Protein AF-A0A074LZW5-F1 (afdb_monomer_lite)

Organism: Erythrobacter longus (NCBI:txid1044)

Secondary structure (DSSP, 8-state):
-----PPPPPS-EEEEPPSEEEE--S-EEE-SSSEEEE-SSSSTTSEEEE--S-GGGS--TTTTHHHHHHHHHTT-EEEEGGGTEEEEPPGGGTS--SEEE--TT-------GGGPPP--EEEEEEEE-TT-SEEEEE-SS-S--S---S-----S---SS-----EEEEETTEEEESS--SS-B-TTS-EEEE----B-SEEEESEEEE-------STT-------EEE-SBSSTTTBS-EEES-EE-S--SSSEEE-TT-BS-EEES-EE-SS--EEE-SSS-BS-EEES-EEEE---EE-TTS-EEEE-----S-GGG-SS--TT-EEES-EEEE-SSS-TT--EEEEETT--TT-EEE--EESS-EEEEESSPPEEESTTS---S-S-HHHHHHHHHT--

InterPro domains:
  IPR011050 Pectin lyase fold/virulence factor [SSF51126] (14-275)

Foldseek 3Di:
DDDDPDDPDPAADEQEDEWDEDEQAAAAEDAAARYEDEKAAEDNRIYEYEHEAAPLVYDPVCLLVVVQVLQVVVVQFDDDVVLPGTGGFDSLVVDDASHEYDHVVDNFDDRDPVPDDQFAFQFKWAWDDAQAQKTFTDFRDPDDPDDDDDDDDDDVDDPLADDQWDFPDDDGRITGTPGGHRDIDHNVDTDTDTDAQAHEHYYYYGYYYHYPDDDDDGPRRDRHNHHYGYGRHRCPPAECAEAEAAEAEDADPADAEQAANYANYEDENYEYEHNAAHELAFHAHAHYEDALYEYEDAQPDADPVGAGEDARHDYHYDPVRDQSYDAEYEYAQYEYEYPYNDPQAGEYEHENPRHYPAYYYENYAYSYQYHYHHPPDYHYYNRNGGDDVCSTPVVVVVVVVPPD

Structure (mmCIF, N/CA/C/O backbone):
data_AF-A0A074LZW5-F1
#
_entry.id   AF-A0A074LZW5-F1
#
loop_
_atom_site.group_PDB
_atom_site.id
_atom_site.type_symbol
_atom_site.label_atom_id
_atom_site.label_alt_id
_atom_site.label_comp_id
_atom_site.label_asym_id
_atom_site.label_entity_id
_atom_site.label_seq_id
_atom_site.pdbx_PDB_ins_code
_atom_site.Cartn_x
_atom_site.Cartn_y
_atom_site.Cartn_z
_atom_site.occupancy
_atom_site.B_iso_or_equiv
_atom_site.auth_seq_id
_atom_site.auth_comp_id
_atom_site.auth_asym_id
_atom_site.auth_atom_id
_atom_site.pdbx_PDB_model_num
ATOM 1 N N . MET A 1 1 ? -43.902 -8.654 -2.406 1.00 32.91 1 MET A N 1
ATOM 2 C CA . MET A 1 1 ? -43.987 -9.533 -1.221 1.00 32.91 1 MET A CA 1
ATOM 3 C C . MET A 1 1 ? -42.985 -8.981 -0.218 1.00 32.91 1 MET A C 1
ATOM 5 O O . MET A 1 1 ? -41.806 -8.960 -0.538 1.00 32.91 1 MET A O 1
ATOM 9 N N . MET A 1 2 ? -43.452 -8.388 0.886 1.00 36.75 2 MET A N 1
ATOM 10 C CA . MET A 1 2 ? -42.592 -7.821 1.935 1.00 36.75 2 MET A CA 1
ATOM 11 C C . MET A 1 2 ? -41.733 -8.941 2.533 1.00 36.75 2 MET A C 1
ATOM 13 O O . MET A 1 2 ? -42.260 -9.843 3.181 1.00 36.75 2 MET A O 1
ATOM 17 N N . GLY A 1 3 ? -40.432 -8.914 2.248 1.00 31.94 3 GLY A N 1
ATOM 18 C CA . GLY A 1 3 ? -39.454 -9.830 2.820 1.00 31.94 3 GLY A CA 1
ATOM 19 C C . GLY A 1 3 ? -39.078 -9.373 4.223 1.00 31.94 3 GLY A C 1
ATOM 20 O O . GLY A 1 3 ? -38.677 -8.230 4.415 1.00 31.94 3 GLY A O 1
ATOM 21 N N . LEU A 1 4 ? -39.255 -10.276 5.184 1.00 36.34 4 LEU A N 1
ATOM 22 C CA . LEU A 1 4 ? -38.858 -10.165 6.584 1.00 36.34 4 LEU A CA 1
ATOM 23 C C . LEU A 1 4 ? -37.493 -9.474 6.747 1.00 36.34 4 LEU A C 1
ATOM 25 O O . LEU A 1 4 ? -36.463 -10.047 6.398 1.00 36.34 4 LEU A O 1
ATOM 29 N N . MET A 1 5 ? -37.479 -8.278 7.342 1.00 33.94 5 MET A N 1
ATOM 30 C CA . MET A 1 5 ? -36.272 -7.720 7.951 1.00 33.94 5 MET A CA 1
ATOM 31 C C . MET A 1 5 ? -35.935 -8.574 9.175 1.00 33.94 5 MET A C 1
ATOM 33 O O . MET A 1 5 ? -36.451 -8.364 10.271 1.00 33.94 5 MET A O 1
ATOM 37 N N . THR A 1 6 ? -35.112 -9.601 8.980 1.00 44.69 6 THR A N 1
ATOM 38 C CA . THR A 1 6 ? -34.459 -10.296 10.089 1.00 44.69 6 THR A CA 1
ATOM 39 C C . THR A 1 6 ? -33.512 -9.317 10.770 1.00 44.69 6 THR A C 1
ATOM 41 O O . THR A 1 6 ? -32.698 -8.694 10.089 1.00 44.69 6 THR A O 1
ATOM 44 N N . ALA A 1 7 ? -33.613 -9.185 12.096 1.00 48.31 7 ALA A N 1
ATOM 45 C CA . ALA A 1 7 ? -32.676 -8.402 12.899 1.00 48.31 7 ALA A CA 1
ATOM 46 C C . ALA A 1 7 ? -31.216 -8.741 12.525 1.00 48.31 7 ALA A C 1
ATOM 48 O O . ALA A 1 7 ? -30.933 -9.909 12.223 1.00 48.31 7 ALA A O 1
ATOM 49 N N . PRO A 1 8 ? -30.292 -7.761 12.529 1.00 56.81 8 PRO A N 1
ATOM 50 C CA . PRO A 1 8 ? -28.895 -8.014 12.198 1.00 56.81 8 PRO A CA 1
ATOM 51 C C . PRO A 1 8 ? -28.351 -9.122 13.103 1.00 56.81 8 PRO A C 1
ATOM 53 O O . PRO A 1 8 ? -28.420 -9.029 14.329 1.00 56.81 8 PRO A O 1
ATOM 56 N N . ARG A 1 9 ? -27.849 -10.207 12.497 1.00 59.66 9 ARG A N 1
ATOM 57 C CA . ARG A 1 9 ? -27.218 -11.297 13.248 1.00 59.66 9 ARG A CA 1
ATOM 58 C C . ARG A 1 9 ? -26.000 -10.742 13.990 1.00 59.66 9 ARG A C 1
ATOM 60 O O . ARG A 1 9 ? -25.120 -10.134 13.373 1.00 59.66 9 ARG A O 1
ATOM 67 N N . SER A 1 10 ? -25.958 -10.962 15.301 1.00 72.12 10 SER A N 1
ATOM 68 C CA . SER A 1 10 ? -24.770 -10.728 16.116 1.00 72.12 10 SER A CA 1
ATOM 69 C C . SER A 1 10 ? -23.725 -11.819 15.851 1.00 72.12 10 SER A C 1
ATOM 71 O O . SER A 1 10 ? -24.071 -12.984 15.647 1.00 72.12 10 SER A O 1
ATOM 73 N N . GLY A 1 11 ? -22.447 -11.433 15.848 1.00 79.81 11 GLY A N 1
ATOM 74 C CA . GLY A 1 11 ? -21.304 -12.334 15.660 1.00 79.81 11 GLY A CA 1
ATOM 75 C C . GLY A 1 11 ? -20.789 -12.455 14.216 1.00 79.81 11 GLY A C 1
ATOM 76 O O . GLY A 1 11 ? -21.341 -11.828 13.304 1.00 79.81 11 GLY A O 1
ATOM 77 N N . PRO A 1 12 ? -19.721 -13.248 13.999 1.00 83.31 12 PRO A N 1
ATOM 78 C CA . PRO A 1 12 ? -19.076 -13.380 12.697 1.00 83.31 12 PRO A CA 1
ATOM 79 C C . PRO A 1 12 ? -19.983 -13.963 11.614 1.00 83.31 12 PRO A C 1
ATOM 81 O O . PRO A 1 12 ? -20.728 -14.916 11.847 1.00 83.31 12 PRO A O 1
ATOM 84 N N . VAL A 1 13 ? -19.900 -13.402 10.407 1.00 89.88 13 VAL A N 1
ATOM 85 C CA . VAL A 1 13 ? -20.683 -13.820 9.239 1.00 89.88 13 VAL A CA 1
ATOM 86 C C . VAL A 1 13 ? -19.755 -14.100 8.067 1.00 89.88 13 VAL A C 1
ATOM 88 O O . VAL A 1 13 ? -18.948 -13.260 7.686 1.00 89.88 13 VAL A O 1
ATOM 91 N N . ARG A 1 14 ? -19.929 -15.260 7.434 1.00 83.31 14 ARG A N 1
ATOM 92 C CA . ARG A 1 14 ? -19.335 -15.569 6.132 1.00 83.31 14 ARG A CA 1
ATOM 93 C C . ARG A 1 14 ? -20.429 -15.552 5.070 1.00 83.31 14 ARG A C 1
ATOM 95 O O . ARG A 1 14 ? -21.386 -16.320 5.160 1.00 83.31 14 ARG A O 1
ATOM 102 N N . VAL A 1 15 ? -20.288 -14.685 4.076 1.00 90.56 15 VAL A N 1
ATOM 103 C CA . VAL A 1 15 ? -21.114 -14.665 2.867 1.00 90.56 15 VAL A CA 1
ATOM 104 C C . VAL A 1 15 ? -20.390 -15.496 1.816 1.00 90.56 15 VAL A C 1
ATOM 106 O O . VAL A 1 15 ? -19.391 -15.055 1.263 1.00 90.56 15 VAL A O 1
ATOM 109 N N . GLN A 1 16 ? -20.871 -16.715 1.577 1.00 91.81 16 GLN A N 1
ATOM 110 C CA . GLN A 1 16 ? -20.246 -17.668 0.661 1.00 91.81 16 GLN A CA 1
ATOM 111 C C . GLN A 1 16 ? -20.964 -17.668 -0.693 1.00 91.81 16 GLN A C 1
ATOM 113 O O . GLN A 1 16 ? -22.129 -18.059 -0.783 1.00 91.81 16 GLN A O 1
ATOM 118 N N . LEU A 1 17 ? -20.257 -17.276 -1.748 1.00 92.69 17 LEU A N 1
ATOM 119 C CA . LEU A 1 17 ? -20.680 -17.442 -3.133 1.00 92.69 17 LEU A CA 1
ATOM 120 C C . LEU A 1 17 ? -20.307 -18.843 -3.631 1.00 92.69 17 LEU A C 1
ATOM 122 O O . LEU A 1 17 ? -19.322 -19.436 -3.192 1.00 92.69 17 LEU A O 1
ATOM 126 N N . GLY A 1 18 ? -21.116 -19.386 -4.539 1.00 95.38 18 GLY A N 1
ATOM 127 C CA . GLY A 1 18 ? -20.812 -20.640 -5.222 1.00 95.38 18 GLY A CA 1
ATOM 128 C C . GLY A 1 18 ? -19.803 -20.435 -6.352 1.00 95.38 18 GLY A C 1
ATOM 129 O O . GLY A 1 18 ? -19.461 -19.308 -6.708 1.00 95.38 18 GLY A O 1
ATOM 130 N N . LYS A 1 19 ? -19.341 -21.535 -6.951 1.00 94.88 19 LYS A N 1
ATOM 131 C CA . LYS A 1 19 ? -18.593 -21.474 -8.215 1.00 94.88 19 LYS A CA 1
ATOM 132 C C . LYS A 1 19 ? -19.475 -20.925 -9.334 1.00 94.88 19 LYS A C 1
ATOM 134 O O . LYS A 1 19 ? -20.687 -21.144 -9.331 1.00 94.88 19 LYS A O 1
ATOM 139 N N . GLY A 1 20 ? -18.850 -20.291 -10.318 1.00 94.44 20 GLY A N 1
ATOM 140 C CA . GLY A 1 20 ? -19.522 -19.749 -11.493 1.00 94.44 20 GLY A CA 1
ATOM 141 C C . GLY A 1 20 ? -19.362 -18.239 -11.617 1.00 94.44 20 GLY A C 1
ATOM 142 O O . GLY A 1 20 ? -18.690 -17.596 -10.811 1.00 94.44 20 GLY A O 1
ATOM 143 N N . ARG A 1 21 ? -19.973 -17.678 -12.663 1.00 95.00 21 ARG A N 1
ATOM 144 C CA . ARG A 1 21 ? -19.861 -16.260 -13.006 1.00 95.00 21 ARG A CA 1
ATOM 145 C C . ARG A 1 21 ? -21.092 -15.483 -12.559 1.00 95.00 21 ARG A C 1
ATOM 147 O O . ARG A 1 21 ? -22.202 -15.749 -13.013 1.00 95.00 21 ARG A O 1
ATOM 154 N N . TYR A 1 22 ? -20.860 -14.492 -11.715 1.00 95.69 22 TYR A N 1
ATOM 155 C CA . TYR A 1 22 ? -21.834 -13.516 -11.253 1.00 95.69 22 TYR A CA 1
ATOM 156 C C . TYR A 1 22 ? -21.615 -12.202 -11.995 1.00 95.69 22 TYR A C 1
ATOM 158 O O . TYR A 1 22 ? -20.483 -11.853 -12.327 1.00 95.69 22 TYR A O 1
ATOM 166 N N . ILE A 1 23 ? -22.695 -11.471 -12.252 1.00 96.25 23 ILE A N 1
ATOM 167 C CA . ILE A 1 23 ? -22.624 -10.117 -12.801 1.00 96.25 23 ILE A CA 1
ATOM 168 C C . ILE A 1 23 ? -22.866 -9.152 -11.645 1.00 96.25 23 ILE A C 1
ATOM 170 O O . ILE A 1 23 ? -23.934 -9.191 -11.035 1.00 96.25 23 ILE A O 1
ATOM 174 N N . LEU A 1 24 ? -21.879 -8.311 -11.348 1.00 94.50 24 LEU A N 1
ATOM 175 C CA . LEU A 1 24 ? -21.976 -7.274 -10.330 1.00 94.50 24 LEU A CA 1
ATOM 176 C C . LEU A 1 24 ? -22.172 -5.926 -11.028 1.00 94.50 24 LEU A C 1
ATOM 178 O O . LEU A 1 24 ? -21.266 -5.425 -11.689 1.00 94.50 24 LEU A O 1
ATOM 182 N N . THR A 1 25 ? -23.384 -5.379 -10.945 1.00 92.56 25 THR A N 1
ATOM 183 C CA . THR A 1 25 ? -23.767 -4.144 -11.655 1.00 92.56 25 THR A CA 1
ATOM 184 C C . THR A 1 25 ? -23.784 -2.900 -10.778 1.00 92.56 25 THR A C 1
ATOM 186 O O . THR A 1 25 ? -23.898 -1.813 -11.335 1.00 92.56 25 THR A O 1
ATOM 189 N N . GLU A 1 26 ? -23.678 -3.080 -9.460 1.00 92.38 26 GLU A N 1
ATOM 190 C CA . GLU A 1 26 ? -23.765 -2.055 -8.414 1.00 92.38 26 GLU A CA 1
ATOM 191 C C . GLU A 1 26 ? -22.654 -2.276 -7.375 1.00 92.38 26 GLU A C 1
ATOM 193 O O . GLU A 1 26 ? -22.053 -3.355 -7.327 1.00 92.38 26 GLU A O 1
ATOM 198 N N . ILE A 1 27 ? -22.402 -1.281 -6.521 1.00 92.56 27 ILE A N 1
ATOM 199 C CA . ILE A 1 27 ? -21.432 -1.397 -5.424 1.00 92.56 27 ILE A CA 1
ATOM 200 C C . ILE A 1 27 ? -21.960 -2.365 -4.355 1.00 92.56 27 ILE A C 1
ATOM 202 O O . ILE A 1 27 ? -23.070 -2.227 -3.839 1.00 92.56 27 ILE A O 1
ATOM 206 N N . LEU A 1 28 ? -21.134 -3.343 -3.986 1.00 92.88 28 LEU A N 1
ATOM 207 C CA . LEU A 1 28 ? -21.349 -4.233 -2.855 1.00 92.88 28 LEU A CA 1
ATOM 208 C C . LEU A 1 28 ? -20.710 -3.637 -1.597 1.00 92.88 28 LEU A C 1
ATOM 210 O O . LEU A 1 28 ? -19.502 -3.749 -1.375 1.00 92.88 28 LEU A O 1
ATOM 214 N N . TRP A 1 29 ? -21.541 -3.028 -0.756 1.00 91.69 29 TRP A N 1
ATOM 215 C CA . TRP A 1 29 ? -21.117 -2.424 0.504 1.00 91.69 29 TRP A CA 1
ATOM 216 C C . TRP A 1 29 ? -20.843 -3.475 1.592 1.00 91.69 29 TRP A C 1
ATOM 218 O O . TRP A 1 29 ? -21.698 -4.308 1.903 1.00 91.69 29 TRP A O 1
ATOM 228 N N . LEU A 1 30 ? -19.664 -3.411 2.219 1.00 89.19 30 LEU A N 1
ATOM 229 C CA . LEU A 1 30 ? -19.320 -4.155 3.434 1.00 89.19 30 LEU A CA 1
ATOM 230 C C . LEU A 1 30 ? -19.331 -3.188 4.626 1.00 89.19 30 LEU A C 1
ATOM 232 O O . LEU A 1 30 ? -18.380 -2.455 4.872 1.00 89.19 30 LEU A O 1
ATOM 236 N N . GLU A 1 31 ? -20.442 -3.174 5.355 1.00 90.94 31 GLU A N 1
ATOM 237 C CA . GLU A 1 31 ? -20.785 -2.111 6.314 1.00 90.94 31 GLU A CA 1
ATOM 238 C C . GLU A 1 31 ? -20.842 -2.575 7.778 1.00 90.94 31 GLU A C 1
ATOM 240 O O . GLU A 1 31 ? -21.374 -1.891 8.652 1.00 90.94 31 GLU A O 1
ATOM 245 N N . ARG A 1 32 ? -20.304 -3.762 8.069 1.00 87.94 32 ARG A N 1
ATOM 246 C CA . ARG A 1 32 ? -20.282 -4.331 9.421 1.00 87.94 32 ARG A CA 1
ATOM 247 C C . ARG A 1 32 ? -18.949 -4.993 9.724 1.00 87.94 32 ARG A C 1
ATOM 249 O O . ARG A 1 32 ? -18.315 -5.543 8.829 1.00 87.94 32 ARG A O 1
ATOM 256 N N . SER A 1 33 ? -18.586 -4.990 11.000 1.00 83.75 33 SER A N 1
ATOM 257 C CA . SER A 1 33 ? -17.494 -5.809 11.515 1.00 83.75 33 SER A CA 1
ATOM 258 C C . SER A 1 33 ? -17.821 -7.304 11.429 1.00 83.75 33 SER A C 1
ATOM 260 O O . SER A 1 33 ? -18.984 -7.697 11.277 1.00 83.75 33 SER A O 1
ATOM 262 N N . ASP A 1 34 ? -16.788 -8.133 11.560 1.00 82.06 34 ASP A N 1
ATOM 263 C CA . ASP A 1 34 ? -16.869 -9.594 11.600 1.00 82.06 34 ASP A CA 1
ATOM 264 C C . ASP A 1 34 ? -17.602 -10.166 10.378 1.00 82.06 34 ASP A C 1
ATOM 266 O O . ASP A 1 34 ? -18.593 -10.899 10.498 1.00 82.06 34 ASP A O 1
ATOM 270 N N . ILE A 1 35 ? -17.153 -9.783 9.181 1.00 85.00 35 ILE A N 1
ATOM 271 C CA . ILE A 1 35 ? -17.719 -10.244 7.913 1.00 85.00 35 ILE A CA 1
ATOM 272 C C . ILE A 1 35 ? -16.629 -10.703 6.949 1.00 85.00 35 ILE A C 1
ATOM 274 O O . ILE A 1 35 ? -15.635 -10.017 6.753 1.00 85.00 35 ILE A O 1
ATOM 278 N N . VAL A 1 36 ? -16.850 -11.843 6.300 1.00 80.62 36 VAL A N 1
ATOM 279 C CA . VAL A 1 36 ? -16.022 -12.314 5.186 1.00 80.62 36 VAL A CA 1
ATOM 280 C C . VAL A 1 36 ? -16.906 -12.549 3.971 1.00 80.62 36 VAL A C 1
ATOM 282 O O . VAL A 1 36 ? -17.854 -13.332 4.043 1.00 80.62 36 VAL A O 1
ATOM 285 N N . LEU A 1 37 ? -16.600 -11.887 2.857 1.00 86.19 37 LEU A N 1
ATOM 286 C CA . LEU A 1 37 ? -17.139 -12.221 1.543 1.00 86.19 37 LEU A CA 1
ATOM 287 C C . LEU A 1 37 ? -16.208 -13.240 0.881 1.00 86.19 37 LEU A C 1
ATOM 289 O O . LEU A 1 37 ? -15.062 -12.921 0.587 1.00 86.19 37 LEU A O 1
ATOM 293 N N . ALA A 1 38 ? -16.700 -14.451 0.648 1.00 81.50 38 ALA A N 1
ATOM 294 C CA . ALA A 1 38 ? -15.903 -15.558 0.138 1.00 81.50 38 ALA A CA 1
ATOM 295 C C . ALA A 1 38 ? -16.478 -16.124 -1.162 1.00 81.50 38 ALA A C 1
ATOM 297 O O . ALA A 1 38 ? -17.690 -16.320 -1.275 1.00 81.50 38 ALA A O 1
ATOM 298 N N . GLY A 1 39 ? -15.611 -16.441 -2.120 1.00 84.62 39 GLY A N 1
ATOM 299 C CA . GLY A 1 39 ? -15.927 -17.303 -3.257 1.00 84.62 39 GLY A CA 1
ATOM 300 C C . GLY A 1 39 ? -15.381 -18.723 -3.094 1.00 84.62 39 GLY A C 1
ATOM 301 O O . GLY A 1 39 ? -15.131 -19.184 -1.982 1.00 84.62 39 GLY A O 1
ATOM 302 N N . MET A 1 40 ? -15.264 -19.455 -4.200 1.00 83.50 40 MET A N 1
ATOM 303 C CA . MET A 1 40 ? -14.874 -20.867 -4.245 1.00 83.50 40 MET A CA 1
ATOM 304 C C . MET A 1 40 ? -13.724 -21.075 -5.236 1.00 83.50 40 MET A C 1
ATOM 306 O O . MET A 1 40 ? -13.937 -21.580 -6.339 1.00 83.50 40 MET A O 1
ATOM 310 N N . GLY A 1 41 ? -12.502 -20.738 -4.816 1.00 66.69 41 GLY A N 1
ATOM 311 C CA . GLY A 1 41 ? -11.273 -20.886 -5.602 1.00 66.69 41 GLY A CA 1
ATOM 312 C C . GLY A 1 41 ? -11.018 -19.751 -6.604 1.00 66.69 41 GLY A C 1
ATOM 313 O O . GLY A 1 41 ? -11.890 -18.933 -6.886 1.00 66.69 41 GLY A O 1
ATOM 314 N N . MET A 1 42 ? -9.800 -19.717 -7.154 1.00 61.41 42 MET A N 1
ATOM 315 C CA . MET A 1 42 ? -9.327 -18.672 -8.073 1.00 61.41 42 MET A CA 1
ATOM 316 C C . MET A 1 42 ? -9.497 -19.044 -9.556 1.00 61.41 42 MET A C 1
ATOM 318 O O . MET A 1 42 ? -9.494 -20.219 -9.924 1.00 61.41 42 MET A O 1
ATOM 322 N N . GLY A 1 43 ? -9.552 -18.026 -10.420 1.00 66.44 43 GLY A N 1
ATOM 323 C CA . GLY A 1 43 ? -9.562 -18.177 -11.879 1.00 66.44 43 GLY A CA 1
ATOM 324 C C . GLY A 1 43 ? -10.922 -18.561 -12.468 1.00 66.44 43 GLY A C 1
ATOM 325 O O . GLY A 1 43 ? -11.962 -18.435 -11.823 1.00 66.44 43 GLY A O 1
ATOM 326 N N . GLU A 1 44 ? -10.914 -19.024 -13.722 1.00 76.75 44 GLU A N 1
ATOM 327 C CA . GLU A 1 44 ? -12.140 -19.272 -14.498 1.00 76.75 44 GLU A CA 1
ATOM 328 C C . GLU A 1 44 ? -13.027 -20.391 -13.914 1.00 76.75 44 GLU A C 1
ATOM 330 O O . GLU A 1 44 ? -14.250 -20.336 -14.023 1.00 76.75 44 GLU A O 1
ATOM 335 N N . GLU A 1 45 ? -12.433 -21.360 -13.218 1.00 82.94 45 GLU A N 1
ATOM 336 C CA . GLU A 1 45 ? -13.142 -22.479 -12.572 1.00 82.94 45 GLU A CA 1
ATOM 337 C C . GLU A 1 45 ? -13.643 -22.150 -11.148 1.00 82.94 45 GLU A C 1
ATOM 339 O O . GLU A 1 45 ? -14.229 -23.002 -10.464 1.00 82.94 45 GLU A O 1
ATOM 344 N N . GLY A 1 46 ? -13.364 -20.929 -10.681 1.00 87.75 46 GLY A N 1
ATOM 345 C CA . GLY A 1 46 ? -13.701 -20.436 -9.351 1.00 87.75 46 GLY A CA 1
ATOM 346 C C . GLY A 1 46 ? -14.996 -19.622 -9.294 1.00 87.75 46 GLY A C 1
ATOM 347 O O . GLY A 1 46 ? -15.923 -19.803 -10.091 1.00 87.75 46 GLY A O 1
ATOM 348 N N . THR A 1 47 ? -15.074 -18.704 -8.331 1.00 89.00 47 THR A N 1
ATOM 349 C CA . THR A 1 47 ? -16.135 -17.686 -8.281 1.00 89.00 47 THR A CA 1
ATOM 350 C C . THR A 1 47 ? -15.685 -16.454 -9.050 1.00 89.00 47 THR A C 1
ATOM 352 O O . THR A 1 47 ? -14.797 -15.734 -8.600 1.00 89.00 47 THR A O 1
ATOM 355 N N . GLN A 1 48 ? -16.323 -16.178 -10.186 1.00 92.00 48 GLN A N 1
ATOM 356 C CA . GLN A 1 48 ? -16.029 -14.994 -10.985 1.00 92.00 48 GLN A CA 1
ATOM 357 C C . GLN A 1 48 ? -17.036 -13.882 -10.688 1.00 92.00 48 GLN A C 1
ATOM 359 O O . GLN A 1 48 ? -18.243 -14.102 -10.800 1.00 92.00 48 GLN A O 1
ATOM 364 N N . LEU A 1 49 ? -16.556 -12.680 -10.379 1.00 91.50 49 LEU A N 1
ATOM 365 C CA . LEU A 1 49 ? -17.368 -11.465 -10.361 1.00 91.50 49 LEU A CA 1
ATOM 366 C C . LEU A 1 49 ? -17.040 -10.653 -11.606 1.00 91.50 49 LEU A C 1
ATOM 368 O O . LEU A 1 49 ? -15.931 -10.149 -11.750 1.00 91.50 49 LEU A O 1
ATOM 372 N N . PHE A 1 50 ? -17.999 -10.559 -12.520 1.00 94.12 50 PHE A N 1
ATOM 373 C CA . PHE A 1 50 ? -17.874 -9.762 -13.727 1.00 94.12 50 PHE A CA 1
ATOM 374 C C . PHE A 1 50 ? -18.578 -8.420 -13.559 1.00 94.12 50 PHE A C 1
ATOM 376 O O . PHE A 1 50 ? -19.794 -8.384 -13.364 1.00 94.12 50 PHE A O 1
ATOM 383 N N . MET A 1 51 ? -17.822 -7.335 -13.690 1.00 95.75 51 MET A N 1
ATOM 384 C CA . MET A 1 51 ? -18.314 -5.963 -13.602 1.00 95.75 51 MET A CA 1
ATOM 385 C C . MET A 1 51 ? -18.409 -5.374 -15.016 1.00 95.75 51 MET A C 1
ATOM 387 O O . MET A 1 51 ? -17.387 -4.980 -15.577 1.00 95.75 51 MET A O 1
ATOM 391 N N . PRO A 1 52 ? -19.604 -5.347 -15.642 1.00 93.81 52 PRO A N 1
ATOM 392 C CA . PRO A 1 52 ? -19.744 -5.025 -17.065 1.00 93.81 52 PRO A CA 1
ATOM 393 C C . PRO A 1 52 ? -19.669 -3.526 -17.366 1.00 93.81 52 PRO A C 1
ATOM 395 O O . PRO A 1 52 ? -19.506 -3.145 -18.523 1.00 93.81 52 PRO A O 1
ATOM 398 N N . ARG A 1 53 ? -19.843 -2.680 -16.348 1.00 93.75 53 ARG A N 1
ATOM 399 C CA . ARG A 1 53 ? -19.830 -1.220 -16.448 1.00 93.75 53 ARG A CA 1
ATOM 400 C C . ARG A 1 53 ? -18.857 -0.657 -15.415 1.00 93.75 53 ARG A C 1
ATOM 402 O O . ARG A 1 53 ? -18.688 -1.305 -14.389 1.00 93.75 53 ARG A O 1
ATOM 409 N N . PRO A 1 54 ? -18.225 0.491 -15.680 1.00 93.75 54 PRO A N 1
ATOM 410 C CA . PRO A 1 54 ? -17.334 1.165 -14.736 1.00 93.75 54 PRO A CA 1
ATOM 411 C C . PRO A 1 54 ? -18.084 1.893 -13.603 1.00 93.75 54 PRO A C 1
ATOM 413 O O . PRO A 1 54 ? -19.272 2.187 -13.737 1.00 93.75 54 PRO A O 1
ATOM 416 N N . LEU A 1 55 ? -17.380 2.218 -12.508 1.00 93.31 55 LEU A N 1
ATOM 417 C CA . LEU A 1 55 ? -17.934 2.929 -11.343 1.00 93.31 55 LEU A CA 1
ATOM 418 C C . LEU A 1 55 ? -18.468 4.326 -11.681 1.00 93.31 55 LEU A C 1
ATOM 420 O O . LEU A 1 55 ? -19.456 4.735 -11.086 1.00 93.31 55 LEU A O 1
ATOM 424 N N . ASN A 1 56 ? -17.917 5.020 -12.682 1.00 91.88 56 ASN A N 1
ATOM 425 C CA . ASN A 1 56 ? -18.432 6.332 -13.091 1.00 91.88 56 ASN A CA 1
ATOM 426 C C . ASN A 1 56 ? -19.834 6.288 -13.745 1.00 91.88 56 ASN A C 1
ATOM 428 O O . ASN A 1 56 ? -20.393 7.329 -14.086 1.00 91.88 56 ASN A O 1
ATOM 432 N N . GLN A 1 57 ? -20.400 5.092 -13.949 1.00 93.00 57 GLN A N 1
ATOM 433 C CA . GLN A 1 57 ? -21.778 4.865 -14.405 1.00 93.00 57 GLN A CA 1
ATOM 434 C C . GLN A 1 57 ? -22.691 4.317 -13.296 1.00 93.00 57 GLN A C 1
ATOM 436 O O . GLN A 1 57 ? -23.803 3.868 -13.588 1.00 93.00 57 GLN A O 1
ATOM 441 N N . ILE A 1 58 ? -22.209 4.291 -12.055 1.00 90.50 58 ILE A N 1
ATOM 442 C CA . ILE A 1 58 ? -22.900 3.739 -10.893 1.00 90.50 58 ILE A CA 1
ATOM 443 C C . ILE A 1 58 ? -23.112 4.874 -9.894 1.00 90.50 58 ILE A C 1
ATOM 445 O O . ILE A 1 58 ? -22.226 5.698 -9.684 1.00 90.50 58 ILE A O 1
ATOM 449 N N . GLU A 1 59 ? -24.303 4.938 -9.304 1.00 85.69 59 GLU A N 1
ATOM 450 C CA . GLU A 1 59 ? -24.589 5.922 -8.262 1.00 85.69 59 GLU A CA 1
ATOM 451 C C . GLU A 1 59 ? -23.825 5.556 -6.982 1.00 85.69 59 GLU A C 1
ATOM 453 O O . GLU A 1 59 ? -23.819 4.407 -6.541 1.00 85.69 59 GLU A O 1
ATOM 458 N N . ASP A 1 60 ? -23.162 6.545 -6.388 1.00 83.62 60 ASP A N 1
ATOM 459 C CA . ASP A 1 60 ? -22.338 6.392 -5.187 1.00 83.62 60 ASP A CA 1
ATOM 460 C C . ASP A 1 60 ? -22.988 7.015 -3.939 1.00 83.62 60 ASP A C 1
ATOM 462 O O . ASP A 1 60 ? -22.337 7.143 -2.903 1.00 83.62 60 ASP A O 1
ATOM 466 N N . ASP A 1 61 ? -24.249 7.448 -4.044 1.00 83.19 61 ASP A N 1
ATOM 467 C CA . ASP A 1 61 ? -24.992 8.201 -3.026 1.00 83.19 61 ASP A CA 1
ATOM 468 C C . ASP A 1 61 ? -24.274 9.479 -2.534 1.00 83.19 61 ASP A C 1
ATOM 470 O O . ASP A 1 61 ? -24.447 9.916 -1.393 1.00 83.19 61 ASP A O 1
ATOM 474 N N . GLY A 1 62 ? -23.453 10.100 -3.389 1.00 85.44 62 GLY A N 1
ATOM 475 C CA . GLY A 1 62 ? -22.730 11.338 -3.096 1.00 85.44 62 GLY A CA 1
ATOM 476 C C . GLY A 1 62 ? -21.463 11.150 -2.261 1.00 85.44 62 GLY A C 1
ATOM 477 O O . GLY A 1 62 ? -20.874 12.141 -1.819 1.00 85.44 62 GLY A O 1
ATOM 478 N N . VAL A 1 63 ? -21.015 9.911 -2.046 1.00 84.94 63 VAL A N 1
ATOM 479 C CA . VAL A 1 63 ? -19.830 9.589 -1.234 1.00 84.94 63 VAL A CA 1
ATOM 480 C C . VAL A 1 63 ? -18.548 10.214 -1.789 1.00 84.94 63 VAL A C 1
ATOM 482 O O . VAL A 1 63 ? -17.674 10.595 -1.009 1.00 84.94 63 VAL A O 1
ATOM 485 N N . LEU A 1 64 ? -18.428 10.357 -3.111 1.00 89.12 64 LEU A N 1
ATOM 486 C CA . LEU A 1 64 ? -17.250 10.923 -3.770 1.00 89.12 64 LEU A CA 1
ATOM 487 C C . LEU A 1 64 ? -17.318 12.448 -3.941 1.00 89.12 64 LEU A C 1
ATOM 489 O O . LEU A 1 64 ? -16.368 13.038 -4.455 1.00 89.12 64 LEU A O 1
ATOM 493 N N . THR A 1 65 ? -18.380 13.113 -3.462 1.00 90.25 65 THR A N 1
ATOM 494 C CA . THR A 1 65 ? -18.554 14.575 -3.600 1.00 90.25 65 THR A CA 1
ATOM 495 C C . THR A 1 65 ? -17.354 15.349 -3.054 1.00 90.25 65 THR A C 1
ATOM 497 O O . THR A 1 65 ? -16.829 16.230 -3.730 1.00 90.25 65 THR A O 1
ATOM 500 N N . GLU A 1 66 ? -16.871 14.988 -1.859 1.00 89.19 66 GLU A N 1
ATOM 501 C CA . GLU A 1 66 ? -15.712 15.651 -1.250 1.00 89.19 66 GLU A CA 1
ATOM 502 C C . GLU A 1 66 ? -14.448 15.503 -2.115 1.00 89.19 66 GLU A C 1
ATOM 504 O O . GLU A 1 66 ? -13.692 16.460 -2.272 1.00 89.19 66 GLU A O 1
ATOM 509 N N . ILE A 1 67 ? -14.215 14.323 -2.699 1.00 89.94 67 ILE A N 1
ATOM 510 C CA . ILE A 1 67 ? -13.051 14.083 -3.566 1.00 89.94 67 ILE A CA 1
ATOM 511 C C . ILE A 1 67 ? -13.166 14.919 -4.836 1.00 89.94 67 ILE A C 1
ATOM 513 O O . ILE A 1 67 ? -12.206 15.587 -5.206 1.00 89.94 67 ILE A O 1
ATOM 517 N N . CYS A 1 68 ? -14.338 14.932 -5.471 1.00 91.19 68 CYS A N 1
ATOM 518 C CA . CYS A 1 68 ? -14.584 15.728 -6.672 1.00 91.19 68 CYS A CA 1
ATOM 519 C C . CYS A 1 68 ? -14.295 17.221 -6.432 1.00 91.19 68 CYS A C 1
ATOM 521 O O . CYS A 1 68 ? -13.674 17.889 -7.261 1.00 91.19 68 CYS A O 1
ATOM 523 N N . GLU A 1 69 ? -14.723 17.753 -5.283 1.00 92.75 69 GLU A N 1
ATOM 524 C CA . GLU A 1 69 ? -14.433 19.131 -4.874 1.00 92.75 69 GLU A CA 1
ATOM 525 C C . GLU A 1 69 ? -12.935 19.359 -4.656 1.00 92.75 69 GLU A C 1
ATOM 527 O O . GLU A 1 69 ? -12.379 20.312 -5.199 1.00 92.75 69 GLU A O 1
ATOM 532 N N . TYR A 1 70 ? -12.272 18.465 -3.920 1.00 88.50 70 TYR A N 1
ATOM 533 C CA . TYR A 1 70 ? -10.831 18.526 -3.677 1.00 88.50 70 TYR A CA 1
ATOM 534 C C . TYR A 1 70 ? -10.020 18.534 -4.977 1.00 88.50 70 TYR A C 1
ATOM 536 O O . TYR A 1 70 ? -9.138 19.374 -5.145 1.00 88.50 70 TYR A O 1
ATOM 544 N N . LEU A 1 71 ? -10.331 17.637 -5.918 1.00 90.81 71 LEU A N 1
ATOM 545 C CA . LEU A 1 71 ? -9.619 17.547 -7.193 1.00 90.81 71 LEU A CA 1
ATOM 546 C C . LEU A 1 71 ? -9.747 18.849 -7.997 1.00 90.81 71 LEU A C 1
ATOM 548 O O . LEU A 1 71 ? -8.774 19.300 -8.600 1.00 90.81 71 LEU A O 1
ATOM 552 N N . LYS A 1 72 ? -10.921 19.490 -7.971 1.00 92.69 72 LYS A N 1
ATOM 553 C CA . LYS A 1 72 ? -11.138 20.786 -8.632 1.00 92.69 72 LYS A CA 1
ATOM 554 C C . LYS A 1 72 ? -10.388 21.921 -7.938 1.00 92.69 72 LYS A C 1
ATOM 556 O O . LYS A 1 72 ? -9.781 22.738 -8.623 1.00 92.69 72 LYS A O 1
ATOM 561 N N . GLU A 1 73 ? -10.445 21.985 -6.608 1.00 90.25 73 GLU A N 1
ATOM 562 C CA . GLU A 1 73 ? -9.802 23.041 -5.811 1.00 90.25 73 GLU A CA 1
ATOM 563 C C . GLU A 1 73 ? -8.275 23.002 -5.912 1.00 90.25 73 GLU A C 1
ATOM 565 O O . GLU A 1 73 ? -7.637 24.050 -5.985 1.00 90.25 73 GLU A O 1
ATOM 570 N N . GLU A 1 74 ? -7.697 21.805 -5.981 1.00 84.56 74 GLU A N 1
ATOM 571 C CA . GLU A 1 74 ? -6.249 21.587 -6.063 1.00 84.56 74 GLU A CA 1
ATOM 572 C C . GLU A 1 74 ? -5.719 21.494 -7.506 1.00 84.56 74 GLU A C 1
ATOM 574 O O . GLU A 1 74 ? -4.600 21.020 -7.724 1.00 84.56 74 GLU A O 1
ATOM 579 N N . ASP A 1 75 ? -6.524 21.912 -8.489 1.00 89.62 75 ASP A N 1
ATOM 580 C CA . ASP A 1 75 ? -6.193 21.921 -9.919 1.00 89.62 75 ASP A CA 1
ATOM 581 C C . ASP A 1 75 ? -5.628 20.579 -10.433 1.00 89.62 75 ASP A C 1
ATOM 583 O O . ASP A 1 75 ? -4.642 20.507 -11.172 1.00 89.62 75 ASP A O 1
ATOM 587 N N . LYS A 1 76 ? -6.268 19.478 -10.030 1.00 88.44 76 LYS A N 1
ATOM 588 C CA . LYS A 1 76 ? -5.858 18.108 -10.351 1.00 88.44 76 LYS A CA 1
ATOM 589 C C . LYS A 1 76 ? -6.403 17.672 -11.710 1.00 88.44 76 LYS A C 1
ATOM 591 O O . LYS A 1 76 ? -7.424 16.992 -11.794 1.00 88.44 76 LYS A O 1
ATOM 596 N N . TYR A 1 77 ? -5.714 18.084 -12.768 1.00 92.38 77 TYR A N 1
ATOM 597 C CA . TYR A 1 77 ? -6.079 17.782 -14.152 1.00 92.38 77 TYR A CA 1
ATOM 598 C C . TYR A 1 77 ? -4.968 17.041 -14.884 1.00 92.38 77 TYR A C 1
ATOM 600 O O . TYR A 1 77 ? -3.786 17.367 -14.744 1.00 92.38 77 TYR A O 1
ATOM 608 N N . GLU A 1 78 ? -5.375 16.116 -15.747 1.00 91.81 78 GLU A N 1
ATOM 609 C CA . GLU A 1 78 ? -4.499 15.531 -16.748 1.00 91.81 78 GLU A CA 1
ATOM 610 C C . GLU A 1 78 ? -4.423 16.475 -17.941 1.00 91.81 78 GLU A C 1
ATOM 612 O O . GLU A 1 78 ? -5.419 16.715 -18.632 1.00 91.81 78 GLU A O 1
ATOM 617 N N . ARG A 1 79 ? -3.224 17.009 -18.179 1.00 92.88 79 ARG A N 1
ATOM 618 C CA . ARG A 1 79 ? -2.970 17.975 -19.248 1.00 92.88 79 ARG A CA 1
ATOM 619 C C . ARG A 1 79 ? -1.917 17.445 -20.201 1.00 92.88 79 ARG A C 1
ATOM 621 O O . ARG A 1 79 ? -0.725 17.482 -19.906 1.00 92.88 79 ARG A O 1
ATOM 628 N N . GLN A 1 80 ? -2.367 16.991 -21.366 1.00 90.38 80 GLN A N 1
ATOM 629 C CA . GLN A 1 80 ? -1.507 16.548 -22.466 1.00 90.38 80 GLN A CA 1
ATOM 630 C C . GLN A 1 80 ? -1.891 17.339 -23.729 1.00 90.38 80 GLN A C 1
ATOM 632 O O . GLN A 1 80 ? -2.798 16.927 -24.461 1.00 90.38 80 GLN A O 1
ATOM 637 N N . PRO A 1 81 ? -1.262 18.507 -23.986 1.00 89.19 81 PRO A N 1
ATOM 638 C CA . PRO A 1 81 ? -1.628 19.382 -25.104 1.00 89.19 81 PRO A CA 1
ATOM 639 C C . PRO A 1 81 ? -1.504 18.714 -26.478 1.00 89.19 81 PRO A C 1
ATOM 641 O O . PRO A 1 81 ? -2.319 18.950 -27.365 1.00 89.19 81 PRO A O 1
ATOM 644 N N . ASP A 1 82 ? -0.510 17.844 -26.642 1.00 91.00 82 ASP A N 1
ATOM 645 C CA . ASP A 1 82 ? -0.257 17.043 -27.844 1.00 91.00 82 ASP A CA 1
ATOM 646 C C . ASP A 1 82 ? -1.366 16.019 -28.130 1.00 91.00 82 ASP A C 1
ATOM 648 O O . ASP A 1 82 ? -1.558 15.605 -29.274 1.00 91.00 82 ASP A O 1
ATOM 652 N N . ARG A 1 83 ? -2.134 15.653 -27.100 1.00 85.69 83 ARG A N 1
ATOM 653 C CA . ARG A 1 83 ? -3.292 14.754 -27.178 1.00 85.69 83 ARG A CA 1
ATOM 654 C C . ARG A 1 83 ? -4.625 15.465 -26.980 1.00 85.69 83 ARG A C 1
ATOM 656 O O . ARG A 1 83 ? -5.659 14.803 -26.967 1.00 85.69 83 ARG A O 1
ATOM 663 N N . ASN A 1 84 ? -4.608 16.796 -26.871 1.00 87.81 84 ASN A N 1
ATOM 664 C CA . ASN A 1 84 ? -5.786 17.614 -26.597 1.00 87.81 84 ASN A CA 1
ATOM 665 C C . ASN A 1 84 ? -6.550 17.144 -25.339 1.00 87.81 84 ASN A C 1
ATOM 667 O O . ASN A 1 84 ? -7.780 17.077 -25.337 1.00 87.81 84 ASN A O 1
ATOM 671 N N . LEU A 1 85 ? -5.809 16.783 -24.286 1.00 89.44 85 LEU A N 1
ATOM 672 C CA . LEU A 1 85 ? -6.362 16.425 -22.981 1.00 89.44 85 LEU A CA 1
ATOM 673 C C . LEU A 1 85 ? -6.221 17.604 -22.015 1.00 89.44 85 LEU A C 1
ATOM 675 O O . LEU A 1 85 ? -5.114 18.100 -21.806 1.00 89.44 85 LEU A O 1
ATOM 679 N N . ASP A 1 86 ? -7.348 18.016 -21.441 1.00 92.62 86 ASP A N 1
ATOM 680 C CA . ASP A 1 86 ? -7.465 18.889 -20.268 1.00 92.62 86 ASP A CA 1
ATOM 681 C C . ASP A 1 86 ? -8.700 18.412 -19.495 1.00 92.62 86 ASP A C 1
ATOM 683 O O . ASP A 1 86 ? -9.824 18.876 -19.705 1.00 92.62 86 ASP A O 1
ATOM 687 N N . VAL A 1 87 ? -8.511 17.341 -18.723 1.00 93.06 87 VAL A N 1
ATOM 688 C CA . VAL A 1 87 ? -9.595 16.591 -18.074 1.00 93.06 87 VAL A CA 1
ATOM 689 C C . VAL A 1 87 ? -9.290 16.480 -16.589 1.00 93.06 87 VAL A C 1
ATOM 691 O O . VAL A 1 87 ? -8.155 16.205 -16.208 1.00 93.06 87 VAL A O 1
ATOM 694 N N . LEU A 1 88 ? -10.298 16.714 -15.748 1.00 93.69 88 LEU A N 1
ATOM 695 C CA . LEU A 1 88 ? -10.172 16.525 -14.305 1.00 93.69 88 LEU A CA 1
ATOM 696 C C . LEU A 1 88 ? -9.797 15.066 -14.017 1.00 93.69 88 LEU A C 1
ATOM 698 O O . LEU A 1 88 ? -10.327 14.158 -14.659 1.00 93.69 88 LEU A O 1
ATOM 702 N N . PHE A 1 89 ? -8.913 14.840 -13.051 1.00 93.75 89 PHE A N 1
ATOM 703 C CA . PHE A 1 89 ? -8.659 13.490 -12.567 1.00 93.75 89 PHE A CA 1
ATOM 704 C C . PHE A 1 89 ? -9.953 12.828 -12.068 1.00 93.75 89 PHE A C 1
ATOM 706 O O . PHE A 1 89 ? -10.850 13.479 -11.534 1.00 93.75 89 PHE A O 1
ATOM 713 N N . SER A 1 90 ? -10.038 11.518 -12.257 1.00 92.12 90 SER A N 1
ATOM 714 C CA . SER A 1 90 ? -11.132 10.663 -11.821 1.00 92.12 90 SER A CA 1
ATOM 715 C C . SER A 1 90 ? -11.123 10.525 -10.303 1.00 92.12 90 SER A C 1
ATOM 717 O O . SER A 1 90 ? -10.089 10.235 -9.698 1.00 92.12 90 SER A O 1
ATOM 719 N N . GLU A 1 91 ? -12.285 10.650 -9.664 1.00 91.12 91 GLU A N 1
ATOM 720 C CA . GLU A 1 91 ? -12.438 10.381 -8.231 1.00 91.12 91 GLU A CA 1
ATOM 721 C C . GLU A 1 91 ? -12.079 8.926 -7.893 1.00 91.12 91 GLU A C 1
ATOM 723 O O . GLU A 1 91 ? -11.634 8.624 -6.781 1.00 91.12 91 GLU A O 1
ATOM 728 N N . HIS A 1 92 ? -12.216 8.030 -8.874 1.00 90.31 92 HIS A N 1
ATOM 729 C CA . HIS A 1 92 ? -11.897 6.615 -8.744 1.00 90.31 92 HIS A CA 1
ATOM 730 C C . HIS A 1 92 ? -10.391 6.332 -8.646 1.00 90.31 92 HIS A C 1
ATOM 732 O O . HIS A 1 92 ? -10.005 5.250 -8.211 1.00 90.31 92 HIS A O 1
ATOM 738 N N . SER A 1 93 ? -9.530 7.308 -8.936 1.00 85.69 93 SER A N 1
ATOM 739 C CA . SER A 1 93 ? -8.090 7.186 -8.672 1.00 85.69 93 SER A CA 1
ATOM 740 C C . SER A 1 93 ? -7.762 7.353 -7.193 1.00 85.69 93 SER A C 1
ATOM 742 O O . SER A 1 93 ? -6.720 6.900 -6.728 1.00 85.69 93 SER A O 1
ATOM 744 N N . TRP A 1 94 ? -8.655 8.006 -6.446 1.00 80.56 94 TRP A N 1
ATOM 745 C CA . TRP A 1 94 ? -8.495 8.288 -5.022 1.00 80.56 94 TRP A CA 1
ATOM 746 C C . TRP A 1 94 ? -9.341 7.363 -4.142 1.00 80.56 94 TRP A C 1
ATOM 748 O O . TRP A 1 94 ? -9.003 7.139 -2.976 1.00 80.56 94 TRP A O 1
ATOM 758 N N . SER A 1 95 ? -10.461 6.842 -4.654 1.00 85.69 95 SER A N 1
ATOM 759 C CA . SER A 1 95 ? -11.411 6.083 -3.841 1.00 85.69 95 SER A CA 1
ATOM 760 C C . SER A 1 95 ? -12.320 5.156 -4.651 1.00 85.69 95 SER A C 1
ATOM 762 O O . SER A 1 95 ? -12.243 5.078 -5.871 1.00 85.69 95 SER A O 1
ATOM 764 N N . ALA A 1 96 ? -13.218 4.475 -3.944 1.00 88.88 96 ALA A N 1
ATOM 765 C CA . ALA A 1 96 ? -14.212 3.538 -4.453 1.00 88.88 96 ALA A CA 1
ATOM 766 C C . ALA A 1 96 ? -13.679 2.210 -5.011 1.00 88.88 96 ALA A C 1
ATOM 768 O O . ALA A 1 96 ? -12.583 2.086 -5.557 1.00 88.88 96 ALA A O 1
ATOM 769 N N . GLY A 1 97 ? -14.530 1.196 -4.878 1.00 90.69 97 GLY A N 1
ATOM 770 C CA . GLY A 1 97 ? -14.358 -0.147 -5.410 1.00 90.69 97 GLY A CA 1
ATOM 771 C C . GLY A 1 97 ? -15.718 -0.821 -5.551 1.00 90.69 97 GLY A C 1
ATOM 772 O O . GLY A 1 97 ? -16.670 -0.448 -4.870 1.00 90.69 97 GLY A O 1
ATOM 773 N N . PHE A 1 98 ? -15.823 -1.816 -6.426 1.00 92.50 98 PHE A N 1
ATOM 774 C CA . PHE A 1 98 ? -17.045 -2.607 -6.579 1.00 92.50 98 PHE A CA 1
ATOM 775 C C . PHE A 1 98 ? -17.399 -3.388 -5.317 1.00 92.50 98 PHE A C 1
ATOM 777 O O . PHE A 1 98 ? -18.573 -3.556 -5.013 1.00 92.50 98 PHE A O 1
ATOM 784 N N . ILE A 1 99 ? -16.397 -3.846 -4.572 1.00 91.50 99 ILE A N 1
ATOM 785 C CA . ILE A 1 99 ? -16.552 -4.331 -3.204 1.00 91.50 99 ILE A CA 1
ATOM 786 C C . ILE A 1 99 ? -15.974 -3.256 -2.294 1.00 91.50 99 ILE A C 1
ATOM 788 O O . ILE A 1 99 ? -14.762 -3.044 -2.283 1.00 91.50 99 ILE A O 1
ATOM 792 N N . TRP A 1 100 ? -16.829 -2.565 -1.546 1.00 89.75 100 TRP A N 1
ATOM 793 C CA . TRP A 1 100 ? -16.416 -1.403 -0.767 1.00 89.75 100 TRP A CA 1
ATOM 794 C C . TRP A 1 100 ? -16.735 -1.584 0.713 1.00 89.75 100 TRP A C 1
ATOM 796 O O . TRP A 1 100 ? -17.891 -1.513 1.126 1.00 89.75 100 TRP A O 1
ATOM 806 N N . ALA A 1 101 ? -15.700 -1.775 1.532 1.00 87.00 101 ALA A N 1
ATOM 807 C CA . ALA A 1 101 ? -15.843 -1.739 2.981 1.00 87.00 101 ALA A CA 1
ATOM 808 C C . ALA A 1 101 ? -15.833 -0.311 3.517 1.00 87.00 101 ALA A C 1
ATOM 810 O O . ALA A 1 101 ? -14.891 0.432 3.242 1.00 87.00 101 ALA A O 1
ATOM 811 N N . ARG A 1 102 ? -16.859 0.062 4.289 1.00 86.00 102 ARG A N 1
ATOM 812 C CA . ARG A 1 102 ? -16.970 1.395 4.885 1.00 86.00 102 ARG A CA 1
ATOM 813 C C . ARG A 1 102 ? -17.693 1.375 6.224 1.00 86.00 102 ARG A C 1
ATOM 815 O O . ARG A 1 102 ? -18.682 0.668 6.378 1.00 86.00 102 ARG A O 1
ATOM 822 N N . TYR A 1 103 ? -17.267 2.210 7.169 1.00 84.56 103 TYR A N 1
ATOM 823 C CA . TYR A 1 103 ? -18.082 2.476 8.355 1.00 84.56 103 TYR A CA 1
ATOM 824 C C . TYR A 1 103 ? -19.360 3.236 7.946 1.00 84.56 103 TYR A C 1
ATOM 826 O O . TYR A 1 103 ? -19.232 4.307 7.346 1.00 84.56 103 TYR A O 1
ATOM 834 N N . PRO A 1 104 ? -20.577 2.740 8.235 1.00 83.12 104 PRO A N 1
ATOM 835 C CA . PRO A 1 104 ? -21.819 3.422 7.866 1.00 83.12 104 PRO A CA 1
ATOM 836 C C . PRO A 1 104 ? -21.898 4.839 8.428 1.00 83.12 104 PRO A C 1
ATOM 838 O O . PRO A 1 104 ? -21.687 5.061 9.618 1.00 83.12 104 PRO A O 1
ATOM 841 N N . GLY A 1 105 ? -22.187 5.819 7.569 1.00 79.00 105 GLY A N 1
ATOM 842 C CA . GLY A 1 105 ? -22.172 7.232 7.962 1.00 79.00 105 GLY A CA 1
ATOM 843 C C . GLY A 1 105 ? -20.782 7.746 8.355 1.00 79.00 105 GLY A C 1
ATOM 844 O O . GLY A 1 105 ? -20.665 8.826 8.937 1.00 79.00 105 GLY A O 1
ATOM 845 N N . GLY A 1 106 ? -19.719 6.994 8.062 1.00 76.56 106 GLY A N 1
ATOM 846 C CA . GLY A 1 106 ? -18.334 7.431 8.168 1.00 76.56 106 GLY A CA 1
ATOM 847 C C . GLY A 1 106 ? -18.012 8.534 7.162 1.00 76.56 106 GLY A C 1
ATOM 848 O O . GLY A 1 106 ? -18.793 8.845 6.268 1.00 76.56 106 GLY A O 1
ATOM 849 N N . ARG A 1 107 ? -16.854 9.168 7.329 1.00 77.00 107 ARG A N 1
ATOM 850 C CA . ARG A 1 107 ? -16.294 10.060 6.312 1.00 77.00 107 ARG A CA 1
ATOM 851 C C . ARG A 1 107 ? -15.219 9.284 5.560 1.00 77.00 107 ARG A C 1
ATOM 853 O O . ARG A 1 107 ? -14.285 8.791 6.181 1.00 77.00 107 ARG A O 1
ATOM 860 N N . HIS A 1 108 ? -15.391 9.139 4.251 1.00 70.25 108 HIS A N 1
ATOM 861 C CA . HIS A 1 108 ? -14.654 8.157 3.443 1.00 70.25 108 HIS A CA 1
ATOM 862 C C . HIS A 1 108 ? -13.411 8.725 2.755 1.00 70.25 108 HIS A C 1
ATOM 864 O O . HIS A 1 108 ? -12.532 7.964 2.359 1.00 70.25 108 HIS A O 1
ATOM 870 N N . ALA A 1 109 ? -13.330 10.052 2.672 1.00 68.38 109 ALA A N 1
ATOM 871 C CA . ALA A 1 109 ? -12.236 10.815 2.106 1.00 68.38 109 ALA A CA 1
ATOM 872 C C . ALA A 1 109 ? -12.004 12.027 3.013 1.00 68.38 109 ALA A C 1
ATOM 874 O O . ALA A 1 109 ? -12.943 12.770 3.271 1.00 68.38 109 ALA A O 1
ATOM 875 N N . THR A 1 110 ? -10.807 12.197 3.575 1.00 71.38 110 THR A N 1
ATOM 876 C CA . THR A 1 110 ? -10.516 13.288 4.524 1.00 71.38 110 THR A CA 1
ATOM 877 C C . THR A 1 110 ? -9.576 14.319 3.912 1.00 71.38 110 THR A C 1
ATOM 879 O O . THR A 1 110 ? -8.504 14.595 4.458 1.00 71.38 110 THR A O 1
ATOM 882 N N . TYR A 1 111 ? -9.941 14.858 2.749 1.00 72.50 111 TYR A N 1
ATOM 883 C CA . TYR A 1 111 ? -9.074 15.776 2.010 1.00 72.50 111 TYR A CA 1
ATOM 884 C C . TYR A 1 111 ? -9.283 17.219 2.454 1.00 72.50 111 TYR A C 1
ATOM 886 O O . TYR A 1 111 ? -8.314 17.927 2.728 1.00 72.50 111 TYR A O 1
ATOM 894 N N . LEU A 1 112 ? -10.533 17.639 2.638 1.00 78.62 112 LEU A N 1
ATOM 895 C CA . LEU A 1 112 ? -10.864 19.047 2.827 1.00 78.62 112 LEU A CA 1
ATOM 896 C C . LEU A 1 112 ? -11.129 19.372 4.307 1.00 78.62 112 LEU A C 1
ATOM 898 O O . LEU A 1 112 ? -12.030 18.785 4.909 1.00 78.62 112 LEU A O 1
ATOM 902 N N . PRO A 1 113 ? -10.390 20.317 4.924 1.00 74.56 113 PRO A N 1
ATOM 903 C CA . PRO A 1 113 ? -10.534 20.641 6.350 1.00 74.56 113 PRO A CA 1
ATOM 904 C C . PRO A 1 113 ? -11.947 21.043 6.776 1.00 74.56 113 PRO A C 1
ATOM 906 O O . PRO A 1 113 ? -12.370 20.748 7.887 1.00 74.56 113 PRO A O 1
ATOM 909 N N . ARG A 1 114 ? -12.718 21.666 5.880 1.00 83.19 114 ARG A N 1
ATOM 910 C CA . ARG A 1 114 ? -14.101 22.094 6.153 1.00 83.19 114 ARG A CA 1
ATOM 911 C C . ARG A 1 114 ? -15.073 20.949 6.464 1.00 83.19 114 ARG A C 1
ATOM 913 O O . ARG A 1 114 ? -16.122 21.208 7.042 1.00 83.19 114 ARG A O 1
ATOM 920 N N . TYR A 1 115 ? -14.740 19.712 6.091 1.00 80.94 115 TYR A N 1
ATOM 921 C CA . TYR A 1 115 ? -15.540 18.524 6.402 1.00 80.94 115 TYR A CA 1
ATOM 922 C C . TYR A 1 115 ? -15.001 17.739 7.610 1.00 80.94 115 TYR A C 1
ATOM 924 O O . TYR A 1 115 ? -15.487 16.645 7.913 1.00 80.94 115 TYR A O 1
ATOM 932 N N . ASP A 1 116 ? -13.982 18.262 8.305 1.00 74.75 116 ASP A N 1
ATOM 933 C CA . ASP A 1 116 ? -13.445 17.641 9.514 1.00 74.75 116 ASP A CA 1
ATOM 934 C C . ASP A 1 116 ? -14.524 17.551 10.598 1.00 74.75 116 ASP A C 1
ATOM 936 O O . ASP A 1 116 ? -15.200 18.522 10.938 1.00 74.75 116 ASP A O 1
ATOM 940 N N . ARG A 1 117 ? -14.702 16.333 11.121 1.00 74.31 117 ARG A N 1
ATOM 941 C CA . ARG A 1 117 ? -15.517 16.085 12.311 1.00 74.31 117 ARG A CA 1
ATOM 942 C C . ARG A 1 117 ? -14.682 16.434 13.536 1.00 74.31 117 ARG A C 1
ATOM 944 O O . ARG A 1 117 ? -13.458 16.313 13.505 1.00 74.31 117 ARG A O 1
ATOM 951 N N . GLU A 1 118 ? -15.347 16.836 14.611 1.00 72.56 118 GLU A N 1
ATOM 952 C CA . GLU A 1 118 ? -14.686 17.042 15.898 1.00 72.56 118 GLU A CA 1
ATOM 953 C C . GLU A 1 118 ? -13.991 15.742 16.335 1.00 72.56 118 GLU A C 1
ATOM 955 O O . GLU A 1 118 ? -14.602 14.671 16.337 1.00 72.56 118 GLU A O 1
ATOM 960 N N . ILE A 1 119 ? -12.695 15.826 16.652 1.00 68.88 119 ILE A N 1
ATOM 961 C CA . ILE A 1 119 ? -11.931 14.697 17.189 1.00 68.88 119 ILE A CA 1
ATOM 962 C C . ILE A 1 119 ? -12.343 14.531 18.651 1.00 68.88 119 ILE A C 1
ATOM 964 O O . ILE A 1 119 ? -12.023 15.370 19.493 1.00 68.88 119 ILE A O 1
ATOM 968 N N . GLU A 1 120 ? -13.022 13.429 18.963 1.00 70.44 120 GLU A N 1
ATOM 969 C CA . GLU A 1 120 ? -13.368 13.064 20.337 1.00 70.44 120 GLU A CA 1
ATOM 970 C C . GLU A 1 120 ? -12.104 12.583 21.072 1.00 70.44 120 GLU A C 1
ATOM 972 O O . GLU A 1 120 ? -11.776 11.394 21.084 1.00 70.44 120 GLU A O 1
ATOM 977 N N . THR A 1 121 ? -11.349 13.535 21.629 1.00 69.75 121 THR A N 1
ATOM 978 C CA . THR A 1 121 ? -10.147 13.259 22.426 1.00 69.75 121 THR A CA 1
ATOM 979 C C . THR A 1 121 ? -10.538 12.604 23.747 1.00 69.75 121 THR A C 1
ATOM 981 O O . THR A 1 121 ? -11.328 13.148 24.512 1.00 69.75 121 THR A O 1
ATOM 984 N N . ILE A 1 122 ? -9.960 11.434 24.009 1.00 68.81 122 ILE A N 1
ATOM 985 C CA . ILE A 1 122 ? -10.192 10.625 25.208 1.00 68.81 122 ILE A CA 1
ATOM 986 C C . ILE A 1 122 ? -9.200 11.009 26.313 1.00 68.81 122 ILE A C 1
ATOM 988 O O . ILE A 1 122 ? -9.594 11.114 27.468 1.00 68.81 122 ILE A O 1
ATOM 992 N N . ALA A 1 123 ? -7.921 11.208 25.970 1.00 70.12 123 ALA A N 1
ATOM 993 C CA . ALA A 1 123 ? -6.874 11.620 26.910 1.00 70.12 123 ALA A CA 1
ATOM 994 C C . ALA A 1 123 ? -5.661 12.208 26.174 1.00 70.12 123 ALA A C 1
ATOM 996 O O . ALA A 1 123 ? -5.368 11.815 25.042 1.00 70.12 123 ALA A O 1
ATOM 997 N N . HIS A 1 124 ? -4.913 13.099 26.828 1.00 78.88 124 HIS A N 1
ATOM 998 C CA . HIS A 1 124 ? -3.636 13.601 26.317 1.00 78.88 124 HIS A CA 1
ATOM 999 C C . HIS A 1 124 ? -2.481 12.690 26.739 1.00 78.88 124 HIS A C 1
ATOM 1001 O O . HIS A 1 124 ? -2.404 12.246 27.882 1.00 78.88 124 HIS A O 1
ATOM 1007 N N . ILE A 1 125 ? -1.558 12.426 25.820 1.00 77.19 125 ILE A N 1
ATOM 1008 C CA . ILE A 1 125 ? -0.375 11.604 26.065 1.00 77.19 125 ILE A CA 1
ATOM 1009 C C . ILE A 1 125 ? 0.782 12.520 26.475 1.00 77.19 125 ILE A C 1
ATOM 1011 O O . ILE A 1 125 ? 1.093 13.481 25.774 1.00 77.19 125 ILE A O 1
ATOM 1015 N N . SER A 1 126 ? 1.437 12.216 27.596 1.00 80.81 126 SER A N 1
ATOM 1016 C CA . SER A 1 126 ? 2.601 12.961 28.081 1.00 80.81 126 SER A CA 1
ATOM 1017 C C . SER A 1 126 ? 3.924 12.402 27.554 1.00 80.81 126 SER A C 1
ATOM 1019 O O . SER A 1 126 ? 4.839 13.175 27.269 1.00 80.81 126 SER A O 1
ATOM 1021 N N . SER A 1 127 ? 4.055 11.074 27.448 1.00 82.94 127 SER A N 1
ATOM 1022 C CA . SER A 1 127 ? 5.280 10.417 26.972 1.00 82.94 127 SER A CA 1
ATOM 1023 C C . SER A 1 127 ? 5.068 8.959 26.561 1.00 82.94 127 SER A C 1
ATOM 1025 O O . SER A 1 127 ? 4.154 8.299 27.051 1.00 82.94 127 SER A O 1
ATOM 1027 N N . GLY A 1 128 ? 5.965 8.437 25.724 1.00 83.75 128 GLY A N 1
ATOM 1028 C CA . GLY A 1 128 ? 6.038 7.020 25.367 1.00 83.75 128 GLY A CA 1
ATOM 1029 C C . GLY A 1 128 ? 7.273 6.702 24.523 1.00 83.75 128 GLY A C 1
ATOM 1030 O O . GLY A 1 128 ? 7.745 7.551 23.762 1.00 83.75 128 GLY A O 1
ATOM 1031 N N . THR A 1 129 ? 7.804 5.489 24.655 1.00 85.81 129 THR A N 1
ATOM 1032 C CA . THR A 1 129 ? 9.005 5.052 23.930 1.00 85.81 129 THR A CA 1
ATOM 1033 C C . THR A 1 129 ? 8.624 4.197 22.728 1.00 85.81 129 THR A C 1
ATOM 1035 O O . THR A 1 129 ? 7.822 3.272 22.833 1.00 85.81 129 THR A O 1
ATOM 1038 N N . GLN A 1 130 ? 9.234 4.468 21.576 1.00 81.44 130 GLN A N 1
ATOM 1039 C CA . GLN A 1 130 ? 9.124 3.638 20.382 1.00 81.44 130 GLN A CA 1
ATOM 1040 C C . GLN A 1 130 ? 9.443 2.173 20.721 1.00 81.44 130 GLN A C 1
ATOM 1042 O O . GLN A 1 130 ? 10.419 1.882 21.408 1.00 81.44 130 GLN A O 1
ATOM 1047 N N . PHE A 1 131 ? 8.633 1.261 20.188 1.00 79.19 131 PHE A N 1
ATOM 1048 C CA . PHE A 1 131 ? 8.676 -0.188 20.402 1.00 79.19 131 PHE A CA 1
ATOM 1049 C C . PHE A 1 131 ? 8.296 -0.679 21.811 1.00 79.19 131 PHE A C 1
ATOM 1051 O O . PHE A 1 131 ? 8.269 -1.890 22.032 1.00 79.19 131 PHE A O 1
ATOM 1058 N N . GLU A 1 132 ? 7.909 0.209 22.726 1.00 85.75 132 GLU A N 1
ATOM 1059 C CA . GLU A 1 132 ? 7.283 -0.157 24.002 1.00 85.75 132 GLU A CA 1
ATOM 1060 C C . GLU A 1 132 ? 5.753 -0.083 23.912 1.00 85.75 132 GLU A C 1
ATOM 1062 O O . GLU A 1 132 ? 5.194 0.514 22.993 1.00 85.75 132 GLU A O 1
ATOM 1067 N N . ARG A 1 133 ? 5.062 -0.725 24.859 1.00 86.44 133 ARG A N 1
ATOM 1068 C CA . ARG A 1 133 ? 3.588 -0.823 24.904 1.00 86.44 133 ARG A CA 1
ATOM 1069 C C . ARG A 1 133 ? 2.960 0.026 26.007 1.00 86.44 133 ARG A C 1
ATOM 1071 O O . ARG A 1 133 ? 1.747 -0.019 26.197 1.00 86.44 133 ARG A O 1
ATOM 1078 N N . GLU A 1 134 ? 3.781 0.764 26.742 1.00 82.00 134 GLU A N 1
ATOM 1079 C CA . GLU A 1 134 ? 3.347 1.623 27.834 1.00 82.00 134 GLU A CA 1
ATOM 1080 C C . GLU A 1 134 ? 3.386 3.084 27.396 1.00 82.00 134 GLU A C 1
ATOM 1082 O O . GLU A 1 134 ? 4.350 3.561 26.793 1.00 82.00 134 GLU A O 1
ATOM 1087 N N . VAL A 1 135 ? 2.303 3.788 27.700 1.00 80.69 135 VAL A N 1
ATOM 1088 C CA . VAL A 1 135 ? 2.119 5.201 27.394 1.00 80.69 135 VAL A CA 1
ATOM 1089 C C . VAL A 1 135 ? 1.748 5.920 28.681 1.00 80.69 135 VAL A C 1
ATOM 1091 O O . VAL A 1 135 ? 0.812 5.513 29.370 1.00 80.69 135 VAL A O 1
ATOM 1094 N N . THR A 1 136 ? 2.444 7.009 28.993 1.00 78.50 136 THR A N 1
ATOM 1095 C CA . THR A 1 136 ? 2.068 7.881 30.108 1.00 78.50 136 THR A CA 1
ATOM 1096 C C . THR A 1 136 ? 1.114 8.948 29.597 1.00 78.50 136 THR A C 1
ATOM 1098 O O . THR A 1 136 ? 1.394 9.608 28.594 1.00 78.50 136 THR A O 1
ATOM 1101 N N . VAL A 1 137 ? -0.006 9.135 30.282 1.00 71.50 137 VAL A N 1
ATOM 1102 C CA . VAL A 1 137 ? -1.009 10.155 29.960 1.00 71.50 137 VAL A CA 1
ATOM 1103 C C . VAL A 1 137 ? -0.932 11.318 30.944 1.00 71.50 137 VAL A C 1
ATOM 1105 O O . VAL A 1 137 ? -0.685 11.128 32.137 1.00 71.50 137 VAL A O 1
ATOM 1108 N N . ALA A 1 138 ? -1.131 12.537 30.442 1.00 63.50 138 ALA A N 1
ATOM 1109 C CA . ALA A 1 138 ? -1.353 13.695 31.297 1.00 63.50 138 ALA A CA 1
ATOM 1110 C C . ALA A 1 138 ? -2.739 13.518 31.928 1.00 63.50 138 ALA A C 1
ATOM 1112 O O . ALA A 1 138 ? -3.702 13.427 31.175 1.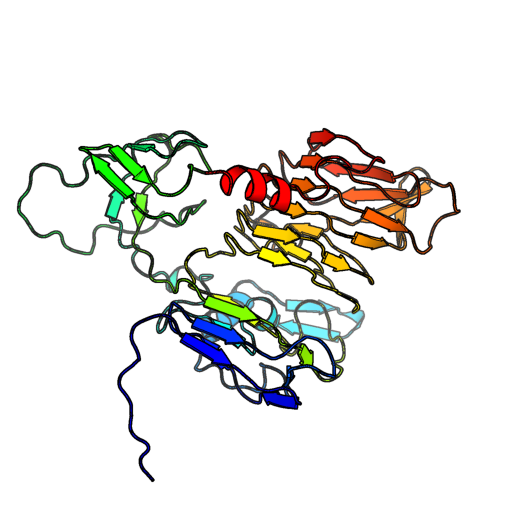00 63.50 138 ALA A O 1
ATOM 1113 N N . GLU A 1 139 ? -2.781 13.361 33.261 1.00 55.81 139 GLU A N 1
ATOM 1114 C CA . GLU A 1 139 ? -3.958 13.130 34.125 1.00 55.81 139 GLU A CA 1
ATOM 1115 C C . GLU A 1 139 ? -5.282 12.925 33.374 1.00 55.81 139 GLU A C 1
ATOM 1117 O O . GLU A 1 139 ? -5.867 13.875 32.862 1.00 55.81 139 GLU A O 1
ATOM 1122 N N . ILE A 1 140 ? -5.773 11.680 33.342 1.00 43.69 140 ILE A N 1
ATOM 1123 C CA . ILE A 1 140 ? -6.897 11.278 32.476 1.00 43.69 140 ILE A CA 1
ATOM 1124 C C . ILE A 1 140 ? -8.155 12.133 32.723 1.00 43.69 140 ILE A C 1
ATOM 1126 O O . ILE A 1 140 ? -8.864 12.432 31.767 1.00 43.69 140 ILE A O 1
ATOM 1130 N N . TYR A 1 141 ? -8.397 12.577 33.965 1.00 42.22 141 TYR A N 1
ATOM 1131 C CA . TYR A 1 141 ? -9.517 13.468 34.312 1.00 42.22 141 TYR A CA 1
ATOM 1132 C C . TYR A 1 141 ? -9.223 14.514 35.410 1.00 42.22 141 TYR A C 1
ATOM 1134 O O . TYR A 1 141 ? -10.077 15.357 35.682 1.00 42.22 141 TYR A O 1
ATOM 1142 N N . GLY A 1 142 ? -8.060 14.483 36.073 1.00 50.75 142 GLY A N 1
ATOM 1143 C CA . GLY A 1 142 ? -7.941 15.058 37.423 1.00 50.75 142 GLY A CA 1
ATOM 1144 C C . GLY A 1 142 ? -8.946 14.422 38.409 1.00 50.75 142 GLY A C 1
ATOM 1145 O O . GLY A 1 142 ? -9.629 13.456 38.070 1.00 50.75 142 GLY A O 1
ATOM 1146 N N . ASP A 1 143 ? -9.042 14.941 39.636 1.00 34.66 143 ASP A N 1
ATOM 1147 C CA . ASP A 1 143 ? -10.035 14.494 40.632 1.00 34.66 143 ASP A CA 1
ATOM 1148 C C . ASP A 1 143 ? -11.383 15.204 40.364 1.00 34.66 143 ASP A C 1
ATOM 1150 O O . ASP A 1 143 ? -11.563 16.373 40.718 1.00 34.66 143 ASP A O 1
ATOM 1154 N N . THR A 1 144 ? -12.328 14.543 39.683 1.00 41.12 144 THR A N 1
ATOM 1155 C CA . THR A 1 144 ? -13.696 15.063 39.492 1.00 41.12 144 THR A CA 1
ATOM 1156 C C . THR A 1 144 ? -14.730 13.958 39.251 1.00 41.12 144 THR A C 1
ATOM 1158 O O . THR A 1 144 ? -14.473 12.996 38.534 1.00 41.12 144 THR A O 1
ATOM 1161 N N . ASP A 1 145 ? -15.928 14.146 39.814 1.00 38.81 145 ASP A N 1
ATOM 1162 C CA . ASP A 1 145 ? -17.110 13.292 39.625 1.00 38.81 145 ASP A CA 1
ATOM 1163 C C . ASP A 1 145 ? -18.117 13.875 38.594 1.00 38.81 145 ASP A C 1
ATOM 1165 O O . ASP A 1 145 ? -19.278 13.463 38.554 1.00 38.81 145 ASP A O 1
ATOM 1169 N N . GLU A 1 146 ? -17.718 14.844 37.755 1.00 37.84 146 GLU A N 1
ATOM 1170 C CA . GLU A 1 146 ? -18.630 15.578 36.854 1.00 37.84 146 GLU A CA 1
ATOM 1171 C C . GLU A 1 146 ? -18.526 15.201 35.362 1.00 37.84 146 GLU A C 1
ATOM 1173 O O . GLU A 1 146 ? -17.494 14.772 34.847 1.00 37.84 146 GLU A O 1
ATOM 1178 N N . LYS A 1 147 ? -19.631 15.406 34.626 1.00 35.16 147 LYS A N 1
ATOM 1179 C CA . LYS A 1 147 ? -19.762 15.062 33.197 1.00 35.16 147 LYS A CA 1
ATOM 1180 C C . LYS A 1 147 ? -19.207 16.166 32.280 1.00 35.16 147 LYS A C 1
ATOM 1182 O O . LYS A 1 147 ? -19.717 17.285 32.277 1.00 35.16 147 LYS A O 1
ATOM 1187 N N . ILE A 1 148 ? -18.225 15.831 31.437 1.00 35.03 148 ILE A N 1
ATOM 1188 C CA . ILE A 1 148 ? -17.508 16.780 30.559 1.00 35.03 148 ILE A CA 1
ATOM 1189 C C . ILE A 1 148 ? -18.200 16.951 29.186 1.00 35.03 148 ILE A C 1
ATOM 1191 O O . ILE A 1 148 ? -18.698 15.987 28.604 1.00 35.03 148 ILE A O 1
ATOM 1195 N N . GLY A 1 149 ? -18.251 18.199 28.685 1.00 32.19 149 GLY A N 1
ATOM 1196 C CA . GLY A 1 149 ? -18.990 18.637 27.488 1.00 32.19 149 GLY A CA 1
ATOM 1197 C C . GLY A 1 149 ? -18.140 19.161 26.311 1.00 32.19 149 GLY A C 1
ATOM 1198 O O . GLY A 1 149 ? -17.008 19.620 26.454 1.00 32.19 149 GLY A O 1
ATOM 1199 N N . SER A 1 150 ? -18.753 19.130 25.126 1.00 32.53 150 SER A N 1
ATOM 1200 C CA . SER A 1 150 ? -18.164 18.825 23.812 1.00 32.53 150 SER A CA 1
ATOM 1201 C C . SER A 1 150 ? -17.764 20.016 22.918 1.00 32.53 150 SER A C 1
ATOM 1203 O O . SER A 1 150 ? -18.262 20.099 21.801 1.00 32.53 150 SER A O 1
ATOM 1205 N N . ARG A 1 151 ? -16.972 20.997 23.379 1.00 38.00 151 ARG A N 1
ATOM 1206 C CA . ARG A 1 151 ? -16.550 22.130 22.505 1.00 38.00 151 ARG A CA 1
ATOM 1207 C C . ARG A 1 151 ? -15.164 22.727 22.767 1.00 38.00 151 ARG A C 1
ATOM 1209 O O . ARG A 1 151 ? -14.931 23.887 22.435 1.00 38.00 151 ARG A O 1
ATOM 1216 N N . HIS A 1 152 ? -14.227 21.976 23.333 1.00 28.70 152 HIS A N 1
ATOM 1217 C CA . HIS A 1 152 ? -12.973 22.559 23.820 1.00 28.70 152 HIS A CA 1
ATOM 1218 C C . HIS A 1 152 ? -11.855 22.694 22.747 1.00 28.70 152 HIS A C 1
ATOM 1220 O O . HIS A 1 152 ? -10.725 22.285 22.971 1.00 28.70 152 HIS A O 1
ATOM 1226 N N . TRP A 1 153 ? -12.188 23.416 21.658 1.00 42.47 153 TRP A N 1
ATOM 1227 C CA . TRP A 1 153 ? -11.323 24.284 20.811 1.00 42.47 153 TRP A CA 1
ATOM 1228 C C . TRP A 1 153 ? -10.210 23.616 19.965 1.00 42.47 153 TRP A C 1
ATOM 1230 O O . TRP A 1 153 ? -9.238 23.119 20.510 1.00 42.47 153 TRP A O 1
ATOM 1240 N N . GLN A 1 154 ? -10.314 23.512 18.628 1.00 36.06 154 GLN A N 1
ATOM 1241 C CA . GLN A 1 154 ? -10.348 24.519 17.527 1.00 36.06 154 GLN A CA 1
ATOM 1242 C C . GLN A 1 154 ? -9.005 24.716 16.763 1.00 36.06 154 GLN A C 1
ATOM 1244 O O . GLN A 1 154 ? -8.554 25.830 16.512 1.00 36.06 154 GLN A O 1
ATOM 1249 N N . PHE A 1 155 ? -8.443 23.584 16.325 1.00 51.06 155 PHE A N 1
ATOM 1250 C CA . PHE A 1 155 ? -7.835 23.240 15.023 1.00 51.06 155 PHE A CA 1
ATOM 1251 C C . PHE A 1 155 ? -6.450 23.784 14.602 1.00 51.06 155 PHE A C 1
ATOM 1253 O O . PHE A 1 155 ? -6.323 24.414 13.551 1.00 51.06 155 PHE A O 1
ATOM 1260 N N . PRO A 1 156 ? -5.380 23.356 15.299 1.00 48.78 156 PRO A N 1
ATOM 1261 C CA . PRO A 1 156 ? -4.099 22.889 14.727 1.00 48.78 156 PRO A CA 1
ATOM 1262 C C . PRO A 1 156 ? -4.028 21.346 14.537 1.00 48.78 156 PRO A C 1
ATOM 1264 O O . PRO A 1 156 ? -2.961 20.770 14.331 1.00 48.78 156 PRO A O 1
ATOM 1267 N N . ASP A 1 157 ? -5.182 20.673 14.590 1.00 51.72 157 ASP A N 1
ATOM 1268 C CA . ASP A 1 157 ? -5.373 19.367 15.247 1.00 51.72 157 ASP A CA 1
ATOM 1269 C C . ASP A 1 157 ? -5.342 18.124 14.342 1.00 51.72 157 ASP A C 1
ATOM 1271 O O . ASP A 1 157 ? -5.897 17.081 14.698 1.00 51.72 157 ASP A O 1
ATOM 1275 N N . ARG A 1 158 ? -4.714 18.175 13.161 1.00 58.44 158 ARG A N 1
ATOM 1276 C CA . ARG A 1 158 ? -4.518 16.941 12.380 1.00 58.44 158 ARG A CA 1
ATOM 1277 C C . ARG A 1 158 ? -3.259 16.232 12.885 1.00 58.44 158 ARG A C 1
ATOM 1279 O O . ARG A 1 158 ? -2.166 16.760 12.684 1.00 58.44 158 ARG A O 1
ATOM 1286 N N . PRO A 1 159 ? -3.364 15.037 13.498 1.00 58.94 159 PRO A N 1
ATOM 1287 C CA . PRO A 1 159 ? -2.170 14.302 13.892 1.00 58.94 159 PRO A CA 1
ATOM 1288 C C . PRO A 1 159 ? -1.369 13.940 12.634 1.00 58.94 159 PRO A C 1
ATOM 1290 O O . PRO A 1 159 ? -1.908 13.327 11.708 1.00 58.94 159 PRO A O 1
ATOM 1293 N N . LEU A 1 160 ? -0.094 14.346 12.604 1.00 58.38 160 LEU A N 1
ATOM 1294 C CA . LEU A 1 160 ? 0.843 14.095 11.499 1.00 58.38 160 LEU A CA 1
ATOM 1295 C C . LEU A 1 160 ? 1.120 12.595 11.318 1.00 58.38 160 LEU A C 1
ATOM 1297 O O . LEU A 1 160 ? 1.335 12.124 10.205 1.00 58.38 160 LEU A O 1
ATOM 1301 N N . ALA A 1 161 ? 1.088 11.856 12.425 1.00 64.38 161 ALA A N 1
ATOM 1302 C CA . ALA A 1 161 ? 1.160 10.408 12.468 1.00 64.38 161 ALA A CA 1
ATOM 1303 C C . ALA A 1 161 ? 0.007 9.878 13.322 1.00 64.38 161 ALA A C 1
ATOM 1305 O O . ALA A 1 161 ? -0.303 10.437 14.375 1.00 64.38 161 ALA A O 1
ATOM 1306 N N . ARG A 1 162 ? -0.624 8.797 12.866 1.00 74.31 162 ARG A N 1
ATOM 1307 C CA . ARG A 1 162 ? -1.695 8.098 13.579 1.00 74.31 162 ARG A CA 1
ATOM 1308 C C . ARG A 1 162 ? -1.266 6.658 13.811 1.00 74.31 162 ARG A C 1
ATOM 1310 O O . ARG A 1 162 ? -0.635 6.052 12.951 1.00 74.31 162 ARG A O 1
ATOM 1317 N N . GLN A 1 163 ? -1.632 6.119 14.965 1.00 76.00 163 GLN A N 1
ATOM 1318 C CA . GLN A 1 163 ? -1.499 4.703 15.271 1.00 76.00 163 GLN A CA 1
ATOM 1319 C C . GLN A 1 163 ? -2.818 4.237 15.875 1.00 76.00 163 GLN A C 1
ATOM 1321 O O . GLN A 1 163 ? -3.179 4.648 16.977 1.00 76.00 163 GLN A O 1
ATOM 1326 N N . ALA A 1 164 ? -3.533 3.381 15.152 1.00 76.25 164 ALA A N 1
ATOM 1327 C CA . ALA A 1 164 ? -4.645 2.649 15.730 1.00 76.25 164 ALA A CA 1
ATOM 1328 C C . ALA A 1 164 ? -4.105 1.615 16.723 1.00 76.25 164 ALA A C 1
ATOM 1330 O O . ALA A 1 164 ? -3.138 0.908 16.434 1.00 76.25 164 ALA A O 1
ATOM 1331 N N . THR A 1 165 ? -4.703 1.552 17.909 1.00 72.31 165 THR A N 1
ATOM 1332 C CA . THR A 1 165 ? -4.406 0.515 18.895 1.00 72.31 165 THR A CA 1
ATOM 1333 C C . THR A 1 165 ? -5.569 0.370 19.869 1.00 72.31 165 THR A C 1
ATOM 1335 O O . THR A 1 165 ? -6.420 1.255 19.990 1.00 72.31 165 THR A O 1
ATOM 1338 N N . ARG A 1 166 ? -5.596 -0.751 20.587 1.00 74.56 166 ARG A N 1
ATOM 1339 C CA . ARG A 1 166 ? -6.560 -1.015 21.655 1.00 74.56 166 ARG A CA 1
ATOM 1340 C C . ARG A 1 166 ? -5.905 -0.758 23.008 1.00 74.56 166 ARG A C 1
ATOM 1342 O O . ARG A 1 166 ? -4.800 -1.233 23.252 1.00 74.56 166 ARG A O 1
ATOM 1349 N N . ILE A 1 167 ? -6.607 -0.067 23.902 1.00 72.44 167 ILE A N 1
ATOM 1350 C CA . ILE A 1 167 ? -6.215 0.028 25.313 1.00 72.44 167 ILE A CA 1
ATOM 1351 C C . ILE A 1 167 ? -6.473 -1.330 25.974 1.00 72.44 167 ILE A C 1
ATOM 1353 O O . ILE A 1 167 ? -7.599 -1.825 25.950 1.00 72.44 167 ILE A O 1
ATOM 1357 N N . GLU A 1 168 ? -5.438 -1.943 26.543 1.00 75.44 168 GLU A N 1
ATOM 1358 C CA . GLU A 1 168 ? -5.541 -3.224 27.253 1.00 75.44 168 GLU A CA 1
ATOM 1359 C C . GLU A 1 168 ? -5.766 -3.042 28.747 1.00 75.44 168 GLU A C 1
ATOM 1361 O O . GLU A 1 168 ? -6.551 -3.769 29.352 1.00 75.44 168 GLU A O 1
ATOM 1366 N N . SER A 1 169 ? -5.077 -2.075 29.349 1.00 70.56 169 SER A N 1
ATOM 1367 C CA . SER A 1 169 ? -5.253 -1.752 30.758 1.00 70.56 169 SER A CA 1
ATOM 1368 C C . SER A 1 169 ? -4.901 -0.299 31.044 1.00 70.56 169 SER A C 1
ATOM 1370 O O . SER A 1 169 ? -4.148 0.340 30.304 1.00 70.56 169 SER A O 1
ATOM 1372 N N . ILE A 1 170 ? -5.465 0.213 32.133 1.00 74.44 170 ILE A N 1
ATOM 1373 C CA . ILE A 1 170 ? -5.174 1.534 32.679 1.00 74.44 170 ILE A CA 1
ATOM 1374 C C . ILE A 1 170 ? -4.803 1.324 34.145 1.00 74.44 170 ILE A C 1
ATOM 1376 O O . ILE A 1 170 ? -5.586 0.750 34.904 1.00 74.44 170 ILE A O 1
ATOM 1380 N N . ASN A 1 171 ? -3.610 1.768 34.535 1.00 70.69 171 ASN A N 1
ATOM 1381 C CA . ASN A 1 171 ? -3.135 1.738 35.914 1.00 70.69 171 ASN A CA 1
ATOM 1382 C C . ASN A 1 171 ? -2.575 3.115 36.288 1.00 70.69 171 ASN A C 1
ATOM 1384 O O . ASN A 1 171 ? -1.464 3.478 35.898 1.00 70.69 171 ASN A O 1
ATOM 1388 N N . GLY A 1 172 ? -3.372 3.903 37.011 1.00 76.50 172 GLY A N 1
ATOM 1389 C CA . GLY A 1 172 ? -3.070 5.312 37.256 1.00 76.50 172 GLY A CA 1
ATOM 1390 C C . GLY A 1 172 ? -2.934 6.078 35.938 1.00 76.50 172 GLY A C 1
ATOM 1391 O O . GLY A 1 172 ? -3.822 6.021 35.091 1.00 76.50 172 GLY A O 1
ATOM 1392 N N . ASN A 1 173 ? -1.795 6.747 35.755 1.00 74.31 173 ASN A N 1
ATOM 1393 C CA . ASN A 1 173 ? -1.483 7.511 34.542 1.00 74.31 173 ASN A CA 1
ATOM 1394 C C . ASN A 1 173 ? -0.703 6.694 33.496 1.00 74.31 173 ASN A C 1
ATOM 1396 O O . ASN A 1 173 ? -0.172 7.272 32.548 1.00 74.31 173 ASN A O 1
ATOM 1400 N N . THR A 1 174 ? -0.616 5.372 33.657 1.00 75.25 174 THR A N 1
ATOM 1401 C CA . THR A 1 174 ? 0.005 4.478 32.676 1.00 75.25 174 THR A CA 1
ATOM 1402 C C . THR A 1 174 ? -1.074 3.694 31.940 1.00 75.25 174 THR A C 1
ATOM 1404 O O . THR A 1 174 ? -1.870 2.972 32.543 1.00 75.25 174 THR A O 1
ATOM 1407 N N . VAL A 1 175 ? -1.080 3.819 30.617 1.00 76.31 175 VAL A N 1
ATOM 1408 C CA . VAL A 1 175 ? -1.944 3.070 29.706 1.00 76.31 175 VAL A CA 1
ATOM 1409 C C . VAL A 1 175 ? -1.100 2.010 29.010 1.00 76.31 175 VAL A C 1
ATOM 1411 O O . VAL A 1 175 ? -0.094 2.332 28.380 1.00 76.31 175 VAL A O 1
ATOM 1414 N N . THR A 1 176 ? -1.516 0.746 29.100 1.00 75.38 176 THR A N 1
ATOM 1415 C CA . THR A 1 176 ? -0.938 -0.330 28.281 1.00 75.38 176 THR A CA 1
ATOM 1416 C C . THR A 1 176 ? -1.759 -0.482 27.011 1.00 75.38 176 THR A C 1
ATOM 1418 O O . THR A 1 176 ? -2.979 -0.659 27.079 1.00 75.38 176 THR A O 1
ATOM 1421 N N . ILE A 1 177 ? -1.101 -0.439 25.857 1.00 79.62 177 ILE A N 1
ATOM 1422 C CA . ILE A 1 177 ? -1.728 -0.597 24.542 1.00 79.62 177 ILE A CA 1
ATOM 1423 C C . ILE A 1 177 ? -1.389 -1.951 23.904 1.00 79.62 177 ILE A C 1
ATOM 1425 O O . ILE A 1 177 ? -0.384 -2.599 24.215 1.00 79.62 177 ILE A O 1
ATOM 1429 N N . ALA A 1 178 ? -2.258 -2.411 23.005 1.00 77.88 178 ALA A N 1
ATOM 1430 C CA . ALA A 1 178 ? -2.124 -3.696 22.320 1.00 77.88 178 ALA A CA 1
ATOM 1431 C C . ALA A 1 178 ? -0.859 -3.765 21.448 1.00 77.88 178 ALA A C 1
ATOM 1433 O O . ALA A 1 178 ? -0.243 -4.822 21.319 1.00 77.88 178 ALA A O 1
ATOM 1434 N N . ASP A 1 179 ? -0.438 -2.627 20.900 1.00 80.50 179 ASP A N 1
ATOM 1435 C CA . ASP A 1 179 ? 0.656 -2.532 19.941 1.00 80.50 179 ASP A CA 1
ATOM 1436 C C . ASP A 1 179 ? 1.835 -1.740 20.499 1.00 80.50 179 ASP A C 1
ATOM 1438 O O . ASP A 1 179 ? 1.622 -0.712 21.137 1.00 80.50 179 ASP A O 1
ATOM 1442 N N . PRO A 1 180 ? 3.083 -2.126 20.191 1.00 83.31 180 PRO A N 1
ATOM 1443 C CA . PRO A 1 180 ? 4.224 -1.257 20.425 1.00 83.31 180 PRO A CA 1
ATOM 1444 C C . PRO A 1 180 ? 4.064 0.097 19.719 1.00 83.31 180 PRO A C 1
ATOM 1446 O O . PRO A 1 180 ? 3.558 0.160 18.593 1.00 83.31 180 PRO A O 1
ATOM 1449 N N . LEU A 1 181 ? 4.513 1.179 20.351 1.00 82.25 181 LEU A N 1
ATOM 1450 C CA . LEU A 1 181 ? 4.517 2.513 19.757 1.00 82.25 181 LEU A CA 1
ATOM 1451 C C . LEU A 1 181 ? 5.400 2.560 18.504 1.00 82.25 181 LEU A C 1
ATOM 1453 O O . LEU A 1 181 ? 6.549 2.114 18.517 1.00 82.25 181 LEU A O 1
ATOM 1457 N N . LEU A 1 182 ? 4.895 3.156 17.424 1.00 77.31 182 LEU A N 1
ATOM 1458 C CA . LEU A 1 182 ? 5.660 3.318 16.183 1.00 77.31 182 LEU A CA 1
ATOM 1459 C C . LEU A 1 182 ? 6.634 4.493 16.239 1.00 77.31 182 LEU A C 1
ATOM 1461 O O . LEU A 1 182 ? 7.605 4.514 15.482 1.00 77.31 182 LEU A O 1
ATOM 1465 N N . LEU A 1 183 ? 6.397 5.451 17.135 1.00 76.62 183 LEU A N 1
ATOM 1466 C CA . LEU A 1 183 ? 7.176 6.673 17.302 1.00 76.62 183 LEU A CA 1
ATOM 1467 C C . LEU A 1 183 ? 7.351 6.978 18.792 1.00 76.62 183 LEU A C 1
ATOM 1469 O O . LEU A 1 183 ? 6.489 6.648 19.603 1.00 76.62 183 LEU A O 1
ATOM 1473 N N . ASN A 1 184 ? 8.452 7.645 19.140 1.00 81.75 184 ASN A N 1
ATOM 1474 C CA . ASN A 1 184 ? 8.590 8.239 20.467 1.00 81.75 184 ASN A CA 1
ATOM 1475 C C . ASN A 1 184 ? 7.553 9.352 20.632 1.00 81.75 184 ASN A C 1
ATOM 1477 O O . ASN A 1 184 ? 7.367 10.166 19.725 1.00 81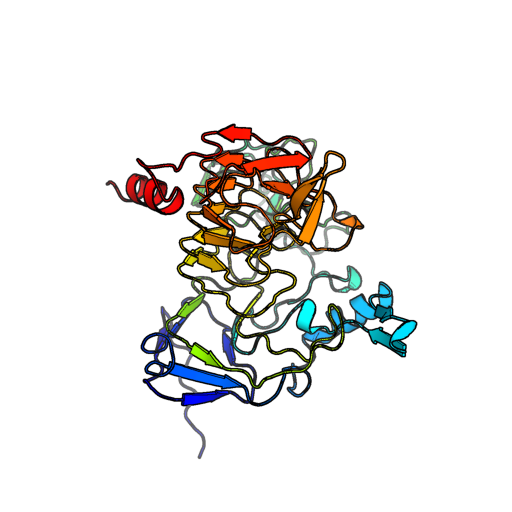.75 184 ASN A O 1
ATOM 1481 N N . ILE A 1 185 ? 6.950 9.426 21.812 1.00 82.94 185 ILE A N 1
ATOM 1482 C CA . ILE A 1 185 ? 6.089 10.527 22.225 1.00 82.94 185 ILE A CA 1
ATOM 1483 C C . ILE A 1 185 ? 6.814 11.275 23.338 1.00 82.94 185 ILE A C 1
ATOM 1485 O O . ILE A 1 185 ? 7.222 10.689 24.341 1.00 82.94 185 ILE A O 1
ATOM 1489 N N . ALA A 1 186 ? 6.994 12.577 23.150 1.00 75.12 186 ALA A N 1
ATOM 1490 C CA . ALA A 1 186 ? 7.598 13.468 24.129 1.00 75.12 186 ALA A CA 1
ATOM 1491 C C . ALA A 1 186 ? 6.622 14.601 24.438 1.00 75.12 186 ALA A C 1
ATOM 1493 O O . ALA A 1 186 ? 5.849 14.991 23.569 1.00 75.12 186 ALA A O 1
ATOM 1494 N N . SER A 1 187 ? 6.715 15.192 25.629 1.00 67.75 187 SER A N 1
ATOM 1495 C CA . SER A 1 187 ? 5.843 16.297 26.058 1.00 67.75 187 SER A CA 1
ATOM 1496 C C . SER A 1 187 ? 5.911 17.541 25.162 1.00 67.75 187 SER A C 1
ATOM 1498 O O . SER A 1 187 ? 5.044 18.407 25.230 1.00 67.75 187 SER A O 1
ATOM 1500 N N . THR A 1 188 ? 6.936 17.639 24.315 1.00 70.56 188 THR A N 1
ATOM 1501 C CA . THR A 1 188 ? 7.109 18.700 23.320 1.00 70.56 188 THR A CA 1
ATOM 1502 C C . THR A 1 188 ? 6.329 18.465 22.025 1.00 70.56 188 THR A C 1
ATOM 1504 O O . THR A 1 188 ? 6.204 19.395 21.230 1.00 70.56 188 THR A O 1
ATOM 1507 N N . VAL A 1 189 ? 5.808 17.254 21.797 1.00 67.50 189 VAL A N 1
ATOM 1508 C CA . VAL A 1 189 ? 4.996 16.886 20.630 1.00 67.50 189 VAL A CA 1
ATOM 1509 C C . VAL A 1 189 ? 3.586 16.539 21.118 1.00 67.50 189 VAL A C 1
ATOM 1511 O O . VAL A 1 189 ? 3.421 15.514 21.780 1.00 67.50 189 VAL A O 1
ATOM 1514 N N . PRO A 1 190 ? 2.562 17.358 20.813 1.00 70.62 190 PRO A N 1
ATOM 1515 C CA . PRO A 1 190 ? 1.192 17.073 21.223 1.00 70.62 190 PRO A CA 1
ATOM 1516 C C . PRO A 1 190 ? 0.735 15.709 20.699 1.00 70.62 190 PRO A C 1
ATOM 1518 O O . PRO A 1 190 ? 0.785 15.449 19.497 1.00 70.62 190 PRO A O 1
ATOM 1521 N N . ALA A 1 191 ? 0.279 14.845 21.602 1.00 78.06 191 ALA A N 1
ATOM 1522 C CA . ALA A 1 191 ? -0.266 13.535 21.277 1.00 78.06 191 ALA A CA 1
ATOM 1523 C C . ALA A 1 191 ? -1.490 13.256 22.155 1.00 78.06 191 ALA A C 1
ATOM 1525 O O . ALA A 1 191 ? -1.568 13.701 23.302 1.00 78.06 191 ALA A O 1
ATOM 1526 N N . SER A 1 192 ? -2.464 12.531 21.617 1.00 77.94 192 SER A N 1
ATOM 1527 C CA . SER A 1 192 ? -3.689 12.187 22.330 1.00 77.94 192 SER A CA 1
ATOM 1528 C C . SER A 1 192 ? -4.258 10.855 21.856 1.00 77.94 192 SER A C 1
ATOM 1530 O O . SER A 1 192 ? -4.025 10.421 20.727 1.00 77.94 192 SER A O 1
ATOM 1532 N N . PHE A 1 193 ? -5.028 10.212 22.729 1.00 74.25 193 PHE A N 1
ATOM 1533 C CA . PHE A 1 193 ? -5.969 9.181 22.321 1.00 74.25 193 PHE A CA 1
ATOM 1534 C C . PHE A 1 193 ? -7.239 9.851 21.811 1.00 74.25 193 PHE A C 1
ATOM 1536 O O . PHE A 1 193 ? -7.773 10.743 22.466 1.00 74.25 193 PHE A O 1
ATOM 1543 N N . ALA A 1 194 ? -7.743 9.391 20.672 1.00 75.06 194 ALA A N 1
ATOM 1544 C CA . ALA A 1 194 ? -9.016 9.822 20.116 1.00 75.06 194 ALA A CA 1
ATOM 1545 C C . ALA A 1 194 ? -9.887 8.603 19.832 1.00 75.06 194 ALA A C 1
ATOM 1547 O O . ALA A 1 194 ? -9.380 7.551 19.427 1.00 75.06 194 ALA A O 1
ATOM 1548 N N . LYS A 1 195 ? -11.199 8.741 20.031 1.00 71.31 195 LYS A N 1
ATOM 1549 C CA . LYS A 1 195 ? -12.141 7.709 19.608 1.00 71.31 195 LYS A CA 1
ATOM 1550 C C . LYS A 1 195 ? -12.095 7.588 18.090 1.00 71.31 195 LYS A C 1
ATOM 1552 O O . LYS A 1 195 ? -12.012 8.583 17.370 1.00 71.31 195 LYS A O 1
ATOM 1557 N N . TRP A 1 196 ? -12.195 6.357 17.609 1.00 73.94 196 TRP A N 1
ATOM 1558 C CA . TRP A 1 196 ? -12.226 6.078 16.190 1.00 73.94 196 TRP A CA 1
ATOM 1559 C C . TRP A 1 196 ? -13.388 5.159 15.835 1.00 73.94 196 TRP A C 1
ATOM 1561 O O . TRP A 1 196 ? -13.429 4.012 16.275 1.00 73.94 196 TRP A O 1
ATOM 1571 N N . ASP A 1 197 ? -14.313 5.662 15.022 1.00 76.75 197 ASP A N 1
ATOM 1572 C CA . ASP A 1 197 ? -15.394 4.871 14.444 1.00 76.75 197 ASP A CA 1
ATOM 1573 C C . ASP A 1 197 ? -14.876 4.092 13.228 1.00 76.75 197 ASP A C 1
ATOM 1575 O O . ASP A 1 197 ? -14.404 4.680 12.250 1.00 76.75 197 ASP A O 1
ATOM 1579 N N . HIS A 1 198 ? -14.932 2.763 13.305 1.00 77.31 198 HIS A N 1
ATOM 1580 C CA . HIS A 1 198 ? -14.349 1.879 12.303 1.00 77.31 198 HIS A CA 1
ATOM 1581 C C . HIS A 1 198 ? -15.016 0.492 12.284 1.00 77.31 198 HIS A C 1
ATOM 1583 O O . HIS A 1 198 ? -15.684 0.098 13.240 1.00 77.31 198 HIS A O 1
ATOM 1589 N N . LEU A 1 199 ? -14.826 -0.264 11.200 1.00 79.62 199 LEU A N 1
ATOM 1590 C CA . LEU A 1 199 ? -15.166 -1.693 11.115 1.00 79.62 199 LEU A CA 1
ATOM 1591 C C . LEU A 1 199 ? -13.989 -2.565 11.556 1.00 79.62 199 LEU A C 1
ATOM 1593 O O . LEU A 1 199 ? -12.865 -2.211 11.281 1.00 79.62 199 LEU A O 1
ATOM 1597 N N . SER A 1 200 ? -14.176 -3.737 12.141 1.00 75.81 200 SER A N 1
ATOM 1598 C CA . SER A 1 200 ? -13.072 -4.677 12.427 1.00 75.81 200 SER A CA 1
ATOM 1599 C C . SER A 1 200 ? -13.348 -6.026 11.777 1.00 75.81 200 SER A C 1
ATOM 1601 O O . SER A 1 200 ? -14.508 -6.387 11.602 1.00 75.81 200 SER A O 1
ATOM 1603 N N . ASN A 1 201 ? -12.312 -6.804 11.457 1.00 70.25 201 ASN A N 1
ATOM 1604 C CA . ASN A 1 201 ? -12.465 -8.170 10.938 1.00 70.25 201 ASN A CA 1
ATOM 1605 C C . ASN A 1 201 ? -13.332 -8.235 9.658 1.00 70.25 201 ASN A C 1
ATOM 1607 O O . ASN A 1 201 ? -14.317 -8.976 9.598 1.00 70.25 201 ASN A O 1
ATOM 1611 N N . VAL A 1 202 ? -12.986 -7.424 8.652 1.00 78.50 202 VAL A N 1
ATOM 1612 C CA . VAL A 1 202 ? -13.625 -7.425 7.324 1.00 78.50 202 VAL A CA 1
ATOM 1613 C C . VAL A 1 202 ? -12.699 -8.130 6.332 1.00 78.50 202 VAL A C 1
ATOM 1615 O O . VAL A 1 202 ? -11.550 -7.725 6.185 1.00 78.50 202 VAL A O 1
ATOM 1618 N N . GLY A 1 203 ? -13.184 -9.169 5.653 1.00 74.88 203 GLY A N 1
ATOM 1619 C CA . GLY A 1 203 ? -12.404 -9.972 4.708 1.00 74.88 203 GLY A CA 1
ATOM 1620 C C . GLY A 1 203 ? -13.083 -10.147 3.351 1.00 74.88 203 GLY A C 1
ATOM 1621 O O . GLY A 1 203 ? -14.311 -10.185 3.250 1.00 74.88 203 GLY A O 1
ATOM 1622 N N . VAL A 1 204 ? -12.267 -10.285 2.307 1.00 78.69 204 VAL A N 1
ATOM 1623 C CA . VAL A 1 204 ? -12.679 -10.658 0.949 1.00 78.69 204 VAL A CA 1
ATOM 1624 C C . VAL A 1 204 ? -11.715 -11.737 0.458 1.00 78.69 204 VAL A C 1
ATOM 1626 O O . VAL A 1 204 ? -10.511 -11.497 0.432 1.00 78.69 204 VAL A O 1
ATOM 1629 N N . GLU A 1 205 ? -12.215 -12.917 0.095 1.00 74.56 205 GLU A N 1
ATOM 1630 C CA . GLU A 1 205 ? -11.375 -14.071 -0.260 1.00 74.56 205 GLU A CA 1
ATOM 1631 C C . GLU A 1 205 ? -11.964 -14.918 -1.396 1.00 74.56 205 GLU A C 1
ATOM 1633 O O . GLU A 1 205 ? -13.172 -14.925 -1.629 1.00 74.56 205 GLU A O 1
ATOM 1638 N N . ASP A 1 206 ? -11.105 -15.670 -2.090 1.00 78.06 206 ASP A N 1
ATOM 1639 C CA . ASP A 1 206 ? -11.491 -16.672 -3.095 1.00 78.06 206 ASP A CA 1
ATOM 1640 C C . ASP A 1 206 ? -12.377 -16.149 -4.245 1.00 78.06 206 ASP A C 1
ATOM 1642 O O . ASP A 1 206 ? -13.246 -16.857 -4.757 1.00 78.06 206 ASP A O 1
ATOM 1646 N N . LEU A 1 207 ? -12.155 -14.903 -4.673 1.00 80.75 207 LEU A N 1
ATOM 1647 C CA . LEU A 1 207 ? -12.858 -14.277 -5.796 1.00 80.75 207 LEU A CA 1
ATOM 1648 C C . LEU A 1 207 ? -11.926 -14.048 -6.987 1.00 80.75 207 LEU A C 1
ATOM 1650 O O . LEU A 1 207 ? -10.764 -13.678 -6.833 1.00 80.75 207 LEU A O 1
ATOM 1654 N N . TYR A 1 208 ? -12.475 -14.188 -8.191 1.00 83.81 208 TYR A N 1
ATOM 1655 C CA . TYR A 1 208 ? -11.845 -13.789 -9.442 1.00 83.81 208 TYR A CA 1
ATOM 1656 C C . TYR A 1 208 ? -12.593 -12.592 -10.036 1.00 83.81 208 TYR A C 1
ATOM 1658 O O . TYR A 1 208 ? -13.725 -12.722 -10.500 1.00 83.81 208 TYR A O 1
ATOM 1666 N N . LEU A 1 209 ? -11.986 -11.407 -9.978 1.00 86.88 209 LEU A N 1
ATOM 1667 C CA . LEU A 1 209 ? -12.593 -10.173 -10.479 1.00 86.88 209 LEU A CA 1
ATOM 1668 C C . LEU A 1 209 ? -12.298 -10.018 -11.972 1.00 86.88 209 LEU A C 1
ATOM 1670 O O . LEU A 1 209 ? -11.144 -10.085 -12.392 1.00 86.88 209 LEU A O 1
ATOM 1674 N N . VAL A 1 210 ? -13.343 -9.808 -12.767 1.00 88.75 210 VAL A N 1
ATOM 1675 C CA . VAL A 1 210 ? -13.265 -9.711 -14.224 1.00 88.75 210 VAL A CA 1
ATOM 1676 C C . VAL A 1 210 ? -13.859 -8.381 -14.670 1.00 88.75 210 VAL A C 1
ATOM 1678 O O . VAL A 1 210 ? -15.014 -8.070 -14.377 1.00 88.75 210 VAL A O 1
ATOM 1681 N N . PHE A 1 211 ? -13.080 -7.629 -15.439 1.00 89.94 211 PHE A N 1
ATOM 1682 C CA . PHE A 1 211 ? -13.485 -6.372 -16.062 1.00 89.94 211 PHE A CA 1
ATOM 1683 C C . PHE A 1 211 ? -13.429 -6.504 -17.586 1.00 89.94 211 PHE A C 1
ATOM 1685 O O . PHE A 1 211 ? -12.636 -7.304 -18.095 1.00 89.94 211 PHE A O 1
ATOM 1692 N N . PRO A 1 212 ? -14.257 -5.761 -18.338 1.00 89.38 212 PRO A N 1
ATOM 1693 C CA . PRO A 1 212 ? -14.044 -5.605 -19.769 1.00 89.38 212 PRO A CA 1
ATOM 1694 C C . PRO A 1 212 ? -12.708 -4.898 -20.036 1.00 89.38 212 PRO A C 1
ATOM 1696 O O . PRO A 1 212 ? -12.198 -4.157 -19.195 1.00 89.38 212 PRO A O 1
ATOM 1699 N N . GLU A 1 213 ? -12.151 -5.112 -21.226 1.00 85.19 213 GLU A N 1
ATOM 1700 C CA . GLU A 1 213 ? -11.013 -4.323 -21.695 1.00 85.19 213 GLU A CA 1
ATOM 1701 C C . GLU A 1 213 ? -11.412 -2.842 -21.747 1.00 85.19 213 GLU A C 1
ATOM 1703 O O . GLU A 1 213 ? -12.469 -2.499 -22.282 1.00 85.19 213 GLU A O 1
ATOM 1708 N N . ASN A 1 214 ? -10.581 -1.975 -21.166 1.00 80.00 214 ASN A N 1
ATOM 1709 C CA . ASN A 1 214 ? -10.829 -0.540 -21.124 1.00 80.00 214 ASN A CA 1
ATOM 1710 C C . ASN A 1 214 ? -9.648 0.209 -21.757 1.00 80.00 214 ASN A C 1
ATOM 1712 O O . ASN A 1 214 ? -8.507 -0.031 -21.350 1.00 80.00 214 ASN A O 1
ATOM 1716 N N . PRO A 1 215 ? -9.882 1.106 -22.730 1.00 82.62 215 PRO A N 1
ATOM 1717 C CA . PRO A 1 215 ? -8.834 1.978 -23.249 1.00 82.62 215 PRO A CA 1
ATOM 1718 C C . PRO A 1 215 ? -8.175 2.831 -22.155 1.00 82.62 215 PRO A C 1
ATOM 1720 O O . PRO A 1 215 ? -8.814 3.280 -21.205 1.00 82.62 215 PRO A O 1
ATOM 1723 N N . TYR A 1 216 ? -6.878 3.083 -22.330 1.00 81.44 216 TYR A N 1
ATOM 1724 C CA . TYR A 1 216 ? -6.122 4.034 -21.520 1.00 81.44 216 TYR A CA 1
ATOM 1725 C C . TYR A 1 216 ? -6.344 5.458 -22.042 1.00 81.44 216 TYR A C 1
ATOM 1727 O O . TYR A 1 216 ? -6.105 5.728 -23.220 1.00 81.44 216 TYR A O 1
ATOM 1735 N N . PHE A 1 217 ? -6.771 6.365 -21.162 1.00 81.00 217 PHE A N 1
ATOM 1736 C CA . PHE A 1 217 ? -7.068 7.758 -21.512 1.00 81.00 217 PHE A CA 1
ATOM 1737 C C . PHE A 1 217 ? -6.046 8.773 -20.975 1.00 81.00 217 PHE A C 1
ATOM 1739 O O . PHE A 1 217 ? -6.141 9.948 -21.309 1.00 81.00 217 PHE A O 1
ATOM 1746 N N . GLY A 1 218 ? -5.066 8.334 -20.181 1.00 82.38 218 GLY A N 1
ATOM 1747 C CA . GLY A 1 218 ? -4.119 9.198 -19.468 1.00 82.38 218 GLY A CA 1
ATOM 1748 C C . GLY A 1 218 ? -3.926 8.744 -18.020 1.00 82.38 218 GLY A C 1
ATOM 1749 O O . GLY A 1 218 ? -4.572 7.792 -17.572 1.00 82.38 218 GLY A O 1
ATOM 1750 N N . HIS A 1 219 ? -3.033 9.407 -17.290 1.00 84.62 219 HIS A N 1
ATOM 1751 C CA . HIS A 1 219 ? -2.828 9.130 -15.872 1.00 84.62 219 HIS A CA 1
ATOM 1752 C C . HIS A 1 219 ? -3.997 9.709 -15.060 1.00 84.62 219 HIS A C 1
ATOM 1754 O O . HIS A 1 219 ? -4.426 10.832 -15.308 1.00 84.62 219 HIS A O 1
ATOM 1760 N N . HIS A 1 220 ? -4.538 8.926 -14.123 1.00 88.25 220 HIS A N 1
ATOM 1761 C CA . HIS A 1 220 ? -5.655 9.309 -13.253 1.00 88.25 220 HIS A CA 1
ATOM 1762 C C . HIS A 1 220 ? -6.975 9.706 -13.938 1.00 88.25 220 HIS A C 1
ATOM 1764 O O . HIS A 1 220 ? -7.783 10.416 -13.350 1.00 88.25 220 HIS A O 1
ATOM 1770 N N . VAL A 1 221 ? -7.227 9.286 -15.179 1.00 89.12 221 VAL A N 1
ATOM 1771 C CA . VAL A 1 221 ? -8.476 9.590 -15.918 1.00 89.12 221 VAL A CA 1
ATOM 1772 C C . VAL A 1 221 ? -9.273 8.327 -16.259 1.00 89.12 221 VAL A C 1
ATOM 1774 O O . VAL A 1 221 ? -10.011 8.264 -17.244 1.00 89.12 221 VAL A O 1
ATOM 1777 N N . GLU A 1 222 ? -9.106 7.274 -15.463 1.00 86.88 222 GLU A N 1
ATOM 1778 C CA . GLU A 1 222 ? -9.812 6.011 -15.635 1.00 86.88 222 GLU A CA 1
ATOM 1779 C C . GLU A 1 222 ? -11.304 6.109 -15.309 1.00 86.88 222 GLU A C 1
ATOM 1781 O O . GLU A 1 222 ? -11.762 6.893 -14.480 1.00 86.88 222 GLU A O 1
ATOM 1786 N N . SER A 1 223 ? -12.083 5.223 -15.925 1.00 89.94 223 SER A N 1
ATOM 1787 C CA . SER A 1 223 ? -13.532 5.159 -15.718 1.00 89.94 223 SER A CA 1
ATOM 1788 C C . SER A 1 223 ? -13.934 4.568 -14.354 1.00 89.94 223 SER A C 1
ATOM 1790 O O . SER A 1 223 ? -15.097 4.652 -13.976 1.00 89.94 223 SER A O 1
ATOM 1792 N N . GLY A 1 224 ? -12.993 3.973 -13.611 1.00 90.19 224 GLY A N 1
ATOM 1793 C CA . GLY A 1 224 ? -13.235 3.359 -12.301 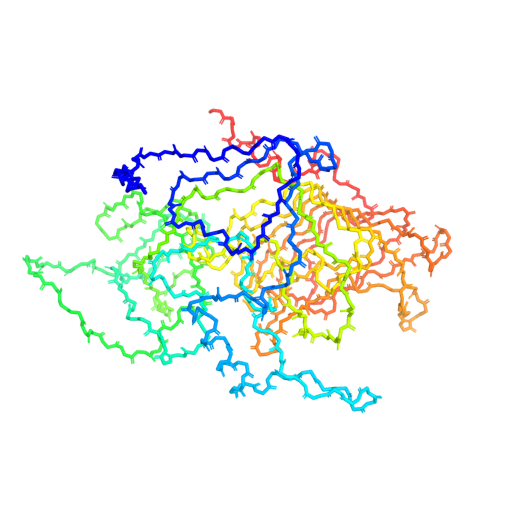1.00 90.19 224 GLY A CA 1
ATOM 1794 C C . GLY A 1 224 ? -13.568 1.868 -12.371 1.00 90.19 224 GLY A C 1
ATOM 1795 O O . GLY A 1 224 ? -14.654 1.444 -11.990 1.00 90.19 224 GLY A O 1
ATOM 1796 N N . PHE A 1 225 ? -12.635 1.041 -12.846 1.00 90.19 225 PHE A N 1
ATOM 1797 C CA . PHE A 1 225 ? -12.730 -0.425 -12.760 1.00 90.19 225 PHE A CA 1
ATOM 1798 C C . PHE A 1 225 ? -11.970 -0.951 -11.533 1.00 90.19 225 PHE A C 1
ATOM 1800 O O . PHE A 1 225 ? -11.074 -1.787 -11.631 1.00 90.19 225 PHE A O 1
ATOM 1807 N N . ASN A 1 226 ? -12.334 -0.434 -10.359 1.00 90.06 226 ASN A N 1
ATOM 1808 C CA . ASN A 1 226 ? -11.670 -0.755 -9.098 1.00 90.06 226 ASN A CA 1
ATOM 1809 C C . ASN A 1 226 ? -12.359 -1.948 -8.437 1.00 90.06 226 ASN A C 1
ATOM 1811 O O . ASN A 1 226 ? -13.543 -1.888 -8.121 1.00 90.06 226 ASN A O 1
ATOM 1815 N N . GLY A 1 227 ? -11.638 -3.041 -8.201 1.00 86.50 227 GLY A N 1
ATOM 1816 C CA . GLY A 1 227 ? -12.239 -4.266 -7.666 1.00 86.50 227 GLY A CA 1
ATOM 1817 C C . GLY A 1 227 ? -12.693 -4.156 -6.217 1.00 86.50 227 GLY A C 1
ATOM 1818 O O . GLY A 1 227 ? -13.858 -4.404 -5.909 1.00 86.50 227 GLY A O 1
ATOM 1819 N N . ILE A 1 228 ? -11.769 -3.797 -5.330 1.00 86.44 228 ILE A N 1
ATOM 1820 C CA . ILE A 1 228 ? -11.979 -3.805 -3.883 1.00 86.44 228 ILE A CA 1
ATOM 1821 C C . ILE A 1 228 ? -11.416 -2.512 -3.306 1.00 86.44 228 ILE A C 1
ATOM 1823 O O . ILE A 1 228 ? -10.312 -2.110 -3.667 1.00 86.44 228 ILE A O 1
ATOM 1827 N N . TYR A 1 229 ? -12.155 -1.882 -2.397 1.00 86.19 229 TYR A N 1
ATOM 1828 C CA . TYR A 1 229 ? -11.710 -0.692 -1.685 1.00 86.19 229 TYR A CA 1
ATOM 1829 C C . TYR A 1 229 ? -12.126 -0.752 -0.212 1.00 86.19 229 TYR A C 1
ATOM 1831 O O . TYR A 1 229 ? -13.283 -1.015 0.116 1.00 86.19 229 TYR A O 1
ATOM 1839 N N . PHE A 1 230 ? -11.180 -0.512 0.694 1.00 78.19 230 PHE A N 1
ATOM 1840 C CA . PHE A 1 230 ? -11.418 -0.499 2.137 1.00 78.19 230 PHE A CA 1
ATOM 1841 C C . PHE A 1 230 ? -11.218 0.916 2.682 1.00 78.19 230 PHE A C 1
ATOM 1843 O O . PHE A 1 230 ? -10.155 1.507 2.515 1.00 78.19 230 PHE A O 1
ATOM 1850 N N . THR A 1 231 ? -12.225 1.448 3.374 1.00 77.88 231 THR A N 1
ATOM 1851 C CA . THR A 1 231 ? -12.148 2.713 4.118 1.00 77.88 231 THR A CA 1
ATOM 1852 C C . THR A 1 231 ? -12.817 2.560 5.484 1.00 77.88 231 THR A C 1
ATOM 1854 O O . THR A 1 231 ? -13.761 1.791 5.638 1.00 77.88 231 THR A O 1
ATOM 1857 N N . GLY A 1 232 ? -12.349 3.281 6.505 1.00 66.94 232 GLY A N 1
ATOM 1858 C CA . GLY A 1 232 ? -12.965 3.243 7.840 1.00 66.94 232 GLY A CA 1
ATOM 1859 C C . GLY A 1 232 ? -13.009 1.848 8.483 1.00 66.94 232 GLY A C 1
ATOM 1860 O O . GLY A 1 232 ? -13.998 1.501 9.124 1.00 66.94 232 GLY A O 1
ATOM 1861 N N . VAL A 1 233 ? -11.967 1.038 8.297 1.00 61.94 233 VAL A N 1
ATOM 1862 C CA . VAL A 1 233 ? -11.765 -0.260 8.965 1.00 61.94 233 VAL A CA 1
ATOM 1863 C C . VAL A 1 233 ? -10.628 -0.089 9.984 1.00 61.94 233 VAL A C 1
ATOM 1865 O O . VAL A 1 233 ? -9.679 0.621 9.668 1.00 61.94 233 VAL A O 1
ATOM 1868 N N . HIS A 1 234 ? -10.741 -0.667 11.193 1.00 46.00 234 HIS A N 1
ATOM 1869 C CA . HIS A 1 234 ? -9.698 -0.811 12.209 1.00 46.00 234 HIS A CA 1
ATOM 1870 C C . HIS A 1 234 ? -8.454 -1.257 11.473 1.00 46.00 234 HIS A C 1
ATOM 1872 O O . HIS A 1 234 ? -8.509 -2.303 10.831 1.00 46.00 234 HIS A O 1
ATOM 1878 N N . ASP A 1 235 ? -7.412 -0.433 11.555 1.00 43.69 235 ASP A N 1
ATOM 1879 C CA . ASP A 1 235 ? -6.300 -0.323 10.608 1.00 43.69 235 ASP A CA 1
ATOM 1880 C C . ASP A 1 235 ? -6.502 0.513 9.303 1.00 43.69 235 ASP A C 1
ATOM 1882 O O . ASP A 1 235 ? -6.355 0.020 8.187 1.00 43.69 235 ASP A O 1
ATOM 1886 N N . GLY A 1 236 ? -6.736 1.832 9.406 1.00 34.53 236 GLY A N 1
ATOM 1887 C CA . GLY A 1 236 ? -6.763 2.782 8.275 1.00 34.53 236 GLY A CA 1
ATOM 1888 C C . GLY A 1 236 ? -6.106 4.122 8.645 1.00 34.53 236 GLY A C 1
ATOM 1889 O O . GLY A 1 236 ? -6.293 4.585 9.769 1.00 34.53 236 GLY A O 1
ATOM 1890 N N . ASN A 1 237 ? -5.308 4.799 7.809 1.00 51.69 237 ASN A N 1
ATOM 1891 C CA . ASN A 1 237 ? -4.961 4.659 6.384 1.00 51.69 237 ASN A CA 1
ATOM 1892 C C . ASN A 1 237 ? -4.061 3.441 6.082 1.00 51.69 237 ASN A C 1
ATOM 1894 O O . ASN A 1 237 ? -2.912 3.435 6.486 1.00 51.69 237 ASN A O 1
ATOM 1898 N N . VAL A 1 238 ? -4.593 2.425 5.381 1.00 53.31 238 VAL A N 1
ATOM 1899 C CA . VAL A 1 238 ? -3.971 1.111 5.068 1.00 53.31 238 VAL A CA 1
ATOM 1900 C C . VAL A 1 238 ? -2.962 0.648 6.128 1.00 53.31 238 VAL A C 1
ATOM 1902 O O . VAL A 1 238 ? -1.746 0.778 5.955 1.00 53.31 238 VAL A O 1
ATOM 1905 N N . HIS A 1 239 ? -3.465 0.102 7.236 1.00 54.59 239 HIS A N 1
ATOM 1906 C CA . HIS A 1 239 ? -2.609 -0.519 8.240 1.00 54.59 239 HIS A CA 1
ATOM 1907 C C . HIS A 1 239 ? -2.854 -2.037 8.311 1.00 54.59 239 HIS A C 1
ATOM 1909 O O . HIS A 1 239 ? -3.930 -2.499 7.947 1.00 54.59 239 HIS A O 1
ATOM 1915 N N . ASN A 1 240 ? -1.863 -2.831 8.731 1.00 55.62 240 ASN A N 1
ATOM 1916 C CA . ASN A 1 240 ? -2.007 -4.283 8.972 1.00 55.62 240 ASN A CA 1
ATOM 1917 C C . ASN A 1 240 ? -2.670 -5.097 7.833 1.00 55.62 240 ASN A C 1
ATOM 1919 O O . ASN A 1 240 ? -3.311 -6.121 8.082 1.00 55.62 240 ASN A O 1
ATOM 1923 N N . VAL A 1 241 ? -2.517 -4.678 6.575 1.00 67.00 241 VAL A N 1
ATOM 1924 C CA . VAL A 1 241 ? -3.052 -5.428 5.433 1.00 67.00 241 VAL A CA 1
ATOM 1925 C C . VAL A 1 241 ? -2.044 -6.484 5.007 1.00 67.00 241 VAL A C 1
ATOM 1927 O O . VAL A 1 241 ? -0.886 -6.164 4.753 1.00 67.00 241 VAL A O 1
ATOM 1930 N N . LEU A 1 242 ? -2.488 -7.734 4.888 1.00 68.75 242 LEU A N 1
ATOM 1931 C CA . LEU A 1 242 ? -1.725 -8.809 4.262 1.00 68.75 242 LEU A CA 1
ATOM 1932 C C . LEU A 1 242 ? -2.290 -9.087 2.870 1.00 68.75 242 LEU A C 1
ATOM 1934 O O . LEU A 1 242 ? -3.451 -9.463 2.730 1.00 68.75 242 LEU A O 1
ATOM 1938 N N . VAL A 1 243 ? -1.444 -8.958 1.856 1.00 77.12 243 VAL A N 1
ATOM 1939 C CA . VAL A 1 243 ? -1.711 -9.425 0.497 1.00 77.12 243 VAL A CA 1
ATOM 1940 C C . VAL A 1 243 ? -0.776 -10.594 0.225 1.00 77.12 243 VAL A C 1
ATOM 1942 O O . VAL A 1 243 ? 0.435 -10.406 0.174 1.00 77.12 243 VAL A O 1
ATOM 1945 N N . ASP A 1 244 ? -1.326 -11.795 0.064 1.00 80.88 244 ASP A N 1
ATOM 1946 C CA . ASP A 1 244 ? -0.563 -13.023 -0.184 1.00 80.88 244 ASP A CA 1
ATOM 1947 C C . ASP A 1 244 ? -0.894 -13.591 -1.571 1.00 80.88 244 ASP A C 1
ATOM 1949 O O . ASP A 1 244 ? -2.063 -13.741 -1.930 1.00 80.88 244 ASP A O 1
ATOM 1953 N N . GLY A 1 245 ? 0.136 -13.889 -2.366 1.00 79.12 245 GLY A N 1
ATOM 1954 C CA . GLY A 1 245 ? -0.020 -14.581 -3.648 1.00 79.12 245 GLY A CA 1
ATOM 1955 C C . GLY A 1 245 ? -0.600 -13.740 -4.794 1.00 79.12 245 GLY A C 1
ATOM 1956 O O . GLY A 1 245 ? -1.092 -14.303 -5.777 1.00 79.12 245 GLY A O 1
ATOM 1957 N N . LEU A 1 246 ? -0.548 -12.404 -4.715 1.00 82.19 246 LEU A N 1
ATOM 1958 C CA . LEU A 1 246 ? -1.032 -11.527 -5.788 1.00 82.19 246 LEU A CA 1
ATOM 1959 C C . LEU A 1 246 ? -0.225 -11.741 -7.077 1.00 82.19 246 LEU A C 1
ATOM 1961 O O . LEU A 1 246 ? 1.002 -11.752 -7.062 1.00 82.19 246 LEU A O 1
ATOM 1965 N N . THR A 1 247 ? -0.912 -11.861 -8.216 1.00 84.44 247 THR A N 1
ATOM 1966 C CA . THR A 1 247 ? -0.278 -11.904 -9.541 1.00 84.44 247 THR A CA 1
ATOM 1967 C C . THR A 1 247 ? -0.777 -10.763 -10.422 1.00 84.44 247 THR A C 1
ATOM 1969 O O . THR A 1 247 ? -1.949 -10.740 -10.795 1.00 84.44 247 THR A O 1
ATOM 1972 N N . VAL A 1 248 ? 0.125 -9.867 -10.825 1.00 85.50 248 VAL A N 1
ATOM 1973 C CA . VAL A 1 248 ? -0.168 -8.741 -11.726 1.00 85.50 248 VAL A CA 1
ATOM 1974 C C . VAL A 1 248 ? 0.409 -9.035 -13.109 1.00 85.50 248 VAL A C 1
ATOM 1976 O O . VAL A 1 248 ? 1.617 -9.212 -13.257 1.00 85.50 248 VAL A O 1
ATOM 1979 N N . ARG A 1 249 ? -0.453 -9.127 -14.129 1.00 84.69 249 ARG A N 1
ATOM 1980 C CA . ARG A 1 249 ? -0.047 -9.379 -15.530 1.00 84.69 249 ARG A CA 1
ATOM 1981 C C . ARG A 1 249 ? -0.237 -8.186 -16.455 1.00 84.69 249 ARG A C 1
ATOM 1983 O O . ARG A 1 249 ? 0.443 -8.095 -17.476 1.00 84.69 249 ARG A O 1
ATOM 1990 N N . ASN A 1 250 ? -1.152 -7.297 -16.107 1.00 78.25 250 ASN A N 1
ATOM 1991 C CA . ASN A 1 250 ? -1.442 -6.112 -16.893 1.00 78.25 250 ASN A CA 1
ATOM 1992 C C . ASN A 1 250 ? -0.339 -5.067 -16.667 1.00 78.25 250 ASN A C 1
ATOM 1994 O O . ASN A 1 250 ? 0.239 -5.044 -15.581 1.00 78.25 250 ASN A O 1
ATOM 1998 N N . PRO A 1 251 ? -0.050 -4.204 -17.654 1.00 80.56 251 PRO A N 1
ATOM 1999 C CA . PRO A 1 251 ? 0.727 -2.998 -17.405 1.00 80.56 251 PRO A CA 1
ATOM 2000 C C . PRO A 1 251 ? 0.020 -2.132 -16.355 1.00 80.56 251 PRO A C 1
ATOM 2002 O O . PRO A 1 251 ? -1.196 -1.946 -16.424 1.00 80.56 251 PRO A O 1
ATOM 2005 N N . THR A 1 252 ? 0.773 -1.608 -15.394 1.00 77.25 252 THR A N 1
ATOM 2006 C CA . THR A 1 252 ? 0.261 -0.790 -14.284 1.00 77.25 252 THR A CA 1
ATOM 2007 C C . THR A 1 252 ? 1.203 0.370 -14.012 1.00 77.25 252 THR A C 1
ATOM 2009 O O . THR A 1 252 ? 2.414 0.183 -14.086 1.00 77.25 252 THR A O 1
ATOM 2012 N N . GLU A 1 253 ? 0.663 1.525 -13.619 1.00 77.94 253 GLU A N 1
ATOM 2013 C CA . GLU A 1 253 ? 1.481 2.634 -13.103 1.00 77.94 253 GLU A CA 1
ATOM 2014 C C . GLU A 1 253 ? 2.012 2.308 -11.693 1.00 77.94 253 GLU A C 1
ATOM 2016 O O . GLU A 1 253 ? 3.208 2.412 -11.421 1.00 77.94 253 GLU A O 1
ATOM 2021 N N . HIS A 1 254 ? 1.131 1.807 -10.820 1.00 83.69 254 HIS A N 1
ATOM 2022 C CA . HIS A 1 254 ? 1.438 1.408 -9.444 1.00 83.69 254 HIS A CA 1
ATOM 2023 C C . HIS A 1 254 ? 1.090 -0.072 -9.246 1.00 83.69 254 HIS A C 1
ATOM 2025 O O . HIS A 1 254 ? -0.082 -0.417 -9.103 1.00 83.69 254 HIS A O 1
ATOM 2031 N N . SER A 1 255 ? 2.089 -0.960 -9.295 1.00 88.12 255 SER A N 1
ATOM 2032 C CA . SER A 1 255 ? 1.848 -2.408 -9.284 1.00 88.12 255 SER A CA 1
ATOM 2033 C C . SER A 1 255 ? 1.625 -2.957 -7.873 1.00 88.12 255 SER A C 1
ATOM 2035 O O . SER A 1 255 ? 0.584 -3.553 -7.606 1.00 88.12 255 SER A O 1
ATOM 2037 N N . LEU A 1 256 ? 2.568 -2.714 -6.957 1.00 90.81 256 LEU A N 1
ATOM 2038 C CA . LEU A 1 256 ? 2.439 -2.975 -5.526 1.00 90.81 256 LEU A CA 1
ATOM 2039 C C . LEU A 1 256 ? 2.702 -1.644 -4.836 1.00 90.81 256 LEU A C 1
ATOM 2041 O O . LEU A 1 256 ? 3.794 -1.104 -4.984 1.00 90.81 256 LEU A O 1
ATOM 2045 N N . SER A 1 257 ? 1.702 -1.103 -4.145 1.00 88.19 257 SER A N 1
ATOM 2046 C CA . SER A 1 257 ? 1.791 0.234 -3.558 1.00 88.19 257 SER A CA 1
ATOM 2047 C C . SER A 1 257 ? 1.424 0.228 -2.083 1.00 88.19 257 SER A C 1
ATOM 2049 O O . SER A 1 257 ? 0.436 -0.397 -1.676 1.00 88.19 257 SER A O 1
ATOM 2051 N N . PHE A 1 258 ? 2.209 0.948 -1.289 1.00 85.88 258 PHE A N 1
ATOM 2052 C CA . PHE A 1 258 ? 1.824 1.392 0.041 1.00 85.88 258 PHE A CA 1
ATOM 2053 C C . PHE A 1 258 ? 1.395 2.851 -0.043 1.00 85.88 258 PHE A C 1
ATOM 2055 O O . PHE A 1 258 ? 2.207 3.733 -0.308 1.00 85.88 258 PHE A O 1
ATOM 2062 N N . ASN A 1 259 ? 0.104 3.095 0.182 1.00 77.25 259 ASN A N 1
ATOM 2063 C CA . ASN A 1 259 ? -0.477 4.427 0.060 1.00 77.25 259 ASN A CA 1
ATOM 2064 C C . ASN A 1 259 ? 0.065 5.395 1.134 1.00 77.25 259 ASN A C 1
ATOM 2066 O O . ASN A 1 259 ? 0.646 4.974 2.135 1.00 77.25 259 ASN A O 1
ATOM 2070 N N . THR A 1 260 ? -0.197 6.692 0.969 1.00 70.25 260 THR A N 1
ATOM 2071 C CA . THR A 1 260 ? 0.029 7.745 1.962 1.00 70.25 260 THR A CA 1
ATOM 2072 C C . THR A 1 260 ? -0.403 7.284 3.361 1.00 70.25 260 THR A C 1
ATOM 2074 O O . THR A 1 260 ? -1.525 6.821 3.564 1.00 70.25 260 THR A O 1
ATOM 2077 N N . GLN A 1 261 ? 0.505 7.427 4.330 1.00 71.19 261 GLN A N 1
ATOM 2078 C CA . GLN A 1 261 ? 0.363 7.034 5.736 1.00 71.19 261 GLN A CA 1
ATOM 2079 C C . GLN A 1 261 ? 0.231 5.530 6.026 1.00 71.19 261 GLN A C 1
ATOM 2081 O O . GLN A 1 261 ? 0.123 5.189 7.198 1.00 71.19 261 GLN A O 1
ATOM 2086 N N . ALA A 1 262 ? 0.315 4.633 5.036 1.00 75.50 262 ALA A N 1
ATOM 2087 C CA . ALA A 1 262 ? 0.238 3.189 5.270 1.00 75.50 262 ALA A CA 1
ATOM 2088 C C . ALA A 1 262 ? 1.319 2.689 6.243 1.00 75.50 262 ALA A C 1
ATOM 2090 O O . ALA A 1 262 ? 2.479 3.102 6.149 1.00 75.50 262 ALA A O 1
ATOM 2091 N N . THR A 1 263 ? 0.972 1.776 7.154 1.00 75.81 263 THR A N 1
ATOM 2092 C CA . THR A 1 263 ? 1.958 1.143 8.055 1.00 75.81 263 THR A CA 1
ATOM 2093 C C . THR A 1 263 ? 1.671 -0.325 8.314 1.00 75.81 263 THR A C 1
ATOM 2095 O O . THR A 1 263 ? 0.534 -0.766 8.204 1.00 75.81 263 THR A O 1
ATOM 2098 N N . LYS A 1 264 ? 2.689 -1.111 8.687 1.00 77.38 264 LYS A N 1
ATOM 2099 C CA . LYS A 1 264 ? 2.538 -2.537 9.042 1.00 77.38 264 LYS A CA 1
ATOM 2100 C C . LYS A 1 264 ? 1.872 -3.398 7.952 1.00 77.38 264 LYS A C 1
ATOM 2102 O O . LYS A 1 264 ? 1.382 -4.486 8.246 1.00 77.38 264 LYS A O 1
ATOM 2107 N N . SER A 1 265 ? 1.832 -2.925 6.709 1.00 81.88 265 SER A N 1
ATOM 2108 C CA . SER A 1 265 ? 1.218 -3.648 5.597 1.00 81.88 265 SER A CA 1
ATOM 2109 C C . SER A 1 265 ? 2.251 -4.517 4.889 1.00 81.88 265 SER A C 1
ATOM 2111 O O . SER A 1 265 ? 3.433 -4.170 4.833 1.00 81.88 265 SER A O 1
ATOM 2113 N N . VAL A 1 266 ? 1.813 -5.661 4.368 1.00 85.38 266 VAL A N 1
ATOM 2114 C CA . VAL A 1 266 ? 2.670 -6.700 3.801 1.00 85.38 266 VAL A CA 1
ATOM 2115 C C . VAL A 1 266 ? 2.140 -7.145 2.442 1.00 85.38 266 VAL A C 1
ATOM 2117 O O . VAL A 1 266 ? 1.019 -7.641 2.350 1.00 85.38 266 VAL A O 1
ATOM 2120 N N . TYR A 1 267 ? 2.975 -7.057 1.408 1.00 89.12 267 TYR A N 1
ATOM 2121 C CA . TYR A 1 267 ? 2.809 -7.865 0.197 1.00 89.12 267 TYR A CA 1
ATOM 2122 C C . TYR A 1 267 ? 3.743 -9.062 0.311 1.00 89.12 267 TYR A C 1
ATOM 2124 O O . TYR A 1 267 ? 4.958 -8.875 0.306 1.00 89.12 267 TYR A O 1
ATOM 2132 N N . THR A 1 268 ? 3.199 -10.272 0.418 1.00 90.19 268 THR A N 1
ATOM 2133 C CA . THR A 1 268 ? 3.977 -11.511 0.473 1.00 90.19 268 THR A CA 1
ATOM 2134 C C . THR A 1 268 ? 3.701 -12.417 -0.727 1.00 90.19 268 THR A C 1
ATOM 2136 O O . THR A 1 268 ? 2.622 -12.374 -1.322 1.00 90.19 268 THR A O 1
ATOM 2139 N N . ASN A 1 269 ? 4.710 -13.184 -1.149 1.00 90.75 269 ASN A N 1
ATOM 2140 C CA . ASN A 1 269 ? 4.635 -14.187 -2.227 1.00 90.75 269 ASN A CA 1
ATOM 2141 C C . ASN A 1 269 ? 4.016 -13.680 -3.545 1.00 90.75 269 ASN A C 1
ATOM 2143 O O . ASN A 1 269 ? 3.400 -14.438 -4.297 1.00 90.75 269 ASN A O 1
ATOM 2147 N N . SER A 1 270 ? 4.143 -12.384 -3.821 1.00 91.00 270 SER A N 1
ATOM 2148 C CA . SER A 1 270 ? 3.462 -11.732 -4.940 1.00 91.00 270 SER A CA 1
ATOM 2149 C C . SER A 1 270 ? 4.359 -11.672 -6.177 1.00 91.00 270 SER A C 1
ATOM 2151 O O . SER A 1 270 ? 5.581 -11.575 -6.066 1.00 91.00 270 SER A O 1
ATOM 2153 N N . THR A 1 271 ? 3.767 -11.739 -7.370 1.00 95.50 271 THR A N 1
ATOM 2154 C CA . THR A 1 271 ? 4.487 -11.707 -8.650 1.00 95.50 271 THR A CA 1
ATOM 2155 C C . THR A 1 271 ? 3.943 -10.633 -9.584 1.00 95.50 271 THR A C 1
ATOM 2157 O O . THR A 1 271 ? 2.752 -10.621 -9.896 1.00 95.50 271 THR A O 1
ATOM 2160 N N . VAL A 1 272 ? 4.824 -9.783 -10.109 1.00 95.19 272 VAL A N 1
ATOM 2161 C CA . VAL A 1 272 ? 4.479 -8.771 -11.116 1.00 95.19 272 VAL A CA 1
ATOM 2162 C C . VAL A 1 272 ? 5.213 -9.066 -12.420 1.00 95.19 272 VAL A C 1
ATOM 2164 O O . VAL A 1 272 ? 6.443 -9.106 -12.459 1.00 95.19 272 VAL A O 1
ATOM 2167 N N . TRP A 1 273 ? 4.453 -9.304 -13.488 1.00 93.69 273 TRP A N 1
ATOM 2168 C CA . TRP A 1 273 ? 4.966 -9.773 -14.780 1.00 93.69 273 TRP A CA 1
ATOM 2169 C C . TRP A 1 273 ? 5.293 -8.653 -15.766 1.00 93.69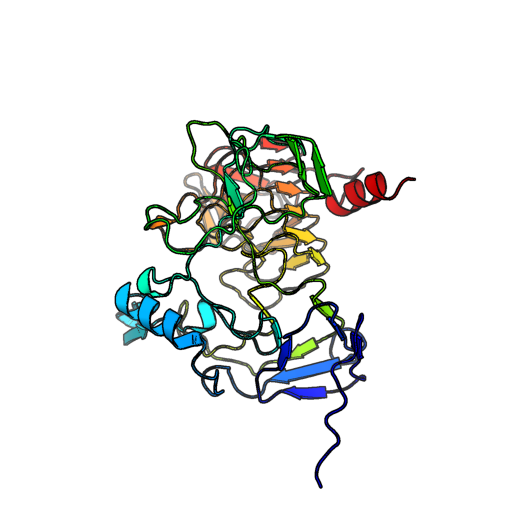 273 TRP A C 1
ATOM 2171 O O . TRP A 1 273 ? 6.137 -8.848 -16.641 1.00 93.69 273 TRP A O 1
ATOM 2181 N N . THR A 1 274 ? 4.625 -7.509 -15.640 1.00 88.62 274 THR A N 1
ATOM 2182 C CA . THR A 1 274 ? 4.664 -6.432 -16.631 1.00 88.62 274 THR A CA 1
ATOM 2183 C C . THR A 1 274 ? 4.813 -5.099 -15.911 1.00 88.62 274 THR A C 1
ATOM 2185 O O . THR A 1 274 ? 4.049 -4.840 -14.987 1.00 88.62 274 THR A O 1
ATOM 2188 N N . THR A 1 275 ? 5.798 -4.286 -16.321 1.00 89.88 275 THR A N 1
ATOM 2189 C CA . THR A 1 275 ? 6.080 -2.933 -15.783 1.00 89.88 275 THR A CA 1
ATOM 2190 C C . THR A 1 275 ? 5.976 -2.848 -14.252 1.00 89.88 275 THR A C 1
ATOM 2192 O O . THR A 1 275 ? 5.125 -2.125 -13.733 1.00 89.88 275 THR A O 1
ATOM 2195 N N . PRO A 1 276 ? 6.775 -3.633 -13.505 1.00 93.75 276 PRO A N 1
ATOM 2196 C CA . PRO A 1 276 ? 6.696 -3.641 -12.053 1.00 93.75 276 PRO A CA 1
ATOM 2197 C C . PRO A 1 276 ? 7.117 -2.301 -11.452 1.00 93.75 276 PRO A C 1
ATOM 2199 O O . PRO A 1 276 ? 8.121 -1.720 -11.858 1.00 93.75 276 PRO A O 1
ATOM 2202 N N . THR A 1 277 ? 6.384 -1.876 -10.432 1.00 92.44 277 THR A N 1
ATOM 2203 C CA . THR A 1 277 ? 6.711 -0.754 -9.546 1.00 92.44 277 THR A CA 1
ATOM 2204 C C . THR A 1 277 ? 6.427 -1.149 -8.095 1.00 92.44 277 THR A C 1
ATOM 2206 O O . THR A 1 277 ? 5.341 -1.644 -7.779 1.00 92.44 277 THR A O 1
ATOM 2209 N N . LEU A 1 278 ? 7.419 -0.969 -7.224 1.00 93.00 278 LEU A N 1
ATOM 2210 C CA . LEU A 1 278 ? 7.284 -1.037 -5.771 1.00 93.00 278 LEU A CA 1
ATOM 2211 C C . LEU A 1 278 ? 7.081 0.391 -5.269 1.00 93.00 278 LEU A C 1
ATOM 2213 O O . LEU A 1 278 ? 8.035 1.107 -4.985 1.00 93.00 278 LEU A O 1
ATOM 2217 N N . ASP A 1 279 ? 5.827 0.817 -5.239 1.00 89.38 279 ASP A N 1
ATOM 2218 C CA . ASP A 1 279 ? 5.443 2.197 -4.978 1.00 89.38 279 ASP A CA 1
ATOM 2219 C C . ASP A 1 279 ? 5.325 2.457 -3.471 1.00 89.38 279 ASP A C 1
ATOM 2221 O O . ASP A 1 279 ? 4.527 1.849 -2.757 1.00 89.38 279 ASP A O 1
ATOM 2225 N N . GLN A 1 280 ? 6.136 3.379 -2.975 1.00 82.31 280 GLN A N 1
ATOM 2226 C CA . GLN A 1 280 ? 5.965 3.980 -1.663 1.00 82.31 280 GLN A CA 1
ATOM 2227 C C . GLN A 1 280 ? 5.299 5.342 -1.874 1.00 82.31 280 GLN A C 1
ATOM 2229 O O . GLN A 1 280 ? 5.974 6.345 -2.096 1.00 82.31 280 GLN A O 1
ATOM 2234 N N . HIS A 1 281 ? 3.966 5.372 -1.854 1.00 78.75 281 HIS A N 1
ATOM 2235 C CA . HIS A 1 281 ? 3.184 6.541 -2.242 1.00 78.75 281 HIS A CA 1
ATOM 2236 C C . HIS A 1 281 ? 3.383 7.651 -1.204 1.00 78.75 281 HIS A C 1
ATOM 2238 O O . HIS A 1 281 ? 3.037 7.476 -0.026 1.00 78.75 281 HIS A O 1
ATOM 2244 N N . ALA A 1 282 ? 3.967 8.776 -1.629 1.00 73.44 282 ALA A N 1
ATOM 2245 C CA . ALA A 1 282 ? 4.460 9.835 -0.752 1.00 73.44 282 ALA A CA 1
ATOM 2246 C C . ALA A 1 282 ? 3.467 10.205 0.365 1.00 73.44 282 ALA A C 1
ATOM 2248 O O . ALA A 1 282 ? 2.251 10.245 0.164 1.00 73.44 282 ALA A O 1
ATOM 2249 N N . GLY A 1 283 ? 3.988 10.518 1.554 1.00 64.50 283 GLY A N 1
ATOM 2250 C CA . GLY A 1 283 ? 3.177 11.005 2.675 1.00 64.50 283 GLY A CA 1
ATOM 2251 C C . GLY A 1 283 ? 3.222 10.120 3.908 1.00 64.50 283 GLY A C 1
ATOM 2252 O O . GLY A 1 283 ? 2.195 9.692 4.424 1.00 64.50 283 GLY A O 1
ATOM 2253 N N . ALA A 1 284 ? 4.431 9.888 4.415 1.00 66.62 284 ALA A N 1
ATOM 2254 C CA . ALA A 1 284 ? 4.668 9.303 5.736 1.00 66.62 284 ALA A CA 1
ATOM 2255 C C . ALA A 1 284 ? 4.176 7.855 5.941 1.00 66.62 284 ALA A C 1
ATOM 2257 O O . ALA A 1 284 ? 4.013 7.428 7.087 1.00 66.62 284 ALA A O 1
ATOM 2258 N N . ASN A 1 285 ? 3.994 7.069 4.875 1.00 76.62 285 ASN A N 1
ATOM 2259 C CA . ASN A 1 285 ? 3.887 5.613 5.015 1.00 76.62 285 ASN A CA 1
ATOM 2260 C C . ASN A 1 285 ? 5.194 5.058 5.626 1.00 76.62 285 ASN A C 1
ATOM 2262 O O . ASN A 1 285 ? 6.257 5.609 5.361 1.00 76.62 285 ASN A O 1
ATOM 2266 N N . HIS A 1 286 ? 5.160 4.059 6.506 1.00 84.31 286 HIS A N 1
ATOM 2267 C CA . HIS A 1 286 ? 6.364 3.562 7.191 1.00 84.31 286 HIS A CA 1
ATOM 2268 C C . HIS A 1 286 ? 6.163 2.170 7.796 1.00 84.31 286 HIS A C 1
ATOM 2270 O O . HIS A 1 286 ? 5.043 1.771 8.091 1.00 84.31 286 HIS A O 1
ATOM 2276 N N . GLN A 1 287 ? 7.254 1.445 8.061 1.00 85.38 287 GLN A N 1
ATOM 2277 C CA . GLN A 1 287 ? 7.206 0.092 8.644 1.00 85.38 287 GLN A CA 1
ATOM 2278 C C . GLN A 1 287 ? 6.329 -0.907 7.856 1.00 85.38 287 GLN A C 1
ATOM 2280 O O . GLN A 1 287 ? 5.700 -1.787 8.441 1.00 85.38 287 GLN A O 1
ATOM 2285 N N . ASN A 1 288 ? 6.277 -0.773 6.532 1.00 90.56 288 ASN A N 1
ATOM 2286 C CA . ASN A 1 288 ? 5.663 -1.725 5.608 1.00 90.56 288 ASN A CA 1
ATOM 2287 C C . ASN A 1 288 ? 6.691 -2.735 5.080 1.00 90.56 288 ASN A C 1
ATOM 2289 O O . ASN A 1 288 ? 7.904 -2.529 5.201 1.00 90.56 288 ASN A O 1
ATOM 2293 N N . LEU A 1 289 ? 6.212 -3.827 4.484 1.00 95.00 289 LEU A N 1
ATOM 2294 C CA . LEU A 1 289 ? 7.037 -4.959 4.079 1.00 95.00 289 LEU A CA 1
ATOM 2295 C C . LEU A 1 289 ? 6.660 -5.493 2.684 1.00 95.00 289 LEU A C 1
ATOM 2297 O O . LEU A 1 289 ? 5.582 -6.045 2.481 1.00 95.00 289 LEU A O 1
ATOM 2301 N N . TYR A 1 290 ? 7.593 -5.410 1.737 1.00 97.38 290 TYR A N 1
ATOM 2302 C CA . TYR A 1 290 ? 7.587 -6.252 0.538 1.00 97.38 290 TYR A CA 1
ATOM 2303 C C . TYR A 1 290 ? 8.353 -7.538 0.859 1.00 97.38 290 TYR A C 1
ATOM 2305 O O . TYR A 1 290 ? 9.553 -7.479 1.111 1.00 97.38 290 TYR A O 1
ATOM 2313 N N . ASP A 1 291 ? 7.686 -8.687 0.876 1.00 97.75 291 ASP A N 1
ATOM 2314 C CA . ASP A 1 291 ? 8.227 -9.957 1.368 1.00 97.75 291 ASP A CA 1
ATOM 2315 C C . ASP A 1 291 ? 8.164 -11.050 0.302 1.00 97.75 291 ASP A C 1
ATOM 2317 O O . ASP A 1 291 ? 7.096 -11.399 -0.187 1.00 97.75 291 ASP A O 1
ATOM 2321 N N . ASN A 1 292 ? 9.306 -11.625 -0.071 1.00 97.75 292 ASN A N 1
ATOM 2322 C CA . ASN A 1 292 ? 9.362 -12.717 -1.048 1.00 97.75 292 ASN A CA 1
ATOM 2323 C C . ASN A 1 292 ? 8.623 -12.392 -2.371 1.00 97.75 292 ASN A C 1
ATOM 2325 O O . ASN A 1 292 ? 7.930 -13.226 -2.959 1.00 97.75 292 ASN A O 1
ATOM 2329 N N . VAL A 1 293 ? 8.735 -11.140 -2.821 1.00 98.12 293 VAL A N 1
ATOM 2330 C CA . VAL A 1 293 ? 8.132 -10.657 -4.068 1.00 98.12 293 VAL A CA 1
ATOM 2331 C C . VAL A 1 293 ? 9.013 -11.048 -5.255 1.00 98.12 293 VAL A C 1
ATOM 2333 O O . VAL A 1 293 ? 10.239 -10.997 -5.174 1.00 98.12 293 VAL A O 1
ATOM 2336 N N . THR A 1 294 ? 8.397 -11.408 -6.382 1.00 98.56 294 THR A N 1
ATOM 2337 C CA . THR A 1 294 ? 9.081 -11.598 -7.668 1.00 98.56 294 THR A CA 1
ATOM 2338 C C . THR A 1 294 ? 8.627 -10.552 -8.680 1.00 98.56 294 THR A C 1
ATOM 2340 O O . THR A 1 294 ? 7.437 -10.400 -8.940 1.00 98.56 294 THR A O 1
ATOM 2343 N N . VAL A 1 295 ? 9.570 -9.860 -9.310 1.00 98.19 295 VAL A N 1
ATOM 2344 C CA . VAL A 1 295 ? 9.286 -8.888 -10.373 1.00 98.19 295 VAL A CA 1
ATOM 2345 C C . VAL A 1 295 ? 9.983 -9.280 -11.668 1.00 98.19 295 VAL A C 1
ATOM 2347 O O . VAL A 1 295 ? 11.110 -9.776 -11.656 1.00 98.19 295 VAL A O 1
ATOM 2350 N N . HIS A 1 296 ? 9.311 -9.066 -12.794 1.00 97.50 296 HIS A N 1
ATOM 2351 C CA . HIS A 1 296 ? 9.855 -9.293 -14.129 1.00 97.50 296 HIS A CA 1
ATOM 2352 C C . HIS A 1 296 ? 10.154 -7.953 -14.795 1.00 97.50 296 HIS A C 1
ATOM 2354 O O . HIS A 1 296 ? 9.249 -7.169 -15.065 1.00 97.50 296 HIS A O 1
ATOM 2360 N N . VAL A 1 297 ? 11.435 -7.690 -15.041 1.00 95.19 297 VAL A N 1
ATOM 2361 C CA . VAL A 1 297 ? 11.931 -6.375 -15.455 1.00 95.19 297 VAL A CA 1
ATOM 2362 C C . VAL A 1 297 ? 12.558 -6.452 -16.842 1.00 95.19 297 VAL A C 1
ATOM 2364 O O . VAL A 1 297 ? 13.358 -7.340 -17.137 1.00 95.19 297 VAL A O 1
ATOM 2367 N N . THR A 1 298 ? 12.241 -5.479 -17.689 1.00 95.06 298 THR A N 1
ATOM 2368 C CA . THR A 1 298 ? 13.038 -5.143 -18.872 1.00 95.06 298 THR A CA 1
ATOM 2369 C C . THR A 1 298 ? 13.547 -3.717 -18.679 1.00 95.06 298 THR A C 1
ATOM 2371 O O . THR A 1 298 ? 12.711 -2.820 -18.613 1.00 95.06 298 THR A O 1
ATOM 2374 N N . PRO A 1 299 ? 14.870 -3.497 -18.560 1.00 94.56 299 PRO A N 1
ATOM 2375 C CA . PRO A 1 299 ? 15.442 -2.159 -18.452 1.00 94.56 299 PRO A CA 1
ATOM 2376 C C . PRO A 1 299 ? 15.002 -1.270 -19.609 1.00 94.56 299 PRO A C 1
ATOM 2378 O O . PRO A 1 299 ? 15.083 -1.674 -20.771 1.00 94.56 299 PRO A O 1
ATOM 2381 N N . ASP A 1 300 ? 14.543 -0.074 -19.273 1.00 93.25 300 ASP A N 1
ATOM 2382 C CA . ASP A 1 300 ? 14.012 0.931 -20.194 1.00 93.25 300 ASP A CA 1
ATOM 2383 C C . ASP A 1 300 ? 14.799 2.250 -20.137 1.00 93.25 300 ASP A C 1
ATOM 2385 O O . ASP A 1 300 ? 14.545 3.168 -20.916 1.00 93.25 300 ASP A O 1
ATOM 2389 N N . GLN A 1 301 ? 15.793 2.328 -19.251 1.00 94.50 301 GLN A N 1
ATOM 2390 C CA . GLN A 1 301 ? 16.669 3.475 -19.063 1.00 94.50 301 GLN A CA 1
ATOM 2391 C C . GLN A 1 301 ? 18.141 3.064 -19.167 1.00 94.50 301 GLN A C 1
ATOM 2393 O O . GLN A 1 301 ? 18.507 1.887 -19.204 1.00 94.50 301 GLN A O 1
ATOM 2398 N N . THR A 1 302 ? 19.025 4.056 -19.221 1.00 94.44 302 THR A N 1
ATOM 2399 C CA . THR A 1 302 ? 20.479 3.864 -19.186 1.00 94.44 302 THR A CA 1
ATOM 2400 C C . THR A 1 302 ? 21.073 4.862 -18.199 1.00 94.44 302 THR A C 1
ATOM 2402 O O . THR A 1 302 ? 20.732 6.045 -18.234 1.00 94.44 302 THR A O 1
ATOM 2405 N N . ALA A 1 303 ? 21.920 4.379 -17.293 1.00 92.12 303 ALA A N 1
ATOM 2406 C CA . ALA A 1 303 ? 22.679 5.198 -16.360 1.00 92.12 303 ALA A CA 1
ATOM 2407 C C . ALA A 1 303 ? 23.722 6.068 -17.086 1.00 92.12 303 ALA A C 1
ATOM 2409 O O . ALA A 1 303 ? 24.044 5.832 -18.251 1.00 92.12 303 ALA A O 1
ATOM 2410 N N . GLU A 1 304 ? 24.264 7.081 -16.403 1.00 89.44 304 GLU A N 1
ATOM 2411 C CA . GLU A 1 304 ? 25.251 8.006 -16.991 1.00 89.44 304 GLU A CA 1
ATOM 2412 C C . GLU A 1 304 ? 26.516 7.292 -17.496 1.00 89.44 304 GLU A C 1
ATOM 2414 O O . GLU A 1 304 ? 27.138 7.733 -18.460 1.00 89.44 304 GLU A O 1
ATOM 2419 N N . ASP A 1 305 ? 26.876 6.170 -16.877 1.00 90.62 305 ASP A N 1
ATOM 2420 C CA . ASP A 1 305 ? 28.018 5.323 -17.225 1.00 90.62 305 ASP A CA 1
ATOM 2421 C C . ASP A 1 305 ? 27.695 4.236 -18.272 1.00 90.62 305 ASP A C 1
ATOM 2423 O O . ASP A 1 305 ? 28.563 3.436 -18.628 1.00 90.62 305 ASP A O 1
ATOM 2427 N N . GLY A 1 306 ? 26.468 4.215 -18.804 1.00 92.44 306 GLY A N 1
ATOM 2428 C CA . GLY A 1 306 ? 26.030 3.272 -19.833 1.00 92.44 306 GLY A CA 1
ATOM 2429 C C . GLY A 1 306 ? 25.420 1.969 -19.304 1.00 92.44 306 GLY A C 1
ATOM 2430 O O . GLY A 1 306 ? 25.049 1.113 -20.113 1.00 92.44 306 GLY A O 1
ATOM 2431 N N . VAL A 1 307 ? 25.295 1.789 -17.983 1.00 95.69 307 VAL A N 1
ATOM 2432 C CA . VAL A 1 307 ? 24.670 0.591 -17.399 1.00 95.69 307 VAL A CA 1
ATOM 2433 C C . VAL A 1 307 ? 23.152 0.603 -17.661 1.00 95.69 307 VAL A C 1
ATOM 2435 O O . VAL A 1 307 ? 22.498 1.618 -17.408 1.00 95.69 307 VAL A O 1
ATOM 2438 N N . PRO A 1 308 ? 22.547 -0.491 -18.175 1.00 97.19 308 PRO A N 1
ATOM 2439 C CA . PRO A 1 308 ? 21.097 -0.600 -18.305 1.00 97.19 308 PRO A CA 1
ATOM 2440 C C . PRO A 1 308 ? 20.428 -0.417 -16.947 1.00 97.19 308 PRO A C 1
ATOM 2442 O O . PRO A 1 308 ? 20.859 -1.005 -15.956 1.00 97.19 308 PRO A O 1
ATOM 2445 N N . ARG A 1 309 ? 19.366 0.380 -16.906 1.00 96.81 309 ARG A N 1
ATOM 2446 C CA . ARG A 1 309 ? 18.714 0.811 -15.671 1.00 96.81 309 ARG A CA 1
ATOM 2447 C C . ARG A 1 309 ? 17.212 0.570 -15.736 1.00 96.81 309 ARG A C 1
ATOM 2449 O O . ARG A 1 309 ? 16.609 0.686 -16.803 1.00 96.81 309 ARG A O 1
ATOM 2456 N N . TYR A 1 310 ? 16.618 0.276 -14.586 1.00 96.06 310 TYR A N 1
ATOM 2457 C CA . TYR A 1 310 ? 15.171 0.279 -14.392 1.00 96.06 310 TYR A CA 1
ATOM 2458 C C . TYR A 1 310 ? 14.809 0.927 -13.052 1.00 96.06 310 TYR A C 1
ATOM 2460 O O . TYR A 1 310 ? 15.411 0.596 -12.030 1.00 96.06 310 TYR A O 1
ATOM 2468 N N . ASP A 1 311 ? 13.830 1.831 -13.046 1.00 94.75 311 ASP A N 1
ATOM 2469 C CA . ASP A 1 311 ? 13.324 2.464 -11.821 1.00 94.75 311 ASP A CA 1
ATOM 2470 C C . ASP A 1 311 ? 12.238 1.595 -11.182 1.00 94.75 311 ASP A C 1
ATOM 2472 O O . ASP A 1 311 ? 11.072 1.628 -11.575 1.00 94.75 311 ASP A O 1
ATOM 2476 N N . LEU A 1 312 ? 12.644 0.750 -10.231 1.00 95.31 312 LEU A N 1
ATOM 2477 C CA . LEU A 1 312 ? 11.730 -0.178 -9.566 1.00 95.31 312 LEU A CA 1
ATOM 2478 C C . LEU A 1 312 ? 10.960 0.498 -8.431 1.00 95.31 312 LEU A C 1
ATOM 2480 O O . LEU A 1 312 ? 9.802 0.154 -8.204 1.00 95.31 312 LEU A O 1
ATOM 2484 N N . TYR A 1 313 ? 11.593 1.437 -7.729 1.00 91.31 313 TYR A N 1
ATOM 2485 C CA . TYR A 1 313 ? 11.003 2.147 -6.592 1.00 91.31 313 TYR A CA 1
ATOM 2486 C C . TYR A 1 313 ? 10.585 3.561 -7.007 1.00 91.31 313 TYR A C 1
ATOM 2488 O O . TYR A 1 313 ? 11.120 4.582 -6.555 1.00 91.31 313 TYR A O 1
ATOM 2496 N N . LYS A 1 314 ? 9.632 3.593 -7.939 1.00 83.06 314 LYS A N 1
ATOM 2497 C CA . LYS A 1 314 ? 8.996 4.816 -8.415 1.00 83.06 314 LYS A CA 1
ATOM 2498 C C . LYS A 1 314 ? 7.846 5.168 -7.470 1.00 83.06 314 LYS A C 1
ATOM 2500 O O . LYS A 1 314 ? 6.770 4.577 -7.555 1.00 83.06 314 LYS A O 1
ATOM 2505 N N . ALA A 1 315 ? 8.086 6.121 -6.578 1.00 70.44 315 ALA A N 1
ATOM 2506 C CA . ALA A 1 315 ? 7.087 6.656 -5.671 1.00 70.44 315 ALA A CA 1
ATOM 2507 C C . ALA A 1 315 ? 6.068 7.506 -6.440 1.00 70.44 315 ALA A C 1
ATOM 2509 O O . ALA A 1 315 ? 6.420 8.440 -7.169 1.00 70.44 315 ALA A O 1
ATOM 2510 N N . GLY A 1 316 ? 4.794 7.183 -6.254 1.00 71.75 316 GLY A N 1
ATOM 2511 C CA . GLY A 1 316 ? 3.663 8.024 -6.604 1.00 71.75 316 GLY A CA 1
ATOM 2512 C C . GLY A 1 316 ? 3.348 9.050 -5.516 1.00 71.75 316 GLY A C 1
ATOM 2513 O O . GLY A 1 316 ? 4.076 9.227 -4.536 1.00 71.75 316 GLY A O 1
ATOM 2514 N N . GLY A 1 317 ? 2.213 9.723 -5.680 1.00 67.31 317 GLY A N 1
ATOM 2515 C CA . GLY A 1 317 ? 1.691 10.680 -4.710 1.00 67.31 317 GLY A CA 1
ATOM 2516 C C . GLY A 1 317 ? 2.065 12.128 -5.009 1.00 67.31 317 GLY A C 1
ATOM 2517 O O . GLY A 1 317 ? 2.976 12.444 -5.775 1.00 67.31 317 GLY A O 1
ATOM 2518 N N . ALA A 1 318 ? 1.306 13.052 -4.419 1.00 66.19 318 ALA A N 1
ATOM 2519 C CA . ALA A 1 318 ? 1.512 14.475 -4.659 1.00 66.19 318 ALA A CA 1
ATOM 2520 C C . ALA A 1 318 ? 2.834 14.955 -4.035 1.00 66.19 318 ALA A C 1
ATOM 2522 O O . ALA A 1 318 ? 3.123 14.661 -2.879 1.00 66.19 318 ALA A O 1
ATOM 2523 N N . GLY A 1 319 ? 3.611 15.755 -4.775 1.00 63.94 319 GLY A N 1
ATOM 2524 C CA . GLY A 1 319 ? 4.965 16.161 -4.371 1.00 63.94 319 GLY A CA 1
ATOM 2525 C C . GLY A 1 319 ? 5.067 16.878 -3.017 1.00 63.94 319 GLY A C 1
ATOM 2526 O O . GLY A 1 319 ? 6.102 16.800 -2.364 1.00 63.94 319 GLY A O 1
ATOM 2527 N N . TYR A 1 320 ? 3.995 17.516 -2.540 1.00 64.19 320 TYR A N 1
ATOM 2528 C CA . TYR A 1 320 ? 3.954 18.140 -1.210 1.00 64.19 320 TYR A CA 1
ATOM 2529 C C . TYR A 1 320 ? 3.882 17.142 -0.041 1.00 64.19 320 TYR A C 1
ATOM 2531 O O . TYR A 1 320 ? 3.997 17.552 1.110 1.00 64.19 320 TYR A O 1
ATOM 2539 N N . TRP A 1 321 ? 3.709 15.848 -0.319 1.00 59.16 321 TRP A N 1
ATOM 2540 C CA . TRP A 1 321 ? 3.777 14.769 0.667 1.00 59.16 321 TRP A CA 1
ATOM 2541 C C . TRP A 1 321 ? 5.163 14.112 0.764 1.00 59.16 321 TRP A C 1
ATOM 2543 O O . TRP A 1 321 ? 5.336 13.191 1.562 1.00 59.16 321 TRP A O 1
ATOM 2553 N N . GLN A 1 322 ? 6.146 14.560 -0.027 1.00 64.25 322 GLN A N 1
ATOM 2554 C CA . GLN A 1 322 ? 7.508 14.023 0.020 1.00 64.25 322 GLN A CA 1
ATOM 2555 C C . GLN A 1 322 ? 8.128 14.115 1.432 1.00 64.25 322 GLN A C 1
ATOM 2557 O O . GLN A 1 322 ? 7.818 15.048 2.179 1.00 64.25 322 GLN A O 1
ATOM 2562 N N . PRO A 1 323 ? 9.045 13.196 1.808 1.00 72.94 323 PRO A N 1
ATOM 2563 C CA . PRO A 1 323 ? 9.674 12.140 0.990 1.00 72.94 323 PRO A CA 1
ATOM 2564 C C . PRO A 1 323 ? 8.737 10.965 0.643 1.00 72.94 323 PRO A C 1
ATOM 2566 O O . PRO A 1 323 ? 7.627 10.886 1.170 1.00 72.94 323 PRO A O 1
ATOM 2569 N N . GLY A 1 324 ? 9.182 10.050 -0.234 1.00 69.50 324 GLY A N 1
ATOM 2570 C CA . GLY A 1 324 ? 8.376 8.904 -0.692 1.00 69.50 324 GLY A CA 1
ATOM 2571 C C . GLY A 1 324 ? 7.859 8.025 0.451 1.00 69.50 324 GLY A C 1
ATOM 2572 O O . GLY A 1 324 ? 6.732 7.543 0.418 1.00 69.50 324 GLY A O 1
ATOM 2573 N N . HIS A 1 325 ? 8.623 7.902 1.539 1.00 81.50 325 HIS A N 1
ATOM 2574 C CA . HIS A 1 325 ? 8.154 7.251 2.758 1.00 81.50 325 HIS A CA 1
ATOM 2575 C C . HIS A 1 325 ? 8.876 7.714 4.031 1.00 81.50 325 HIS A C 1
ATOM 2577 O O . HIS A 1 325 ? 9.857 8.449 3.990 1.00 81.50 325 HIS A O 1
ATOM 2583 N N . GLY A 1 326 ? 8.375 7.277 5.185 1.00 76.12 326 GLY A N 1
ATOM 2584 C CA . GLY A 1 326 ? 9.002 7.353 6.500 1.00 76.12 326 GLY A CA 1
ATOM 2585 C C . GLY A 1 326 ? 9.822 6.101 6.841 1.00 76.12 326 GLY A C 1
ATOM 2586 O O . GLY A 1 326 ? 10.031 5.210 6.029 1.00 76.12 326 GLY A O 1
ATOM 2587 N N . ARG A 1 327 ? 10.333 6.025 8.066 1.00 83.62 327 ARG A N 1
ATOM 2588 C CA . ARG A 1 327 ? 11.414 5.091 8.428 1.00 83.62 327 ARG A CA 1
ATOM 2589 C C . ARG A 1 327 ? 11.004 3.610 8.350 1.00 83.62 327 ARG A C 1
ATOM 2591 O O . ARG A 1 327 ? 9.871 3.249 8.658 1.00 83.62 327 ARG A O 1
ATOM 2598 N N . TYR A 1 328 ? 11.969 2.736 8.064 1.00 86.44 328 TYR A N 1
ATOM 2599 C CA . TYR A 1 328 ? 11.876 1.278 8.250 1.00 86.44 328 TYR A CA 1
ATOM 2600 C C . TYR A 1 328 ? 10.898 0.517 7.348 1.00 86.44 328 TYR A C 1
ATOM 2602 O O . TYR A 1 328 ? 10.526 -0.614 7.670 1.00 86.44 328 TYR A O 1
ATOM 2610 N N . ASN A 1 329 ? 10.526 1.074 6.198 1.00 91.19 329 ASN A N 1
ATOM 2611 C CA . ASN A 1 329 ? 9.995 0.233 5.129 1.00 91.19 329 ASN A CA 1
ATOM 2612 C C . ASN A 1 329 ? 11.053 -0.786 4.696 1.00 91.19 329 ASN A C 1
ATOM 2614 O O . ASN A 1 329 ? 12.233 -0.456 4.549 1.00 91.19 329 ASN A O 1
ATOM 2618 N N . THR A 1 330 ? 10.632 -2.037 4.543 1.00 96.75 330 THR A N 1
ATOM 2619 C CA . THR A 1 330 ? 11.531 -3.171 4.342 1.00 96.75 330 THR A CA 1
ATOM 2620 C C . THR A 1 330 ? 11.184 -3.908 3.054 1.00 96.75 330 THR A C 1
ATOM 2622 O O . THR A 1 330 ? 10.040 -4.280 2.821 1.00 96.75 330 THR A O 1
ATOM 2625 N N . THR A 1 331 ? 12.191 -4.151 2.224 1.00 98.25 331 THR A N 1
ATOM 2626 C CA . THR A 1 331 ? 12.157 -5.143 1.153 1.00 98.25 331 THR A CA 1
ATOM 2627 C C . THR A 1 331 ? 12.931 -6.366 1.621 1.00 98.25 331 THR A C 1
ATOM 2629 O O . THR A 1 331 ? 14.119 -6.268 1.933 1.00 98.25 331 THR A O 1
ATOM 2632 N N . TRP A 1 332 ? 12.267 -7.514 1.663 1.00 98.62 332 TRP A N 1
ATOM 2633 C CA . TRP A 1 332 ? 12.828 -8.781 2.102 1.00 98.62 332 TRP A CA 1
ATOM 2634 C C . TRP A 1 332 ? 12.756 -9.824 0.990 1.00 98.62 332 TRP A C 1
ATOM 2636 O O . TRP A 1 332 ? 11.684 -10.141 0.478 1.00 98.62 332 TRP A O 1
ATOM 2646 N N . ASN A 1 333 ? 13.915 -10.374 0.640 1.00 98.44 333 ASN A N 1
ATOM 2647 C CA . ASN A 1 333 ? 14.098 -11.463 -0.311 1.00 98.44 333 ASN A CA 1
ATOM 2648 C C . ASN A 1 333 ? 13.453 -11.217 -1.691 1.00 98.44 333 ASN A C 1
ATOM 2650 O O . ASN A 1 333 ? 12.871 -12.118 -2.295 1.00 98.44 333 ASN A O 1
ATOM 2654 N N . LEU A 1 334 ? 13.543 -9.981 -2.190 1.00 98.62 334 LEU A N 1
ATOM 2655 C CA . LEU A 1 334 ? 13.025 -9.597 -3.503 1.00 98.62 334 LEU A CA 1
ATOM 2656 C C . LEU A 1 334 ? 13.803 -10.290 -4.625 1.00 98.62 334 LEU A C 1
ATOM 2658 O O . LEU A 1 334 ? 15.025 -10.157 -4.723 1.00 98.62 334 LEU A O 1
ATOM 2662 N N . LYS A 1 335 ? 13.074 -10.955 -5.521 1.00 98.69 335 LYS A N 1
ATOM 2663 C CA . LYS A 1 335 ? 13.619 -11.572 -6.727 1.00 98.69 335 LYS A CA 1
ATOM 2664 C C . LYS A 1 335 ? 13.330 -10.722 -7.963 1.00 98.69 335 LYS A C 1
ATOM 2666 O O . LYS A 1 335 ? 12.176 -10.545 -8.346 1.00 98.69 335 LYS A O 1
ATOM 2671 N N . VAL A 1 336 ? 14.377 -10.270 -8.641 1.00 98.12 336 VAL A N 1
ATOM 2672 C CA . VAL A 1 336 ? 14.301 -9.512 -9.893 1.00 98.12 336 VAL A CA 1
ATOM 2673 C C . VAL A 1 336 ? 14.697 -10.413 -11.064 1.00 98.12 336 VAL A C 1
ATOM 2675 O O . VAL A 1 336 ? 15.852 -10.809 -11.218 1.00 98.12 336 VAL A O 1
ATOM 2678 N N . ASN A 1 337 ? 13.727 -10.757 -11.905 1.00 97.06 337 ASN A N 1
ATOM 2679 C CA . ASN A 1 337 ? 13.942 -11.533 -13.120 1.00 97.06 337 ASN A CA 1
ATOM 2680 C C . ASN A 1 337 ? 14.041 -10.596 -14.324 1.00 97.06 337 ASN A C 1
ATOM 2682 O O . ASN A 1 337 ? 13.029 -10.107 -14.825 1.00 97.06 337 ASN A O 1
ATOM 2686 N N . PHE A 1 338 ? 15.248 -10.395 -14.841 1.00 95.44 338 PHE A N 1
ATOM 2687 C CA . PHE A 1 338 ? 15.454 -9.628 -16.063 1.00 95.44 338 PHE A CA 1
ATOM 2688 C C . PHE A 1 338 ? 15.062 -10.456 -17.288 1.00 95.44 338 PHE A C 1
ATOM 2690 O O . PHE A 1 338 ? 15.662 -11.506 -17.553 1.00 95.44 338 PHE A O 1
ATOM 2697 N N . THR A 1 339 ? 14.061 -9.987 -18.032 1.00 92.75 339 THR A N 1
ATOM 2698 C CA . THR A 1 339 ? 13.480 -10.675 -19.198 1.00 92.75 339 THR A CA 1
ATOM 2699 C C . THR A 1 339 ? 14.055 -10.199 -20.536 1.00 92.75 339 THR A C 1
ATOM 2701 O O . THR A 1 339 ? 13.907 -10.894 -21.539 1.00 92.75 339 THR A O 1
ATOM 2704 N N . GLY A 1 340 ? 14.769 -9.070 -20.559 1.00 89.38 340 GLY A N 1
ATOM 2705 C CA . GLY A 1 340 ? 15.358 -8.473 -21.762 1.00 89.38 340 GLY A CA 1
ATOM 2706 C C . GLY A 1 340 ? 16.227 -7.253 -21.442 1.00 89.38 340 GLY A C 1
ATOM 2707 O O . GLY A 1 340 ? 16.643 -7.080 -20.301 1.00 89.38 340 GLY A O 1
ATOM 2708 N N . GLY A 1 341 ? 16.530 -6.425 -22.448 1.00 85.38 341 GLY A N 1
ATOM 2709 C CA . GLY A 1 341 ? 17.144 -5.092 -22.281 1.00 85.38 341 GLY A CA 1
ATOM 2710 C C . GLY A 1 341 ? 18.627 -5.041 -21.875 1.00 85.38 341 GLY A C 1
ATOM 2711 O O . GLY A 1 341 ? 19.215 -3.968 -21.863 1.00 85.38 341 GLY A O 1
ATOM 2712 N N . ALA A 1 342 ? 19.260 -6.182 -21.595 1.00 86.25 342 ALA A N 1
ATOM 2713 C CA . ALA A 1 342 ? 20.690 -6.286 -21.294 1.00 86.25 342 ALA A CA 1
ATOM 2714 C C . ALA A 1 342 ? 21.266 -7.626 -21.786 1.00 86.25 342 ALA A C 1
ATOM 2716 O O . ALA A 1 342 ? 20.529 -8.604 -21.972 1.00 86.25 342 ALA A O 1
ATOM 2717 N N . SER A 1 343 ? 22.589 -7.729 -21.942 1.00 85.56 343 SER A N 1
ATOM 2718 C CA . SER A 1 343 ? 23.258 -9.007 -22.255 1.00 85.56 343 SER A CA 1
ATOM 2719 C C . SER A 1 343 ? 23.365 -9.922 -21.022 1.00 85.56 343 SER A C 1
ATOM 2721 O O . SER A 1 343 ? 23.393 -9.440 -19.896 1.00 85.56 343 SER A O 1
ATOM 2723 N N . ALA A 1 344 ? 23.373 -11.249 -21.205 1.00 77.00 344 ALA A N 1
ATOM 2724 C CA . ALA A 1 344 ? 23.073 -12.238 -20.151 1.00 77.00 344 ALA A CA 1
ATOM 2725 C C . ALA A 1 344 ? 23.896 -12.137 -18.846 1.00 77.00 344 ALA A C 1
ATOM 2727 O O . ALA A 1 344 ? 23.402 -12.548 -17.802 1.00 77.00 344 ALA A O 1
ATOM 2728 N N . ALA A 1 345 ? 25.113 -11.589 -18.895 1.00 85.69 345 ALA A N 1
ATOM 2729 C CA . ALA A 1 345 ? 25.993 -11.407 -17.734 1.00 85.69 345 ALA A CA 1
ATOM 2730 C C . ALA A 1 345 ? 26.218 -9.932 -17.356 1.00 85.69 345 ALA A C 1
ATOM 2732 O O . ALA A 1 345 ? 26.973 -9.642 -16.433 1.00 85.69 345 ALA A O 1
ATOM 2733 N N . GLN A 1 346 ? 25.603 -9.005 -18.089 1.00 92.31 346 GLN A N 1
ATOM 2734 C CA . GLN A 1 346 ? 25.709 -7.579 -17.824 1.00 92.31 346 GLN A CA 1
ATOM 2735 C C . GLN A 1 346 ? 24.912 -7.228 -16.575 1.00 92.31 346 GLN A C 1
ATOM 2737 O O . GLN A 1 346 ? 23.773 -7.674 -16.408 1.00 92.31 346 GLN A O 1
ATOM 2742 N N . GLU A 1 347 ? 25.542 -6.430 -15.721 1.00 96.00 347 GLU A N 1
ATOM 2743 C CA . GLU A 1 347 ? 24.892 -5.817 -14.575 1.00 96.00 347 GLU A CA 1
ATOM 2744 C C . GLU A 1 347 ? 23.746 -4.914 -15.032 1.00 96.00 347 GLU A C 1
ATOM 2746 O O . GLU A 1 347 ? 23.832 -4.251 -16.069 1.00 96.00 347 GLU A O 1
ATOM 2751 N N . VAL A 1 348 ? 22.672 -4.904 -14.252 1.00 97.31 348 VAL A N 1
ATOM 2752 C CA . VAL A 1 348 ? 21.561 -3.972 -14.422 1.00 97.31 348 VAL A CA 1
ATOM 2753 C C . VAL A 1 348 ? 21.401 -3.179 -13.135 1.00 97.31 348 VAL A C 1
ATOM 2755 O O . VAL A 1 348 ? 21.358 -3.757 -12.048 1.00 97.31 348 VAL A O 1
ATOM 2758 N N . GLU A 1 349 ? 21.289 -1.862 -13.259 1.00 97.69 349 GLU A N 1
ATOM 2759 C CA . GLU A 1 349 ? 21.030 -0.987 -12.124 1.00 97.69 349 GLU A CA 1
ATOM 2760 C C . GLU A 1 349 ? 19.525 -0.932 -11.828 1.00 97.69 349 GLU A C 1
ATOM 2762 O O . GLU A 1 349 ? 18.710 -0.575 -12.683 1.00 97.69 349 GLU A O 1
ATOM 2767 N N . ILE A 1 350 ? 19.155 -1.259 -10.594 1.00 97.69 350 ILE A N 1
ATOM 2768 C CA . ILE A 1 350 ? 17.851 -0.936 -10.031 1.00 97.69 350 ILE A CA 1
ATOM 2769 C C . ILE A 1 350 ? 17.951 0.441 -9.387 1.00 97.69 350 ILE A C 1
ATOM 2771 O O . ILE A 1 350 ? 18.673 0.639 -8.404 1.00 97.69 350 ILE A O 1
ATOM 2775 N N . LEU A 1 351 ? 17.219 1.389 -9.964 1.00 96.50 351 LEU A N 1
ATOM 2776 C CA . LEU A 1 351 ? 17.053 2.727 -9.427 1.00 96.50 351 LEU A CA 1
ATOM 2777 C C . LEU A 1 351 ? 15.902 2.737 -8.411 1.00 96.50 351 LEU A C 1
ATOM 2779 O O . LEU A 1 351 ? 14.876 2.072 -8.577 1.00 96.50 351 LEU A O 1
ATOM 2783 N N . ALA A 1 352 ? 16.125 3.501 -7.351 1.00 91.25 352 ALA A N 1
ATOM 2784 C CA . ALA A 1 352 ? 15.164 3.864 -6.333 1.00 91.25 352 ALA A CA 1
ATOM 2785 C C . ALA A 1 352 ? 15.271 5.372 -6.075 1.00 91.25 352 ALA A C 1
ATOM 2787 O O . ALA A 1 352 ? 15.892 5.840 -5.113 1.00 91.25 352 ALA A O 1
ATOM 2788 N N . GLY A 1 353 ? 14.757 6.138 -7.042 1.00 79.56 353 GLY A N 1
ATOM 2789 C CA . GLY A 1 353 ? 15.038 7.569 -7.185 1.00 79.56 353 GLY A CA 1
ATOM 2790 C C . GLY A 1 353 ? 14.184 8.492 -6.315 1.00 79.56 353 GLY A C 1
ATOM 2791 O O . GLY A 1 353 ? 14.479 9.684 -6.227 1.00 79.56 353 GLY A O 1
ATOM 2792 N N . SER A 1 354 ? 13.138 7.962 -5.680 1.00 79.44 354 SER A N 1
ATOM 2793 C CA . SER A 1 354 ? 12.083 8.757 -5.034 1.00 79.44 354 SER A CA 1
ATOM 2794 C C . SER A 1 354 ? 11.685 8.258 -3.637 1.00 79.44 354 SER A C 1
ATOM 2796 O O . SER A 1 354 ? 10.595 8.542 -3.152 1.00 79.44 354 SER A O 1
ATOM 2798 N N . GLU A 1 355 ? 12.605 7.564 -2.967 1.00 84.94 355 GLU A N 1
ATOM 2799 C CA . GLU A 1 355 ? 12.379 6.877 -1.692 1.00 84.94 355 GLU A CA 1
ATOM 2800 C C . GLU A 1 355 ? 12.522 7.783 -0.447 1.00 84.94 355 GLU A C 1
ATOM 2802 O O . GLU A 1 355 ? 12.697 9.006 -0.513 1.00 84.94 355 GLU A O 1
ATOM 2807 N N . GLY A 1 356 ? 12.400 7.169 0.731 1.00 81.12 356 GLY A N 1
ATOM 2808 C CA . GLY A 1 356 ? 12.496 7.784 2.051 1.00 81.12 356 GLY A CA 1
ATOM 2809 C C . GLY A 1 356 ? 13.666 7.266 2.903 1.00 81.12 356 GLY A C 1
ATOM 2810 O O . GLY A 1 356 ? 14.396 6.353 2.514 1.00 81.12 356 GLY A O 1
ATOM 2811 N N . PRO A 1 357 ? 13.895 7.866 4.085 1.00 82.19 357 PRO A N 1
ATOM 2812 C CA . PRO A 1 357 ? 15.000 7.496 4.964 1.00 82.19 357 PRO A CA 1
ATOM 2813 C C . PRO A 1 357 ? 14.805 6.120 5.615 1.00 82.19 357 PRO A C 1
ATOM 2815 O O . PRO A 1 357 ? 13.685 5.646 5.802 1.00 82.19 357 PRO A O 1
ATOM 2818 N N . ASP A 1 358 ? 15.917 5.521 6.048 1.00 84.88 358 ASP A N 1
ATOM 2819 C CA . ASP A 1 358 ? 15.969 4.281 6.835 1.00 84.88 358 ASP A CA 1
ATOM 2820 C C . ASP A 1 358 ? 15.205 3.093 6.228 1.00 84.88 358 ASP A C 1
ATOM 2822 O O . ASP A 1 358 ? 14.699 2.233 6.957 1.00 84.88 358 ASP A O 1
ATOM 2826 N N . ALA A 1 359 ? 15.126 3.031 4.896 1.00 90.62 359 ALA A N 1
ATOM 2827 C CA . ALA A 1 359 ? 14.701 1.831 4.189 1.00 90.62 359 ALA A CA 1
ATOM 2828 C C . ALA A 1 359 ? 15.661 0.665 4.475 1.00 90.62 359 ALA A C 1
ATOM 2830 O O . ALA A 1 359 ? 16.857 0.854 4.725 1.00 90.62 359 ALA A O 1
ATOM 2831 N N . ARG A 1 360 ? 15.134 -0.558 4.424 1.00 97.25 360 ARG A N 1
ATOM 2832 C CA . ARG A 1 360 ? 15.904 -1.796 4.575 1.00 97.25 360 ARG A CA 1
ATOM 2833 C C . ARG A 1 360 ? 15.710 -2.664 3.346 1.00 97.25 360 ARG A C 1
ATOM 2835 O O . ARG A 1 360 ? 14.579 -2.995 3.011 1.00 97.25 360 ARG A O 1
ATOM 2842 N N . ILE A 1 361 ? 16.796 -3.065 2.702 1.00 98.12 361 ILE A N 1
ATOM 2843 C CA . ILE A 1 361 ? 16.775 -3.973 1.555 1.00 98.12 361 ILE A CA 1
ATOM 2844 C C . ILE A 1 361 ? 17.644 -5.174 1.905 1.00 98.12 361 ILE A C 1
ATOM 2846 O O . ILE A 1 361 ? 18.866 -5.071 1.993 1.00 98.12 361 ILE A O 1
ATOM 2850 N N . VAL A 1 362 ? 17.000 -6.315 2.133 1.00 98.62 362 VAL A N 1
ATOM 2851 C CA . VAL A 1 362 ? 17.665 -7.551 2.545 1.00 98.62 362 VAL A CA 1
ATOM 2852 C C . VAL A 1 362 ? 17.348 -8.645 1.540 1.00 98.62 362 VAL A C 1
ATOM 2854 O O . VAL A 1 362 ? 16.185 -8.972 1.326 1.00 98.62 362 VAL A O 1
ATOM 2857 N N . GLY A 1 363 ? 18.374 -9.222 0.919 1.00 98.44 363 GLY A N 1
ATOM 2858 C CA . GLY A 1 363 ? 18.220 -10.365 0.018 1.00 98.44 363 GLY A CA 1
ATOM 2859 C C . GLY A 1 363 ? 17.685 -10.045 -1.377 1.00 98.44 363 GLY A C 1
ATOM 2860 O O . GLY A 1 363 ? 17.028 -10.891 -1.983 1.00 98.44 363 GLY A O 1
ATOM 2861 N N . MET A 1 364 ? 17.912 -8.831 -1.890 1.00 98.62 364 MET A N 1
ATOM 2862 C CA . MET A 1 364 ? 17.588 -8.508 -3.283 1.00 98.62 364 MET A CA 1
ATOM 2863 C C . MET A 1 364 ? 18.505 -9.306 -4.215 1.00 98.62 364 MET A C 1
ATOM 2865 O O . MET A 1 364 ? 19.725 -9.150 -4.176 1.00 98.62 364 MET A O 1
ATOM 2869 N N . HIS A 1 365 ? 17.927 -10.157 -5.056 1.00 98.50 365 HIS A N 1
ATOM 2870 C CA . HIS A 1 365 ? 18.666 -11.067 -5.927 1.00 98.50 365 HIS A CA 1
ATOM 2871 C C . HIS A 1 365 ? 17.962 -11.241 -7.271 1.00 98.50 365 HIS A C 1
ATOM 2873 O O . HIS A 1 365 ? 16.793 -10.901 -7.425 1.00 98.50 365 HIS A O 1
ATOM 2879 N N . GLY A 1 366 ? 18.657 -11.791 -8.263 1.00 96.00 366 GLY A N 1
ATOM 2880 C CA . GLY A 1 366 ? 18.089 -11.953 -9.595 1.00 96.00 366 GLY A CA 1
ATOM 2881 C C . GLY A 1 366 ? 18.817 -12.973 -10.450 1.00 96.00 366 GLY A C 1
ATOM 2882 O O . GLY A 1 366 ? 19.745 -13.647 -10.008 1.00 96.00 366 GLY A O 1
ATOM 2883 N N . ASN A 1 367 ? 18.385 -13.085 -11.703 1.00 95.44 367 ASN A N 1
ATOM 2884 C CA . ASN A 1 367 ? 19.038 -13.927 -12.708 1.00 95.44 367 ASN A CA 1
ATOM 2885 C C . ASN A 1 367 ? 20.283 -13.272 -13.342 1.00 95.44 367 ASN A C 1
ATOM 2887 O O . ASN A 1 367 ? 20.836 -13.835 -14.286 1.00 95.44 367 ASN A O 1
ATOM 2891 N N . ARG A 1 368 ? 20.698 -12.091 -12.860 1.00 94.19 368 ARG A N 1
ATOM 2892 C CA . ARG A 1 368 ? 21.867 -11.303 -13.293 1.00 94.19 368 ARG A CA 1
ATOM 2893 C C . ARG A 1 368 ? 22.419 -10.492 -12.114 1.00 94.19 368 ARG A C 1
ATOM 2895 O O . ARG A 1 368 ? 21.676 -10.316 -11.147 1.00 94.19 368 ARG A O 1
ATOM 2902 N N . PRO A 1 369 ? 23.663 -9.979 -12.191 1.00 96.00 369 PRO A N 1
ATOM 2903 C CA . PRO A 1 369 ? 24.160 -9.009 -11.222 1.00 96.00 369 PRO A CA 1
ATOM 2904 C C . PRO A 1 369 ? 23.279 -7.754 -11.188 1.00 96.00 369 PRO A C 1
ATOM 2906 O O . PRO A 1 369 ? 22.901 -7.220 -12.232 1.00 96.00 369 PRO A O 1
ATOM 2909 N N . ILE A 1 370 ? 22.960 -7.305 -9.981 1.00 97.75 370 ILE A N 1
ATOM 2910 C CA . ILE A 1 370 ? 22.154 -6.124 -9.686 1.00 97.75 370 ILE A CA 1
ATOM 2911 C C . ILE A 1 370 ? 23.052 -5.077 -9.031 1.00 97.75 370 ILE A C 1
ATOM 2913 O O . ILE A 1 370 ? 23.633 -5.341 -7.972 1.00 97.75 370 ILE A O 1
ATOM 2917 N N . GLY A 1 371 ? 23.108 -3.894 -9.637 1.00 97.25 371 GLY A N 1
ATOM 2918 C CA . GLY A 1 371 ? 23.528 -2.660 -8.978 1.00 97.25 371 GLY A CA 1
ATOM 2919 C C . GLY A 1 371 ? 22.316 -1.989 -8.330 1.00 97.25 371 GLY A C 1
ATOM 2920 O O . GLY A 1 371 ? 21.224 -2.026 -8.892 1.00 97.25 371 GLY A O 1
ATOM 2921 N N . LEU A 1 372 ? 22.467 -1.398 -7.143 1.00 97.50 372 LEU A N 1
ATOM 2922 C CA . LEU A 1 372 ? 21.379 -0.696 -6.451 1.00 97.50 372 LEU A CA 1
ATOM 2923 C C . LEU A 1 372 ? 21.747 0.773 -6.253 1.00 97.50 372 LEU A C 1
ATOM 2925 O O . LEU A 1 372 ? 22.697 1.086 -5.535 1.00 97.50 372 LEU A O 1
ATOM 2929 N N . ASN A 1 373 ? 20.944 1.663 -6.830 1.00 96.31 373 ASN A N 1
ATOM 2930 C CA . ASN A 1 373 ? 21.064 3.104 -6.658 1.00 96.31 373 ASN A CA 1
ATOM 2931 C C . ASN A 1 373 ? 19.829 3.632 -5.929 1.00 96.31 373 ASN A C 1
ATOM 2933 O O . AS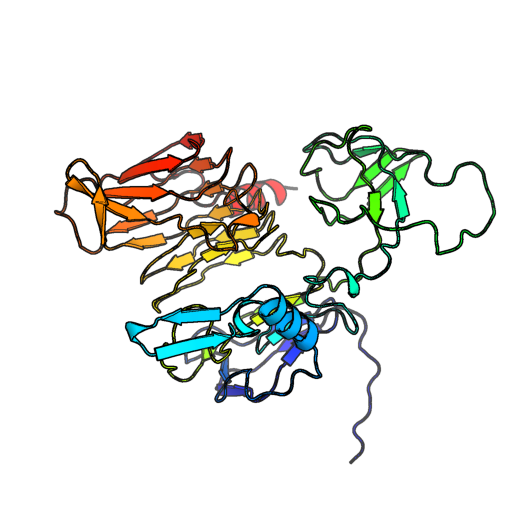N A 1 373 ? 18.777 3.827 -6.531 1.00 96.31 373 ASN A O 1
ATOM 2937 N N . HIS A 1 374 ? 19.953 3.823 -4.617 1.00 92.75 374 HIS A N 1
ATOM 2938 C CA . HIS A 1 374 ? 18.843 4.189 -3.742 1.00 92.75 374 HIS A CA 1
ATOM 2939 C C . HIS A 1 374 ? 19.165 5.447 -2.942 1.00 92.75 374 HIS A C 1
ATOM 2941 O O . HIS A 1 374 ? 20.230 5.546 -2.323 1.00 92.75 374 HIS A O 1
ATOM 2947 N N . LYS A 1 375 ? 18.231 6.405 -2.930 1.00 83.88 375 LYS A N 1
ATOM 2948 C CA . LYS A 1 375 ? 18.402 7.691 -2.246 1.00 83.88 375 LYS A CA 1
ATOM 2949 C C . LYS A 1 375 ? 17.185 8.035 -1.375 1.00 83.88 375 LYS A C 1
ATOM 2951 O O . LYS A 1 375 ? 16.088 8.109 -1.917 1.00 83.88 375 LYS A O 1
ATOM 2956 N N . PRO A 1 376 ? 17.373 8.361 -0.077 1.00 85.75 376 PRO A N 1
ATOM 2957 C CA . PRO A 1 376 ? 18.610 8.272 0.721 1.00 85.75 376 PRO A CA 1
ATOM 2958 C C . PRO A 1 376 ? 19.191 6.852 0.789 1.00 85.75 376 PRO A C 1
ATOM 2960 O O . PRO A 1 376 ? 18.484 5.897 0.502 1.00 85.75 376 PRO A O 1
ATOM 2963 N N . ALA A 1 377 ? 20.467 6.696 1.158 1.00 89.44 377 ALA A N 1
ATOM 2964 C CA . ALA A 1 377 ? 21.088 5.369 1.224 1.00 89.44 377 ALA A CA 1
ATOM 2965 C C . ALA A 1 377 ? 20.352 4.459 2.238 1.00 89.44 377 ALA A C 1
ATOM 2967 O O . ALA A 1 377 ? 20.164 4.879 3.385 1.00 89.44 377 ALA A O 1
ATOM 2968 N N . PRO A 1 378 ? 19.941 3.239 1.848 1.00 94.38 378 PRO A N 1
ATOM 2969 C CA . PRO A 1 378 ? 19.239 2.314 2.726 1.00 94.38 378 PRO A CA 1
ATOM 2970 C C . PRO A 1 378 ? 20.225 1.449 3.521 1.00 94.38 378 PRO A C 1
ATOM 2972 O O . PRO A 1 378 ? 21.415 1.364 3.210 1.00 94.38 378 PRO A O 1
ATOM 2975 N N . TYR A 1 379 ? 19.715 0.730 4.519 1.00 97.25 379 TYR A N 1
ATOM 2976 C CA . TYR A 1 379 ? 20.406 -0.449 5.033 1.00 97.25 379 TYR A CA 1
ATOM 2977 C C . TYR A 1 379 ? 20.331 -1.566 3.987 1.00 97.25 379 TYR A C 1
ATOM 2979 O O . TYR A 1 379 ? 19.233 -1.915 3.549 1.00 97.25 379 TYR A O 1
ATOM 2987 N N . VAL A 1 380 ? 21.477 -2.137 3.609 1.00 98.19 380 VAL A N 1
ATOM 2988 C CA . VAL A 1 380 ? 21.563 -3.212 2.610 1.00 98.19 380 VAL A CA 1
ATOM 2989 C C . VAL A 1 380 ? 22.271 -4.424 3.194 1.00 98.19 380 VAL A C 1
ATOM 2991 O O . VAL A 1 380 ? 23.369 -4.307 3.738 1.00 98.19 380 VAL A O 1
ATOM 2994 N N . GLU A 1 381 ? 21.670 -5.598 3.024 1.00 98.25 381 GLU A N 1
ATOM 2995 C CA . GLU A 1 381 ? 22.262 -6.885 3.385 1.00 98.25 381 GLU A CA 1
ATOM 2996 C C . GLU A 1 381 ? 21.936 -7.926 2.304 1.00 98.25 381 GLU A C 1
ATOM 2998 O O . GLU A 1 381 ? 20.858 -7.900 1.710 1.00 98.25 381 GLU A O 1
ATOM 3003 N N . LEU A 1 382 ? 22.861 -8.851 2.028 1.00 97.94 382 LEU A N 1
ATOM 3004 C CA . LEU A 1 382 ? 22.671 -9.925 1.040 1.00 97.94 382 LEU A CA 1
ATOM 3005 C C . LEU A 1 382 ? 22.257 -9.425 -0.365 1.00 97.94 382 LEU A C 1
ATOM 3007 O O . LEU A 1 382 ? 21.471 -10.066 -1.054 1.00 97.94 382 LEU A O 1
ATOM 3011 N N . LEU A 1 383 ? 22.787 -8.290 -0.834 1.00 98.25 383 LEU A N 1
ATOM 3012 C CA . LEU A 1 383 ? 22.591 -7.882 -2.232 1.00 98.25 383 LEU A CA 1
ATOM 3013 C C . LEU A 1 383 ? 23.207 -8.931 -3.176 1.00 98.25 383 LEU A C 1
ATOM 3015 O O . LEU A 1 383 ? 24.314 -9.413 -2.936 1.00 98.25 383 LEU A O 1
ATOM 3019 N N . ASN A 1 384 ? 22.494 -9.280 -4.247 1.00 98.25 384 ASN A N 1
ATOM 3020 C CA . ASN A 1 384 ? 22.809 -10.383 -5.161 1.00 98.25 384 ASN A CA 1
ATOM 3021 C C . ASN A 1 384 ? 22.792 -11.784 -4.518 1.00 98.25 384 ASN A C 1
ATOM 3023 O O . ASN A 1 384 ? 23.324 -12.729 -5.098 1.00 98.25 384 ASN A O 1
ATOM 3027 N N . SER A 1 385 ? 22.188 -11.958 -3.338 1.00 98.31 385 SER A N 1
ATOM 3028 C CA . SER A 1 385 ? 22.076 -13.258 -2.660 1.00 98.31 385 SER A CA 1
ATOM 3029 C C . SER A 1 385 ? 20.700 -13.433 -2.006 1.00 98.31 385 SER A C 1
ATOM 3031 O O . SER A 1 385 ? 20.231 -12.525 -1.334 1.00 98.31 385 SER A O 1
ATOM 3033 N N . PRO A 1 386 ? 20.022 -14.582 -2.155 1.00 97.81 386 PRO A N 1
ATOM 3034 C CA . PRO A 1 386 ? 18.731 -14.792 -1.505 1.00 97.81 386 PRO A CA 1
ATOM 3035 C C . PRO A 1 386 ? 18.885 -15.024 0.004 1.00 97.81 386 PRO A C 1
ATOM 3037 O O . PRO A 1 386 ? 19.882 -15.587 0.465 1.00 97.81 386 PRO A O 1
ATOM 3040 N N . VAL A 1 387 ? 17.844 -14.692 0.771 1.00 98.00 387 VAL A N 1
ATOM 3041 C CA . VAL A 1 387 ? 17.715 -15.154 2.160 1.00 98.00 387 VAL A CA 1
ATOM 3042 C C . VAL A 1 387 ? 17.201 -16.594 2.143 1.00 98.00 387 VAL A C 1
ATOM 3044 O O . VAL A 1 387 ? 16.041 -16.846 1.833 1.00 98.00 387 VAL A O 1
ATOM 3047 N N . THR A 1 388 ? 18.047 -17.567 2.481 1.00 96.19 388 THR A N 1
ATOM 3048 C CA . THR A 1 388 ? 17.683 -18.996 2.394 1.00 96.19 388 THR A CA 1
ATOM 3049 C C . THR A 1 388 ? 17.064 -19.558 3.671 1.00 96.19 388 THR A C 1
ATOM 3051 O O . THR A 1 388 ? 16.181 -20.407 3.594 1.00 96.19 388 THR A O 1
ATOM 3054 N N . LEU A 1 389 ? 17.505 -19.095 4.845 1.00 93.81 389 LEU A N 1
ATOM 3055 C CA . LEU A 1 389 ? 17.042 -19.612 6.143 1.00 93.81 389 LEU A CA 1
ATOM 3056 C C . LEU A 1 389 ? 15.648 -19.102 6.530 1.00 93.81 389 LEU A C 1
ATOM 3058 O O . LEU A 1 389 ? 14.888 -19.818 7.175 1.00 93.81 389 LEU A O 1
ATOM 3062 N N . ALA A 1 390 ? 15.314 -17.879 6.121 1.00 95.50 390 ALA A N 1
ATOM 3063 C CA . ALA A 1 390 ? 14.006 -17.265 6.316 1.00 95.50 390 ALA A CA 1
ATOM 3064 C C . ALA A 1 390 ? 13.567 -16.555 5.021 1.00 95.50 390 ALA A C 1
ATOM 3066 O O . ALA A 1 390 ? 13.625 -15.327 4.953 1.00 95.50 390 ALA A O 1
ATOM 3067 N N . PRO A 1 391 ? 13.155 -17.299 3.974 1.00 95.31 391 PRO A N 1
ATOM 3068 C CA . PRO A 1 391 ? 12.803 -16.706 2.679 1.00 95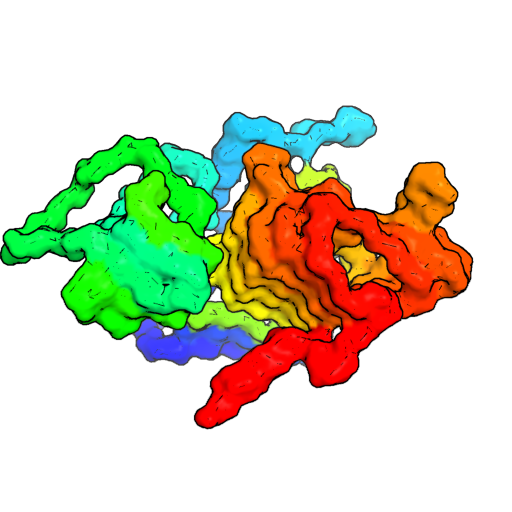.31 391 PRO A CA 1
ATOM 3069 C C . PRO A 1 391 ? 11.656 -15.694 2.751 1.00 95.31 391 PRO A C 1
ATOM 3071 O O . PRO A 1 391 ? 11.595 -14.787 1.928 1.00 95.31 391 PRO A O 1
ATOM 3074 N N . SER A 1 392 ? 10.780 -15.843 3.749 1.00 97.06 392 SER A N 1
ATOM 3075 C CA . SER A 1 392 ? 9.742 -14.882 4.114 1.00 97.06 392 SER A CA 1
ATOM 3076 C C . SER A 1 392 ? 9.955 -14.430 5.560 1.00 97.06 392 SER A C 1
ATOM 3078 O O . SER A 1 392 ? 9.952 -15.252 6.485 1.00 97.06 392 SER A O 1
ATOM 3080 N N . LEU A 1 393 ? 10.131 -13.123 5.761 1.00 95.50 393 LEU A N 1
ATOM 3081 C CA . LEU A 1 393 ? 10.230 -12.519 7.088 1.00 95.50 393 LEU A CA 1
ATOM 3082 C C . LEU A 1 393 ? 8.888 -12.591 7.814 1.00 95.50 393 LEU A C 1
ATOM 3084 O O . LEU A 1 393 ? 8.861 -12.862 9.015 1.00 95.50 393 LEU A O 1
ATOM 3088 N N . TYR A 1 394 ? 7.786 -12.394 7.085 1.00 91.44 394 TYR A N 1
ATOM 3089 C CA . TYR A 1 394 ? 6.439 -12.508 7.634 1.00 91.44 394 TYR A CA 1
ATOM 3090 C C . TYR A 1 394 ? 6.195 -13.913 8.200 1.00 91.44 394 TYR A C 1
ATOM 3092 O O . TYR A 1 394 ? 5.873 -14.054 9.381 1.00 91.44 394 TYR A O 1
ATOM 3100 N N . ALA A 1 395 ? 6.430 -14.958 7.399 1.00 89.56 395 ALA A N 1
ATOM 3101 C CA . ALA A 1 395 ? 6.241 -16.342 7.825 1.00 89.56 395 ALA A CA 1
ATOM 3102 C C . ALA A 1 395 ? 7.180 -16.718 8.980 1.00 89.56 395 ALA A C 1
ATOM 3104 O O . ALA A 1 395 ? 6.760 -17.385 9.929 1.00 89.56 395 ALA A O 1
ATOM 3105 N N . TYR A 1 396 ? 8.433 -16.250 8.943 1.00 93.50 396 TYR A N 1
ATOM 3106 C CA . TYR A 1 396 ? 9.371 -16.446 10.044 1.00 93.50 396 TYR A CA 1
ATOM 3107 C C . TYR A 1 396 ? 8.846 -15.823 11.344 1.00 93.50 396 TYR A C 1
ATOM 3109 O O . TYR A 1 396 ? 8.715 -16.527 12.344 1.00 93.50 396 TYR A O 1
ATOM 3117 N N . GLN A 1 397 ? 8.471 -14.541 11.342 1.00 88.50 397 GLN A N 1
ATOM 3118 C CA . GLN A 1 397 ? 7.951 -13.863 12.534 1.00 88.50 397 GLN A CA 1
ATOM 3119 C C . GLN A 1 397 ? 6.646 -14.482 13.040 1.00 88.50 397 GLN A C 1
ATOM 3121 O O . GLN A 1 397 ? 6.484 -14.648 14.250 1.00 88.50 397 GLN A O 1
ATOM 3126 N N . LEU A 1 398 ? 5.738 -14.856 12.136 1.00 83.00 398 LEU A N 1
ATOM 3127 C CA . LEU A 1 398 ? 4.511 -15.565 12.486 1.00 83.00 398 LEU A CA 1
ATOM 3128 C C . LEU A 1 398 ? 4.832 -16.882 13.201 1.00 83.00 398 LEU A C 1
ATOM 3130 O O . LEU A 1 398 ? 4.270 -17.151 14.261 1.00 83.00 398 LEU A O 1
ATOM 3134 N N . SER A 1 399 ? 5.787 -17.659 12.677 1.00 87.06 399 SER A N 1
ATOM 3135 C CA . SER A 1 399 ? 6.202 -18.925 13.290 1.00 87.06 399 SER A CA 1
ATOM 3136 C C . SER A 1 399 ? 6.756 -18.744 14.703 1.00 87.06 399 SER A C 1
ATOM 3138 O O . SER A 1 399 ? 6.488 -19.583 15.552 1.00 87.06 399 SER A O 1
ATOM 3140 N N . GLN A 1 400 ? 7.478 -17.648 14.970 1.00 86.19 400 GLN A N 1
ATOM 3141 C CA . GLN A 1 400 ? 8.029 -17.351 16.295 1.00 86.19 400 GLN A CA 1
ATOM 3142 C C . GLN A 1 400 ? 6.934 -16.962 17.295 1.00 86.19 400 GLN A C 1
ATOM 3144 O O . GLN A 1 400 ? 6.997 -17.357 18.452 1.00 86.19 400 GLN A O 1
ATOM 3149 N N . ARG A 1 401 ? 5.918 -16.210 16.854 1.00 80.06 401 ARG A N 1
ATOM 3150 C CA . ARG A 1 401 ? 4.795 -15.773 17.706 1.00 80.06 401 ARG A CA 1
ATOM 3151 C C . ARG A 1 401 ? 3.778 -16.878 17.974 1.00 80.06 401 ARG A C 1
ATOM 3153 O O . ARG A 1 401 ? 3.072 -16.822 18.972 1.00 80.06 401 ARG A O 1
ATOM 3160 N N . ALA A 1 402 ? 3.675 -17.843 17.065 1.00 70.94 402 ALA A N 1
ATOM 3161 C CA . ALA A 1 402 ? 2.786 -18.991 17.196 1.00 70.94 402 ALA A CA 1
ATOM 3162 C C . ALA A 1 402 ? 3.373 -20.113 18.073 1.00 70.94 402 ALA A C 1
ATOM 3164 O O . ALA A 1 402 ? 2.691 -21.114 18.299 1.00 70.94 402 ALA A O 1
ATOM 3165 N N . GLN A 1 403 ? 4.618 -19.978 18.552 1.00 60.47 403 GLN A N 1
ATOM 3166 C CA . GLN A 1 403 ? 5.159 -20.896 19.554 1.00 60.47 403 GLN A CA 1
ATOM 3167 C C . GLN A 1 403 ? 4.560 -20.553 20.931 1.00 60.47 403 GLN A C 1
ATOM 3169 O O . GLN A 1 403 ? 4.535 -19.373 21.281 1.00 60.47 403 GLN A O 1
ATOM 3174 N N . PRO A 1 404 ? 4.029 -21.549 21.665 1.00 47.59 404 PRO A N 1
ATOM 3175 C CA . PRO A 1 404 ? 3.336 -21.342 22.937 1.00 47.59 404 PRO A CA 1
ATOM 3176 C C . PRO A 1 404 ? 4.233 -20.838 24.071 1.00 47.59 404 PRO A C 1
ATOM 3178 O O . PRO A 1 404 ? 5.449 -21.145 24.060 1.00 47.59 404 PRO A O 1
#

Radius of gyration: 23.2 Å; chains: 1; bounding box: 72×47×68 Å

Sequence (404 aa):
MMGLMTAPRSGPVRVQLGKGRYILTEILWLERSDIVLAGMGMGEEGTQLFMPRPLNQIEDDGVLTEICEYLKEEDKYERQPDRNLDVLFSEHSWSAGFIWARYPGGRHATYLPRYDREIETIAHISSGTQFEREVTVAEIYGDTDEKIGSRHWQFPDRPLARQATRIESINGNTVTIADPLLLNIASTVPASFAKWDHLSNVGVEDLYLVFPENPYFGHHVESGFNGIYFTGVHDGNVHNVLVDGLTVRNPTEHSLSFNTQATKSVYTNSTVWTTPTLDQHAGANHQNLYDNVTVHVTPDQTAEDGVPRYDLYKAGGAGYWQPGHGRYNTTWNLKVNFTGGASAAQEVEILAGSEGPDARIVGMHGNRPIGLNHKPAPYVELLNSPVTLAPSLYAYQLSQRAQP

pLDDT: mean 81.18, std 15.32, range [28.7, 98.69]